Protein AF-A0A950XV16-F1 (afdb_monomer_lite)

pLDDT: mean 86.7, std 15.67, range [30.06, 98.81]

Structure (mmCIF, N/CA/C/O backbone):
data_AF-A0A950XV16-F1
#
_entry.id   AF-A0A950XV16-F1
#
loop_
_atom_site.group_PDB
_atom_site.id
_atom_site.type_symbol
_atom_site.label_atom_id
_atom_site.label_alt_id
_atom_site.label_comp_id
_atom_site.label_asym_id
_atom_site.label_entity_id
_atom_site.label_seq_id
_atom_site.pdbx_PDB_ins_code
_atom_site.Cartn_x
_atom_site.Cartn_y
_atom_site.Cartn_z
_atom_site.occupancy
_atom_site.B_iso_or_equiv
_atom_site.auth_seq_id
_atom_site.auth_comp_id
_atom_site.auth_asym_id
_atom_site.auth_atom_id
_atom_site.pdbx_PDB_model_num
ATOM 1 N N . MET A 1 1 ? -55.677 -19.508 -28.564 1.00 39.62 1 MET A N 1
ATOM 2 C CA . MET A 1 1 ? -55.541 -20.375 -27.369 1.00 39.62 1 MET A CA 1
ATOM 3 C C . MET A 1 1 ? -54.053 -20.641 -27.163 1.00 39.62 1 MET A C 1
ATOM 5 O O . MET A 1 1 ? -53.359 -20.712 -28.164 1.00 39.62 1 MET A O 1
ATOM 9 N N . ILE A 1 2 ? -53.602 -20.769 -25.906 1.00 33.88 2 ILE A N 1
ATOM 10 C CA . ILE A 1 2 ? -52.205 -20.820 -25.404 1.00 33.88 2 ILE A CA 1
ATOM 11 C C . ILE A 1 2 ? -51.663 -19.449 -24.941 1.00 33.88 2 ILE A C 1
ATOM 13 O O . ILE A 1 2 ? -50.878 -18.779 -25.603 1.00 33.88 2 ILE A O 1
ATOM 17 N N . LYS A 1 3 ? -52.106 -19.061 -23.734 1.00 32.31 3 LYS A N 1
ATOM 18 C CA . LYS A 1 3 ? -51.395 -18.163 -22.812 1.00 32.31 3 LYS A CA 1
ATOM 19 C C . LYS A 1 3 ? -50.226 -18.956 -22.216 1.00 32.31 3 LYS A C 1
ATOM 21 O O . LYS A 1 3 ? -50.463 -19.850 -21.406 1.00 32.31 3 LYS A O 1
ATOM 26 N N . LYS A 1 4 ? -48.984 -18.654 -22.601 1.00 33.31 4 LYS A N 1
ATOM 27 C CA . LYS A 1 4 ? -47.796 -19.154 -21.893 1.00 33.31 4 LYS A CA 1
ATOM 28 C C . LYS A 1 4 ? -47.587 -18.301 -20.643 1.00 33.31 4 LYS A C 1
ATOM 30 O O . LYS A 1 4 ? -47.254 -17.125 -20.733 1.00 33.31 4 LYS A O 1
ATOM 35 N N . TRP A 1 5 ? -47.840 -18.914 -19.494 1.00 30.06 5 TRP A N 1
ATOM 36 C CA . TRP A 1 5 ? -47.439 -18.428 -18.184 1.00 30.06 5 TRP A CA 1
ATOM 37 C C . TRP A 1 5 ? -45.908 -18.393 -18.115 1.00 30.06 5 TRP A C 1
ATOM 39 O O . TRP A 1 5 ? -45.259 -19.433 -18.205 1.00 30.06 5 TRP A O 1
ATOM 49 N N . LEU A 1 6 ? -45.338 -17.199 -17.971 1.00 31.64 6 LEU A N 1
ATOM 50 C CA . LEU A 1 6 ? -44.009 -17.026 -17.394 1.00 31.64 6 LEU A CA 1
ATOM 51 C C . LEU A 1 6 ? -44.176 -17.141 -15.873 1.00 31.64 6 LEU A C 1
ATOM 53 O O . LEU A 1 6 ? -45.012 -16.418 -15.323 1.00 31.64 6 LEU A O 1
ATOM 57 N N . PRO A 1 7 ? -43.440 -18.020 -15.173 1.00 33.47 7 PRO A N 1
ATOM 58 C CA . PRO A 1 7 ? -43.417 -17.957 -13.729 1.00 33.47 7 PRO A CA 1
ATOM 59 C C . PRO A 1 7 ? -42.675 -16.679 -13.345 1.00 33.47 7 PRO A C 1
ATOM 61 O O . PRO A 1 7 ? -41.500 -16.502 -13.664 1.00 33.47 7 PRO A O 1
ATOM 64 N N . ALA A 1 8 ? -43.393 -15.781 -12.673 1.00 33.34 8 ALA A N 1
ATOM 65 C CA . ALA A 1 8 ? -42.789 -14.756 -11.851 1.00 33.34 8 ALA A CA 1
ATOM 66 C C . ALA A 1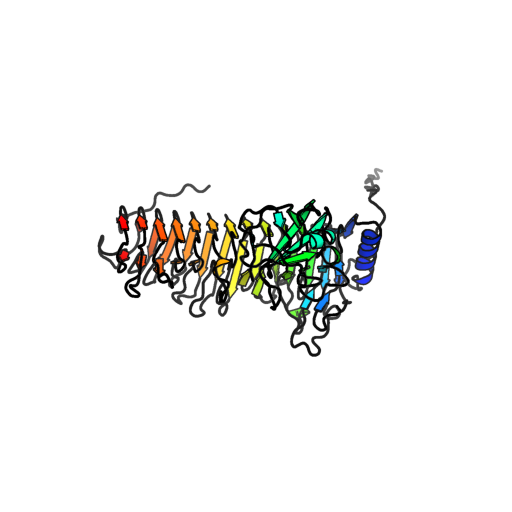 8 ? -41.849 -15.469 -10.871 1.00 33.34 8 ALA A C 1
ATOM 68 O O . ALA A 1 8 ? -42.300 -16.177 -9.970 1.00 33.34 8 ALA A O 1
ATOM 69 N N . LEU A 1 9 ? -40.542 -15.323 -11.089 1.00 34.03 9 LEU A N 1
ATOM 70 C CA . LEU A 1 9 ? -39.537 -15.591 -10.072 1.00 34.03 9 LEU A CA 1
ATOM 71 C C . LEU A 1 9 ? -39.799 -14.591 -8.951 1.00 34.03 9 LEU A C 1
ATOM 73 O O . LEU A 1 9 ? -39.351 -13.447 -8.977 1.00 34.03 9 LEU A O 1
ATOM 77 N N . ALA A 1 10 ? -40.628 -15.027 -8.008 1.00 33.81 10 ALA A N 1
ATOM 78 C CA . ALA A 1 10 ? -40.767 -14.407 -6.717 1.00 33.81 10 ALA A CA 1
ATOM 79 C C . ALA A 1 10 ? -39.365 -14.311 -6.108 1.00 33.81 10 ALA A C 1
ATOM 81 O O . ALA A 1 10 ? -38.687 -15.324 -5.928 1.00 33.81 10 ALA A O 1
ATOM 82 N N . LEU A 1 11 ? -38.949 -13.077 -5.826 1.00 35.78 11 LEU A N 1
ATOM 83 C CA . LEU A 1 11 ? -37.888 -12.737 -4.886 1.00 35.78 11 LEU A CA 1
ATOM 84 C C . LEU A 1 11 ? -38.250 -13.368 -3.537 1.00 35.78 11 LEU A C 1
ATOM 86 O O . LEU A 1 11 ? -38.922 -12.770 -2.699 1.00 35.78 11 LEU A O 1
ATOM 90 N N . ALA A 1 12 ? -37.889 -14.634 -3.373 1.00 34.62 12 ALA A N 1
ATOM 91 C CA . ALA A 1 12 ? -38.074 -15.365 -2.141 1.00 34.62 12 ALA A CA 1
ATOM 92 C C . ALA A 1 12 ? -37.015 -14.886 -1.144 1.00 34.62 12 ALA A C 1
ATOM 94 O O . ALA A 1 12 ? -35.849 -15.252 -1.243 1.00 34.62 12 ALA A O 1
ATOM 95 N N . ASN A 1 13 ? -37.457 -14.025 -0.225 1.00 38.12 13 ASN A N 1
ATOM 96 C CA . ASN A 1 13 ? -37.015 -13.893 1.164 1.00 38.12 13 ASN A CA 1
ATOM 97 C C . ASN A 1 13 ? -35.711 -14.631 1.522 1.00 38.12 13 ASN A C 1
ATOM 99 O O . ASN A 1 13 ? -35.732 -15.714 2.108 1.00 38.12 13 ASN A O 1
ATOM 103 N N . LEU A 1 14 ? -34.574 -13.992 1.249 1.00 34.50 14 LEU A N 1
ATOM 104 C CA . LEU A 1 14 ? -33.337 -14.247 1.978 1.00 34.50 14 LEU A CA 1
ATOM 105 C C . LEU A 1 14 ? -33.427 -13.475 3.297 1.00 34.50 14 LEU A C 1
ATOM 107 O O . LEU A 1 14 ? -33.195 -12.271 3.356 1.00 34.50 14 LEU A O 1
ATOM 111 N N . ASN A 1 15 ? -33.853 -14.180 4.341 1.00 40.84 15 ASN A N 1
ATOM 112 C CA . ASN A 1 15 ? -33.991 -13.658 5.692 1.00 40.84 15 ASN A CA 1
ATOM 113 C C . ASN A 1 15 ? -32.592 -13.469 6.315 1.00 40.84 15 ASN A C 1
ATOM 115 O O . ASN A 1 15 ? -32.050 -14.389 6.923 1.00 40.84 15 ASN A O 1
ATOM 119 N N . TRP A 1 16 ? -32.008 -12.285 6.130 1.00 45.53 16 TRP A N 1
ATOM 120 C CA . TRP A 1 16 ? -30.846 -11.781 6.870 1.00 45.53 16 TRP A CA 1
ATOM 121 C C . TRP A 1 16 ? -31.301 -10.538 7.636 1.00 45.53 16 TRP A C 1
ATOM 123 O O . TRP A 1 16 ? -32.126 -9.781 7.133 1.00 45.53 16 TRP A O 1
ATOM 133 N N . ALA A 1 17 ? -30.834 -10.356 8.868 1.00 47.41 17 ALA A N 1
ATOM 134 C CA . ALA A 1 17 ? -31.359 -9.383 9.826 1.00 47.41 17 ALA A CA 1
ATOM 135 C C . ALA A 1 17 ? -31.526 -7.939 9.278 1.00 47.41 17 ALA A C 1
ATOM 137 O O . ALA A 1 17 ? -30.624 -7.114 9.333 1.00 47.41 17 ALA A O 1
ATOM 138 N N . GLY A 1 18 ? -32.731 -7.627 8.793 1.00 58.66 18 GLY A N 1
ATOM 139 C CA . GLY A 1 18 ? -33.540 -6.468 9.188 1.00 58.66 18 GLY A CA 1
ATOM 140 C C . GLY A 1 18 ? -33.181 -5.058 8.707 1.00 58.66 18 GLY A C 1
ATOM 141 O O . GLY A 1 18 ? -34.018 -4.176 8.891 1.00 58.66 18 GLY A O 1
ATOM 142 N N . VAL A 1 19 ? -32.018 -4.800 8.103 1.00 78.50 19 VAL A N 1
ATOM 143 C CA . VAL A 1 19 ? -31.653 -3.435 7.674 1.00 78.50 19 VAL A CA 1
ATOM 144 C C . VAL A 1 19 ? -31.770 -3.277 6.159 1.00 78.50 19 VAL A C 1
ATOM 146 O O . VAL A 1 19 ? -31.017 -3.878 5.397 1.00 78.50 19 VAL A O 1
ATOM 149 N N . VAL A 1 20 ? -32.707 -2.430 5.721 1.00 77.44 20 VAL A N 1
ATOM 150 C CA . VAL A 1 20 ? -32.929 -2.105 4.304 1.00 77.44 20 VAL A CA 1
ATOM 151 C C . VAL A 1 20 ? -32.379 -0.713 3.999 1.00 77.44 20 VAL A C 1
ATOM 153 O O . VAL A 1 20 ? -32.732 0.270 4.649 1.00 77.44 20 VAL A O 1
ATOM 156 N N . PHE A 1 21 ? -31.526 -0.622 2.980 1.00 88.44 21 PHE A N 1
ATOM 157 C CA . PHE A 1 21 ? -31.066 0.648 2.429 1.00 88.44 21 PHE A CA 1
ATOM 158 C C . PHE A 1 21 ? -32.084 1.194 1.414 1.00 88.44 21 PHE A C 1
ATOM 160 O O . PHE A 1 21 ? -32.363 0.560 0.400 1.00 88.44 21 PHE A O 1
ATOM 167 N N . HIS A 1 22 ? -32.618 2.390 1.681 1.00 85.62 22 HIS A N 1
ATOM 168 C CA . HIS A 1 22 ? -33.601 3.084 0.836 1.00 85.62 22 HIS A CA 1
ATOM 169 C C . HIS A 1 22 ? -32.993 4.294 0.102 1.00 85.62 22 HIS A C 1
ATOM 171 O O . HIS A 1 22 ? -33.532 5.398 0.158 1.00 85.62 22 HIS A O 1
ATOM 177 N N . GLY A 1 23 ? -31.833 4.117 -0.534 1.00 90.38 23 GLY A N 1
ATOM 178 C CA . GLY A 1 23 ? -31.233 5.158 -1.377 1.00 90.38 23 GLY A CA 1
ATOM 179 C C . GLY A 1 23 ? -31.928 5.293 -2.730 1.00 90.38 23 GLY A C 1
ATOM 180 O O . GLY A 1 23 ? -32.620 4.380 -3.174 1.00 90.38 23 GLY A O 1
ATOM 181 N N . ASP A 1 24 ? -31.707 6.421 -3.402 1.00 95.62 24 ASP A N 1
ATOM 182 C CA . ASP A 1 24 ? -32.164 6.638 -4.774 1.00 95.62 24 ASP A CA 1
ATOM 183 C C . ASP A 1 24 ? -31.149 6.034 -5.763 1.00 95.62 24 ASP A C 1
ATOM 185 O O . ASP A 1 24 ? -30.076 6.613 -5.968 1.00 95.62 24 ASP A O 1
ATOM 189 N N . PRO A 1 25 ? -31.463 4.894 -6.410 1.00 95.50 25 PRO A N 1
ATOM 190 C CA . PRO A 1 25 ? -30.526 4.206 -7.294 1.00 95.50 25 PRO A CA 1
ATOM 191 C C . PRO A 1 25 ? -30.293 4.946 -8.619 1.00 95.50 25 PRO A C 1
ATOM 193 O O . PRO A 1 25 ? -29.426 4.540 -9.393 1.00 95.50 25 PRO A O 1
ATOM 196 N N . THR A 1 26 ? -31.058 6.002 -8.914 1.00 95.56 26 THR A N 1
ATOM 197 C CA . THR A 1 26 ? -30.873 6.828 -10.117 1.00 95.56 26 THR A CA 1
ATOM 198 C C . THR A 1 26 ? -29.789 7.890 -9.929 1.00 95.56 26 THR A C 1
ATOM 200 O O . THR A 1 26 ? -29.226 8.377 -10.912 1.00 95.56 26 THR A O 1
ATOM 203 N N . GLY A 1 27 ? -29.494 8.246 -8.674 1.00 93.56 27 GLY A N 1
ATOM 204 C CA . GLY A 1 27 ? -28.536 9.289 -8.322 1.00 93.56 27 GLY A CA 1
ATOM 205 C C . GLY A 1 27 ? -29.066 10.708 -8.501 1.00 93.56 27 GLY A C 1
ATOM 206 O O . GLY A 1 27 ? -28.264 11.643 -8.530 1.00 93.56 27 GLY A O 1
ATOM 207 N N . GLN A 1 28 ? -30.385 10.878 -8.640 1.00 94.81 28 GLN A N 1
ATOM 208 C CA . GLN A 1 28 ? -31.024 12.194 -8.676 1.00 94.81 28 GLN A CA 1
ATOM 209 C C . GLN A 1 28 ? -31.071 12.824 -7.280 1.00 94.81 28 GLN A C 1
ATOM 211 O O . GLN A 1 28 ? -30.852 14.026 -7.141 1.00 94.81 28 GLN A O 1
ATOM 216 N N . ASN A 1 29 ? -31.297 12.011 -6.247 1.00 95.94 29 ASN A N 1
ATOM 217 C CA . ASN A 1 29 ? -31.364 12.445 -4.857 1.00 95.94 29 ASN A CA 1
ATOM 218 C C . ASN A 1 29 ? -30.152 11.983 -4.041 1.00 95.94 29 ASN A C 1
ATOM 220 O O . ASN A 1 29 ? -29.507 10.975 -4.341 1.00 95.94 29 ASN A O 1
ATOM 224 N N . ASP A 1 30 ? -29.865 12.725 -2.970 1.00 96.75 30 ASP A N 1
ATOM 225 C CA . ASP A 1 30 ? -28.815 12.355 -2.027 1.00 96.75 30 ASP A CA 1
ATOM 226 C C . ASP A 1 30 ? -29.145 11.040 -1.316 1.00 96.75 30 ASP A C 1
ATOM 228 O O . ASP A 1 30 ? -30.219 10.876 -0.739 1.00 96.75 30 ASP A O 1
ATOM 232 N N . SER A 1 31 ? -28.193 10.117 -1.328 1.00 97.88 31 SER A N 1
ATOM 233 C CA . SER A 1 31 ? -28.300 8.801 -0.704 1.00 97.88 31 SER A CA 1
ATOM 234 C C . SER A 1 31 ? -27.358 8.632 0.490 1.00 97.88 31 SER A C 1
ATOM 236 O O . SER A 1 31 ? -27.387 7.578 1.129 1.00 97.88 31 SER A O 1
ATOM 238 N N . ALA A 1 32 ? -26.564 9.653 0.839 1.00 96.06 32 ALA A N 1
ATOM 239 C CA . ALA A 1 32 ? -25.611 9.568 1.943 1.00 96.06 32 ALA A CA 1
ATOM 240 C C . ALA A 1 32 ? -26.298 9.337 3.302 1.00 96.06 32 ALA A C 1
ATOM 242 O O . ALA A 1 32 ? -25.933 8.421 4.041 1.00 96.06 32 ALA A O 1
ATOM 243 N N . ALA A 1 33 ? -27.335 10.117 3.630 1.00 95.19 33 ALA A N 1
ATOM 244 C CA . ALA A 1 33 ? -28.038 9.984 4.909 1.00 95.19 33 ALA A CA 1
ATOM 245 C C . ALA A 1 33 ? -28.781 8.636 5.070 1.00 95.19 33 ALA A C 1
ATOM 247 O O . ALA A 1 33 ? -28.565 7.988 6.100 1.00 95.19 33 ALA A O 1
ATOM 248 N N . PRO A 1 34 ? -29.575 8.153 4.086 1.00 96.12 34 PRO A N 1
ATOM 249 C CA . PRO A 1 34 ? -30.194 6.827 4.165 1.00 96.12 34 PRO A CA 1
ATOM 250 C C . PRO A 1 34 ? -29.178 5.685 4.300 1.00 96.12 34 PRO A C 1
ATOM 252 O O . PRO A 1 34 ? -29.378 4.777 5.106 1.00 96.12 34 PRO A O 1
ATOM 255 N N . LEU A 1 35 ? -28.066 5.736 3.554 1.00 97.38 35 LEU A N 1
ATOM 256 C CA . LEU A 1 35 ? -27.017 4.715 3.625 1.00 97.38 35 LEU A CA 1
ATOM 257 C C . LEU A 1 35 ? -26.366 4.690 5.009 1.00 97.38 35 LEU A C 1
ATOM 259 O O . LEU A 1 35 ? -26.225 3.638 5.631 1.00 97.38 35 LEU A O 1
ATOM 263 N N . GLN A 1 36 ? -26.025 5.861 5.534 1.00 96.38 36 GLN A N 1
ATOM 264 C CA . GLN A 1 36 ? -25.412 5.958 6.847 1.00 96.38 36 GLN A CA 1
ATOM 265 C C . GLN A 1 36 ? -26.354 5.545 7.981 1.00 96.38 36 GLN A C 1
ATOM 267 O O . GLN A 1 36 ? -25.904 4.983 8.979 1.00 96.38 36 GLN A O 1
ATOM 272 N N . GLN A 1 37 ? -27.657 5.807 7.852 1.00 95.81 37 GLN A N 1
ATOM 273 C CA . GLN A 1 37 ? -28.649 5.342 8.818 1.00 95.81 37 GLN A CA 1
ATOM 274 C C . GLN A 1 37 ? -28.682 3.811 8.877 1.00 95.81 37 GLN A C 1
ATOM 276 O O . GLN A 1 37 ? -28.658 3.254 9.974 1.00 95.81 37 GLN A O 1
ATOM 281 N N . ALA A 1 38 ? -28.675 3.141 7.723 1.00 96.62 38 ALA A N 1
ATOM 282 C CA . ALA A 1 38 ? -28.605 1.686 7.647 1.00 96.62 38 ALA A CA 1
ATOM 283 C C . ALA A 1 38 ? -27.318 1.143 8.301 1.00 96.62 38 ALA A C 1
ATOM 285 O O . ALA A 1 38 ? -27.366 0.244 9.140 1.00 96.62 38 ALA A O 1
ATOM 286 N N . ILE A 1 39 ? -26.167 1.754 8.012 1.00 96.38 39 ILE A N 1
ATOM 287 C CA . ILE A 1 39 ? -24.883 1.391 8.636 1.00 96.38 39 ILE A CA 1
ATOM 288 C C . ILE A 1 39 ? -24.938 1.535 10.163 1.00 96.38 39 ILE A C 1
ATOM 290 O O . ILE A 1 39 ? -24.521 0.636 10.892 1.00 96.38 39 ILE A O 1
ATOM 294 N N . ASN A 1 40 ? -25.491 2.642 10.663 1.00 95.31 40 ASN A N 1
ATOM 295 C CA . ASN A 1 40 ? -25.614 2.886 12.099 1.00 95.31 40 ASN A CA 1
ATOM 296 C C . ASN A 1 40 ? -26.540 1.872 12.787 1.00 95.31 40 ASN A C 1
ATOM 298 O O . ASN A 1 40 ? -26.283 1.495 13.928 1.00 95.31 40 ASN A O 1
ATOM 302 N N . GLN A 1 41 ? -27.603 1.426 12.110 1.00 95.44 41 GLN A N 1
ATOM 303 C CA . GLN A 1 41 ? -28.500 0.394 12.634 1.00 95.44 41 GLN A CA 1
ATOM 304 C C . GLN A 1 41 ? -27.778 -0.945 12.803 1.00 95.44 41 GLN A C 1
ATOM 306 O O . GLN A 1 41 ? -27.913 -1.563 13.857 1.00 95.44 41 GLN A O 1
ATOM 311 N N . LEU A 1 42 ? -26.965 -1.358 11.825 1.00 94.88 42 LEU A N 1
ATOM 312 C CA . LEU A 1 42 ? -26.134 -2.561 11.948 1.00 94.88 42 LEU A CA 1
ATOM 313 C C . LEU A 1 42 ? -25.109 -2.423 13.075 1.00 94.88 42 LEU A C 1
ATOM 315 O O . LEU A 1 42 ? -24.963 -3.319 13.901 1.00 94.88 42 LEU A O 1
ATOM 319 N N . ALA A 1 43 ? -24.436 -1.275 13.163 1.00 92.94 43 ALA A N 1
ATOM 320 C CA . ALA A 1 43 ? -23.463 -1.021 14.221 1.00 92.94 43 ALA A CA 1
ATOM 321 C C . ALA A 1 43 ? -24.093 -1.111 15.624 1.00 92.94 43 ALA A C 1
ATOM 323 O O . ALA A 1 43 ? -23.517 -1.722 16.522 1.00 92.94 43 ALA A O 1
ATOM 324 N N . ALA A 1 44 ? -25.303 -0.571 15.803 1.00 93.56 44 ALA A N 1
ATOM 325 C CA . ALA A 1 44 ? -26.054 -0.667 17.057 1.00 93.56 44 ALA A CA 1
ATOM 326 C C . ALA A 1 44 ? -26.465 -2.111 17.413 1.00 93.56 44 ALA A C 1
ATOM 328 O O . ALA A 1 44 ? -26.693 -2.409 18.582 1.00 93.56 44 ALA A O 1
ATOM 329 N N . GLN A 1 45 ? -26.529 -3.008 16.424 1.00 94.38 45 GLN A N 1
ATOM 330 C CA . GLN A 1 45 ? -26.779 -4.444 16.600 1.00 94.38 45 GLN A CA 1
ATOM 331 C C . GLN A 1 45 ? -25.486 -5.254 16.823 1.00 94.38 45 GLN A C 1
ATOM 333 O O . GLN A 1 45 ? -25.536 -6.478 16.921 1.00 94.38 45 GLN A O 1
ATOM 338 N N . GLY A 1 46 ? -24.328 -4.590 16.927 1.00 92.06 46 GLY A N 1
ATOM 339 C CA . GLY A 1 46 ? -23.017 -5.223 17.097 1.00 92.06 46 GLY A CA 1
ATOM 340 C C . GLY A 1 46 ? -22.292 -5.551 15.787 1.00 92.06 46 GLY A C 1
ATOM 341 O O . GLY A 1 46 ? -21.173 -6.067 15.831 1.00 92.06 46 GLY A O 1
ATOM 342 N N . GLY A 1 47 ? -22.890 -5.227 14.639 1.00 95.00 47 GLY A N 1
ATOM 343 C CA . GLY A 1 47 ? -22.360 -5.492 13.305 1.00 95.00 47 GLY A CA 1
ATOM 344 C C . GLY A 1 47 ? -23.391 -6.136 12.381 1.00 95.00 47 GLY A C 1
ATOM 345 O O . GLY A 1 47 ? -24.564 -6.274 12.717 1.00 95.00 47 GLY A O 1
ATOM 346 N N . GLY A 1 48 ? -22.944 -6.542 11.196 1.00 94.88 48 GLY A N 1
ATOM 347 C CA . GLY A 1 48 ? -23.776 -7.242 10.219 1.00 94.88 48 GLY A CA 1
ATOM 348 C C . GLY A 1 48 ? -23.438 -6.875 8.782 1.00 94.88 48 GLY A C 1
ATOM 349 O O . GLY A 1 48 ? -22.461 -6.178 8.516 1.00 94.88 48 GLY A O 1
ATOM 350 N N . THR A 1 49 ? -24.252 -7.359 7.846 1.00 95.62 49 THR A N 1
ATOM 351 C CA . THR A 1 49 ? -24.070 -7.108 6.411 1.00 95.62 49 THR A CA 1
ATOM 352 C C . THR A 1 49 ? -25.176 -6.204 5.888 1.00 95.62 49 THR A C 1
ATOM 354 O O . THR A 1 49 ? -26.353 -6.526 6.035 1.00 95.62 49 THR A O 1
ATOM 357 N N . LEU A 1 50 ? -24.796 -5.100 5.247 1.00 96.38 50 LEU A N 1
ATOM 358 C CA . LEU A 1 50 ? -25.691 -4.268 4.457 1.00 96.38 50 LEU A CA 1
ATOM 359 C C . LEU A 1 50 ? -25.574 -4.654 2.986 1.00 96.38 50 LEU A C 1
ATOM 361 O O . LEU A 1 50 ? -24.504 -4.522 2.389 1.00 96.38 50 LEU A O 1
ATOM 365 N N . LEU A 1 51 ? -26.688 -5.071 2.393 1.00 95.19 51 LEU A N 1
ATOM 366 C CA . LEU A 1 51 ? -26.782 -5.246 0.949 1.00 95.19 51 LEU A CA 1
ATOM 367 C C . LEU A 1 51 ? -27.040 -3.887 0.293 1.00 95.19 51 LEU A C 1
ATOM 369 O O . LEU A 1 51 ? -27.985 -3.186 0.657 1.00 95.19 51 LEU A O 1
ATOM 373 N N . VAL A 1 52 ? -26.206 -3.522 -0.679 1.00 96.12 52 VAL A N 1
ATOM 374 C CA . VAL A 1 52 ? -26.362 -2.305 -1.481 1.00 96.12 52 VAL A CA 1
ATOM 375 C C . VAL A 1 52 ? -26.831 -2.723 -2.877 1.00 96.12 52 VAL A C 1
ATOM 377 O O . VAL A 1 52 ? -26.023 -3.251 -3.647 1.00 96.12 52 VAL A O 1
ATOM 380 N N . PRO A 1 53 ? -28.117 -2.520 -3.225 1.00 96.00 53 PRO A N 1
ATOM 381 C CA . PRO A 1 53 ? -28.645 -2.934 -4.519 1.00 96.00 53 PRO A CA 1
ATOM 382 C C . PRO A 1 53 ? -27.943 -2.227 -5.672 1.00 96.00 53 PRO A C 1
ATOM 384 O O . PRO A 1 53 ? -27.365 -1.148 -5.502 1.00 96.00 53 PRO A O 1
ATOM 387 N N . ARG A 1 54 ? -28.051 -2.784 -6.875 1.00 96.62 54 ARG A N 1
ATOM 388 C CA . ARG A 1 54 ? -27.523 -2.147 -8.081 1.00 96.62 54 ARG A CA 1
ATOM 389 C C . ARG A 1 54 ? -28.119 -0.748 -8.262 1.00 96.62 54 ARG A C 1
ATOM 391 O O . ARG A 1 54 ? -29.334 -0.576 -8.278 1.00 96.62 54 ARG A O 1
ATOM 398 N N . GLY A 1 55 ? -27.259 0.247 -8.458 1.00 97.44 55 GLY A N 1
ATOM 399 C CA . GLY A 1 55 ? -27.674 1.641 -8.591 1.00 97.44 55 GLY A CA 1
ATOM 400 C C . GLY A 1 55 ? -26.489 2.598 -8.572 1.00 97.44 55 GLY A C 1
ATOM 401 O O . GLY A 1 55 ? -25.378 2.222 -8.203 1.00 97.44 55 GLY A O 1
ATOM 402 N N . ASN A 1 56 ? -26.730 3.839 -8.979 1.00 97.81 56 ASN A N 1
ATOM 403 C CA . ASN A 1 56 ? -25.773 4.934 -8.919 1.00 97.81 56 ASN A CA 1
ATOM 404 C C . ASN A 1 56 ? -26.225 5.929 -7.850 1.00 97.81 56 ASN A C 1
ATOM 406 O O . ASN A 1 56 ? -27.023 6.813 -8.126 1.00 97.81 56 ASN A O 1
ATOM 410 N N . TYR A 1 57 ? -25.733 5.778 -6.630 1.00 98.38 57 TYR A N 1
ATOM 411 C CA . TYR A 1 57 ? -26.179 6.541 -5.472 1.00 98.38 57 TYR A CA 1
ATOM 412 C C . TYR A 1 57 ? -25.344 7.811 -5.322 1.00 98.38 57 TYR A C 1
ATOM 414 O O . TYR A 1 57 ? -24.130 7.752 -5.104 1.00 98.38 57 TYR A O 1
ATOM 422 N N . ALA A 1 58 ? -25.995 8.968 -5.431 1.00 97.75 58 ALA A N 1
ATOM 423 C CA . ALA A 1 58 ? -25.339 10.256 -5.261 1.00 97.75 58 ALA A CA 1
ATOM 424 C C . ALA A 1 58 ? -25.034 10.525 -3.785 1.00 97.75 58 ALA A C 1
ATOM 426 O O . ALA A 1 58 ? -25.916 10.418 -2.936 1.00 97.75 58 ALA A O 1
ATOM 427 N N . MET A 1 59 ? -23.795 10.907 -3.493 1.00 97.44 59 MET A N 1
ATOM 428 C CA . MET A 1 59 ? -23.363 11.407 -2.195 1.00 97.44 59 MET A CA 1
ATOM 429 C C . MET A 1 59 ? -23.255 12.930 -2.303 1.00 97.44 59 MET A C 1
ATOM 431 O O . MET A 1 59 ? -22.281 13.461 -2.842 1.00 97.44 59 MET A O 1
ATOM 435 N N . ASN A 1 60 ? -24.301 13.628 -1.860 1.00 95.12 60 ASN A N 1
ATOM 436 C CA . ASN A 1 60 ? -24.424 15.086 -1.964 1.00 95.12 60 ASN A CA 1
ATOM 437 C C . ASN A 1 60 ? -24.198 15.802 -0.635 1.00 95.12 60 ASN A C 1
ATOM 439 O O . ASN A 1 60 ? -24.061 17.024 -0.644 1.00 95.12 60 ASN A O 1
ATOM 443 N N . THR A 1 61 ? -24.172 15.071 0.477 1.00 93.38 61 THR A N 1
ATOM 444 C CA . THR A 1 61 ? -23.862 15.603 1.803 1.00 93.38 61 THR A CA 1
ATOM 445 C C . THR A 1 61 ? -22.596 14.973 2.350 1.00 93.38 61 THR A C 1
ATOM 447 O O . THR A 1 61 ? -22.279 13.814 2.086 1.00 93.38 61 THR A O 1
ATOM 450 N N . TYR A 1 62 ? -21.855 15.762 3.117 1.00 92.19 62 TYR A N 1
ATOM 451 C CA . TYR A 1 62 ? -20.647 15.330 3.798 1.00 92.19 62 TYR A CA 1
ATOM 452 C C . TYR A 1 62 ? -20.802 15.490 5.305 1.00 92.19 62 TYR A C 1
ATOM 454 O O . TYR A 1 62 ? -21.596 16.284 5.815 1.00 92.19 62 TYR A O 1
ATOM 462 N N . ARG A 1 63 ? -19.972 14.752 6.024 1.00 89.56 63 ARG A N 1
ATOM 463 C CA . ARG A 1 63 ? -19.764 14.854 7.457 1.00 89.56 63 ARG A CA 1
ATOM 464 C C . ARG A 1 63 ? -18.404 15.472 7.680 1.00 89.56 63 ARG A C 1
ATOM 466 O O . ARG A 1 63 ? -17.399 15.007 7.148 1.00 89.56 63 ARG A O 1
ATOM 473 N N . ARG A 1 64 ? -18.387 16.546 8.460 1.00 84.00 64 ARG A N 1
ATOM 474 C CA . ARG A 1 64 ? -17.148 17.154 8.922 1.00 84.00 64 ARG A CA 1
ATOM 475 C C . ARG A 1 64 ? -16.587 16.324 10.064 1.00 84.00 64 ARG A C 1
ATOM 477 O O . ARG A 1 64 ? -17.329 15.924 10.961 1.00 84.00 64 ARG A O 1
ATOM 484 N N . SER A 1 65 ? -15.285 16.110 10.042 1.00 79.75 65 SER A N 1
ATOM 485 C CA . SER A 1 65 ? -14.584 15.583 11.193 1.00 79.75 65 SER A CA 1
ATOM 486 C C . SER A 1 65 ? -14.200 16.723 12.167 1.00 79.75 65 SER A C 1
ATOM 488 O O . SER A 1 65 ? -14.167 17.892 11.795 1.00 79.75 65 SER A O 1
ATOM 490 N N . THR A 1 66 ? -13.947 16.445 13.447 1.00 75.62 66 THR A N 1
ATOM 491 C CA . THR A 1 66 ? -13.262 17.379 14.366 1.00 75.62 66 THR A CA 1
ATOM 492 C C . THR A 1 66 ? -11.964 18.005 13.809 1.00 75.62 66 THR A C 1
ATOM 494 O O . THR A 1 66 ? -11.623 19.110 14.223 1.00 75.62 66 THR A O 1
ATOM 497 N N . HIS A 1 67 ? -11.252 17.375 12.866 1.00 79.44 67 HIS A N 1
ATOM 498 C CA . HIS A 1 67 ? -10.126 17.968 12.163 1.00 79.44 67 HIS A CA 1
ATOM 499 C C . HIS A 1 67 ? -10.678 18.905 11.090 1.00 79.44 67 HIS A C 1
ATOM 501 O O . HIS A 1 67 ? -11.461 18.485 10.235 1.00 79.44 67 HIS A O 1
ATOM 507 N N . PRO A 1 68 ? -10.271 20.183 11.074 1.00 80.06 68 PRO A N 1
ATOM 508 C CA . PRO A 1 68 ? -10.910 21.175 10.220 1.00 80.06 68 PRO A CA 1
ATOM 509 C C . PRO A 1 68 ? -10.778 20.887 8.718 1.00 80.06 68 PRO A C 1
ATOM 511 O O . PRO A 1 68 ? -11.542 21.461 7.948 1.00 80.06 68 PRO A O 1
ATOM 514 N N . CYS A 1 69 ? -9.857 19.995 8.338 1.00 85.88 69 CYS A N 1
ATOM 515 C CA . CYS A 1 69 ? -9.489 19.687 6.959 1.00 85.88 69 CYS A CA 1
ATOM 516 C C . CYS A 1 69 ? -9.862 18.271 6.493 1.00 85.88 69 CYS A C 1
ATOM 518 O O . CYS A 1 69 ? -9.376 17.854 5.445 1.00 85.88 69 CYS A O 1
ATOM 520 N N . LYS A 1 70 ? -10.652 17.507 7.265 1.00 88.12 70 LYS A N 1
ATOM 521 C CA . LYS A 1 70 ? -11.071 16.148 6.884 1.00 88.12 70 LYS A CA 1
ATOM 522 C C . LYS A 1 70 ? -12.591 16.003 6.862 1.00 88.12 70 LYS A C 1
ATOM 524 O O . LYS A 1 70 ? -13.302 16.457 7.762 1.00 88.12 70 LYS A O 1
ATOM 529 N N . PHE A 1 71 ? -13.082 15.354 5.816 1.00 90.88 71 PHE A N 1
ATOM 530 C CA . PHE A 1 71 ? -14.499 15.165 5.538 1.00 90.88 71 PHE A CA 1
ATOM 531 C C . PHE A 1 71 ? -14.746 13.763 4.979 1.00 90.88 71 PHE A C 1
ATOM 533 O O . PHE A 1 71 ? -13.850 13.143 4.414 1.00 90.88 71 PHE A O 1
ATOM 540 N N . THR A 1 72 ? -15.967 13.259 5.136 1.00 93.75 72 THR A N 1
ATOM 541 C CA . THR A 1 72 ? -16.379 12.006 4.495 1.00 93.75 72 THR A CA 1
ATOM 542 C C . THR A 1 72 ? -17.867 12.007 4.166 1.00 93.75 72 THR A C 1
ATOM 544 O O . THR A 1 72 ? -18.644 12.644 4.881 1.00 93.75 72 THR A O 1
ATOM 547 N N . ASN A 1 73 ? -18.303 11.303 3.122 1.00 96.00 73 ASN A N 1
ATOM 548 C CA . ASN A 1 73 ? -19.734 11.101 2.878 1.00 96.00 73 ASN A CA 1
ATOM 549 C C . ASN A 1 73 ? -20.297 9.999 3.784 1.00 96.00 73 ASN A C 1
ATOM 551 O O . ASN A 1 73 ? -21.307 10.217 4.458 1.00 96.00 73 ASN A O 1
ATOM 555 N N . ILE A 1 74 ? -19.621 8.849 3.833 1.00 96.56 74 ILE A N 1
ATOM 556 C CA . ILE A 1 74 ? -20.033 7.654 4.574 1.00 96.56 74 ILE A CA 1
ATOM 557 C C . ILE A 1 74 ? -18.926 7.213 5.528 1.00 96.56 74 ILE A C 1
ATOM 559 O O . ILE A 1 74 ? -17.779 7.058 5.134 1.00 96.56 74 ILE A O 1
ATOM 563 N N . LEU A 1 75 ? -19.290 6.929 6.772 1.00 95.19 75 LEU A N 1
ATOM 564 C CA . LEU A 1 75 ? -18.415 6.364 7.787 1.00 95.19 75 LEU A CA 1
ATOM 565 C C . LEU A 1 75 ? -18.873 4.947 8.157 1.00 95.19 75 LEU A C 1
ATOM 567 O O . LEU A 1 75 ? -20.008 4.748 8.596 1.00 95.19 75 LEU A O 1
ATOM 571 N N . VAL A 1 76 ? -17.970 3.977 8.040 1.00 96.25 76 VAL A N 1
ATOM 572 C CA . VAL A 1 76 ? -18.210 2.565 8.352 1.00 96.25 76 VAL A CA 1
ATOM 573 C C . VAL A 1 76 ? -17.478 2.186 9.648 1.00 96.25 76 VAL A C 1
ATOM 575 O O . VAL A 1 76 ? -16.245 2.221 9.680 1.00 96.25 76 VAL A O 1
ATOM 578 N N . PRO A 1 77 ? -18.205 1.835 10.726 1.00 95.12 77 PRO A N 1
ATOM 579 C CA . PRO A 1 77 ? -17.614 1.407 11.990 1.00 95.12 77 PRO A CA 1
ATOM 580 C C . PRO A 1 77 ? -17.268 -0.092 11.977 1.00 95.12 77 PRO A C 1
ATOM 582 O O . PRO A 1 77 ? -17.481 -0.794 10.989 1.00 95.12 77 PRO A O 1
ATOM 585 N N . SER A 1 78 ? -16.753 -0.590 13.103 1.00 95.38 78 SER A N 1
ATOM 586 C CA . SER A 1 78 ? -16.374 -1.997 13.274 1.00 95.38 78 SER A CA 1
ATOM 587 C C . SER A 1 78 ? -17.514 -2.980 12.996 1.00 95.38 78 SER A C 1
ATOM 589 O O . SER A 1 78 ? -18.679 -2.692 13.269 1.00 95.38 78 SER A O 1
ATOM 591 N N . ASN A 1 79 ? -17.144 -4.182 12.547 1.00 96.38 79 ASN A N 1
ATOM 592 C CA . ASN A 1 79 ? -18.015 -5.342 12.332 1.00 96.38 79 ASN A CA 1
ATOM 593 C C . ASN A 1 79 ? -19.121 -5.143 11.276 1.00 96.38 79 ASN A C 1
ATOM 595 O O . ASN A 1 79 ? -20.073 -5.926 11.228 1.00 96.38 79 ASN A O 1
ATOM 599 N N . VAL A 1 80 ? -19.019 -4.115 10.431 1.00 96.75 80 VAL A N 1
ATOM 600 C CA . VAL A 1 80 ? -19.957 -3.877 9.328 1.00 96.75 80 VAL A CA 1
ATOM 601 C C . VAL A 1 80 ? -19.365 -4.382 8.015 1.00 96.75 80 VAL A C 1
ATOM 603 O O . VAL A 1 80 ? -18.224 -4.083 7.667 1.00 96.75 80 VAL A O 1
ATOM 606 N N . THR A 1 81 ? -20.171 -5.126 7.264 1.00 97.44 81 THR A N 1
ATOM 607 C CA . THR A 1 81 ? -19.892 -5.515 5.881 1.00 97.44 81 THR A CA 1
ATOM 608 C C . THR A 1 81 ? -20.820 -4.758 4.942 1.00 97.44 81 THR A C 1
ATOM 610 O O . THR A 1 81 ? -22.028 -4.745 5.165 1.00 97.44 81 THR A O 1
ATOM 613 N N . LEU A 1 82 ? -20.285 -4.145 3.886 1.00 97.69 82 LEU A N 1
ATOM 614 C CA . LEU A 1 82 ? -21.083 -3.591 2.792 1.00 97.69 82 LEU A CA 1
ATOM 615 C C . LEU A 1 82 ? -20.908 -4.463 1.553 1.00 97.69 82 LEU A C 1
ATOM 617 O O . LEU A 1 82 ? -19.817 -4.546 0.990 1.00 97.69 82 LEU A O 1
ATOM 621 N N . GLN A 1 83 ? -21.993 -5.085 1.113 1.00 97.50 83 GLN A N 1
ATOM 622 C CA . GLN A 1 83 ? -21.995 -5.978 -0.034 1.00 97.50 83 GLN A CA 1
ATOM 623 C C . GLN A 1 83 ? -22.832 -5.370 -1.158 1.00 97.50 83 GLN A C 1
ATOM 625 O O . GLN A 1 83 ? -24.062 -5.354 -1.106 1.00 97.50 83 GLN A O 1
ATOM 630 N N . GLY A 1 84 ? -22.151 -4.868 -2.183 1.00 96.88 84 GLY A N 1
ATOM 631 C CA . GLY A 1 84 ? -22.770 -4.381 -3.404 1.00 96.88 84 GLY A CA 1
ATOM 632 C C . GLY A 1 84 ? -23.280 -5.513 -4.289 1.00 96.88 84 GLY A C 1
ATOM 633 O O . GLY A 1 84 ? -22.637 -6.553 -4.455 1.00 96.88 84 GLY A O 1
ATOM 634 N N . GLU A 1 85 ? -24.426 -5.299 -4.920 1.00 95.19 85 GLU A N 1
ATOM 635 C CA . GLU A 1 85 ? -24.739 -6.011 -6.155 1.00 95.19 85 GLU A CA 1
ATOM 636 C C . GLU A 1 85 ? -23.857 -5.477 -7.296 1.00 95.19 85 GLU A C 1
ATOM 638 O O . GLU A 1 85 ? -23.526 -4.287 -7.309 1.00 95.19 85 GLU A O 1
ATOM 643 N N . PRO A 1 86 ? -23.497 -6.300 -8.299 1.00 91.81 86 PRO A N 1
ATOM 644 C CA . PRO A 1 86 ? -22.735 -5.835 -9.453 1.00 91.81 86 PRO A CA 1
ATOM 645 C C . PRO A 1 86 ? -23.332 -4.569 -10.089 1.00 91.81 86 PRO A C 1
ATOM 647 O O . PRO A 1 86 ? -24.448 -4.569 -10.614 1.00 91.81 86 PRO A O 1
ATOM 650 N N . GLY A 1 87 ? -22.561 -3.478 -10.062 1.00 92.19 87 GLY A N 1
ATOM 651 C CA . GLY A 1 87 ? -22.982 -2.159 -10.539 1.00 92.19 87 GLY A CA 1
ATOM 652 C C . GLY A 1 87 ? -23.533 -1.218 -9.461 1.00 92.19 87 GLY A C 1
ATOM 653 O O . GLY A 1 87 ? -24.014 -0.145 -9.816 1.00 92.19 87 GLY A O 1
ATOM 654 N N . ALA A 1 88 ? -23.470 -1.580 -8.178 1.00 97.88 88 ALA A N 1
ATOM 655 C CA . ALA A 1 88 ? -23.659 -0.650 -7.071 1.00 97.88 88 ALA A CA 1
ATOM 656 C C . ALA A 1 88 ? -22.497 0.357 -7.015 1.00 97.88 88 ALA A C 1
ATOM 658 O O . ALA A 1 88 ? -21.328 -0.013 -6.868 1.00 97.88 88 ALA A O 1
ATOM 659 N N . ARG A 1 89 ? -22.822 1.645 -7.145 1.00 98.44 89 ARG A N 1
ATOM 660 C CA . ARG A 1 89 ? -21.860 2.750 -7.176 1.00 98.44 89 ARG A CA 1
ATOM 661 C C . ARG A 1 89 ? -22.249 3.830 -6.181 1.00 98.44 89 ARG A C 1
ATOM 663 O O . ARG A 1 89 ? -23.365 4.337 -6.239 1.00 98.44 89 ARG A O 1
ATOM 670 N N . LEU A 1 90 ? -21.316 4.209 -5.313 1.00 98.50 90 LEU A N 1
ATOM 671 C CA . LEU A 1 90 ? -21.413 5.389 -4.457 1.00 98.50 90 LEU A CA 1
ATOM 672 C C . LEU A 1 90 ? -20.589 6.497 -5.109 1.00 98.50 90 LEU A C 1
ATOM 674 O O . LEU A 1 90 ? -19.379 6.343 -5.277 1.00 98.50 90 LEU A O 1
ATOM 678 N N . ARG A 1 91 ? -21.241 7.586 -5.516 1.00 97.50 91 ARG A N 1
ATOM 679 C CA . ARG A 1 91 ? -20.607 8.657 -6.291 1.00 97.50 91 ARG A CA 1
ATOM 680 C C . ARG A 1 91 ? -20.745 9.996 -5.589 1.00 97.50 91 ARG A C 1
ATOM 682 O O . ARG A 1 91 ? -21.851 10.513 -5.447 1.00 97.50 91 ARG A O 1
ATOM 689 N N . GLN A 1 92 ? -19.623 10.579 -5.203 1.00 96.06 92 GLN A N 1
ATOM 690 C CA . GLN A 1 92 ? -19.549 11.936 -4.688 1.00 96.06 92 GLN A CA 1
ATOM 691 C C . GLN A 1 92 ? -19.823 12.948 -5.795 1.00 96.06 92 GLN A C 1
ATOM 693 O O . GLN A 1 92 ? -19.136 12.993 -6.811 1.00 96.06 92 GLN A O 1
ATOM 698 N N . ASN A 1 93 ? -20.826 13.789 -5.570 1.00 92.69 93 ASN A N 1
ATOM 699 C CA . ASN A 1 93 ? -21.075 14.954 -6.407 1.00 92.69 93 ASN A CA 1
ATOM 700 C C . ASN A 1 93 ? -20.377 16.187 -5.820 1.00 92.69 93 ASN A C 1
ATOM 702 O O . ASN A 1 93 ? -19.953 16.196 -4.665 1.00 92.69 93 ASN A O 1
ATOM 706 N N . ALA A 1 94 ? -20.334 17.277 -6.590 1.00 89.12 94 ALA A N 1
ATOM 707 C CA . ALA A 1 94 ? -19.693 18.525 -6.175 1.00 89.12 94 ALA A CA 1
ATOM 708 C C . ALA A 1 94 ? -20.231 19.105 -4.852 1.00 89.12 94 ALA A C 1
ATOM 710 O O . ALA A 1 94 ? -19.472 19.739 -4.129 1.00 89.12 94 ALA A O 1
ATOM 711 N N . SER A 1 95 ? -21.509 18.897 -4.510 1.00 89.88 95 SER A N 1
ATOM 712 C CA . SER A 1 95 ? -22.068 19.341 -3.222 1.00 89.88 95 SER A CA 1
ATOM 713 C C . SER A 1 95 ? -21.680 18.432 -2.053 1.00 89.88 95 SER A C 1
ATOM 715 O O . SER A 1 95 ? -21.677 18.869 -0.907 1.00 89.88 95 SER A O 1
ATOM 717 N N . GLY A 1 96 ? -21.316 17.179 -2.339 1.00 88.38 96 GLY A N 1
ATOM 718 C CA . GLY A 1 96 ? -20.866 16.194 -1.359 1.00 88.38 96 GLY A CA 1
ATOM 719 C C . GLY A 1 96 ? -19.435 16.410 -0.891 1.00 88.38 96 GLY A C 1
ATOM 720 O O . GLY A 1 96 ? -18.883 15.519 -0.249 1.00 88.38 96 GLY A O 1
ATOM 721 N N . ARG A 1 97 ? -18.820 17.557 -1.206 1.00 88.19 97 ARG A N 1
ATOM 722 C CA . ARG A 1 97 ? -17.465 17.879 -0.770 1.00 88.19 97 ARG A CA 1
ATOM 723 C C . ARG A 1 97 ? -17.403 18.943 0.304 1.00 88.19 97 ARG A C 1
ATOM 725 O O . ARG A 1 97 ? -18.085 19.961 0.224 1.00 88.19 97 ARG A O 1
ATOM 732 N N . GLY A 1 98 ? -16.541 18.699 1.289 1.00 85.44 98 GLY A N 1
ATOM 733 C CA . GLY A 1 98 ? -16.212 19.687 2.305 1.00 85.44 98 GLY A CA 1
ATOM 734 C C . GLY A 1 98 ? -15.522 20.917 1.699 1.00 85.44 98 GLY A C 1
ATOM 735 O O . GLY A 1 98 ? -14.825 20.787 0.690 1.00 85.44 98 GLY A O 1
ATOM 736 N N . PRO A 1 99 ? -15.702 22.111 2.289 1.00 85.00 99 PRO A N 1
ATOM 737 C CA . PRO A 1 99 ? -15.050 23.331 1.827 1.00 85.00 99 PRO A CA 1
ATOM 738 C C . PRO A 1 99 ? -13.557 23.338 2.184 1.00 85.00 99 PRO A C 1
ATOM 740 O O . PRO A 1 99 ? -13.182 22.951 3.289 1.00 85.00 99 PRO A O 1
ATOM 743 N N . VAL A 1 100 ? -12.719 23.875 1.289 1.00 80.38 100 VAL A N 1
ATOM 744 C CA . VAL A 1 100 ? -11.257 23.968 1.494 1.00 80.38 100 VAL A CA 1
ATOM 745 C C . VAL A 1 100 ? -10.881 24.894 2.666 1.00 80.38 100 VAL A C 1
ATOM 747 O O . VAL A 1 100 ? -9.888 24.661 3.355 1.00 80.38 100 VAL A O 1
ATOM 750 N N . GLY A 1 101 ? -11.705 25.909 2.956 1.00 80.19 101 GLY A N 1
ATOM 751 C CA . GLY A 1 101 ? -11.561 26.774 4.133 1.00 80.19 101 GLY A CA 1
ATOM 752 C C . GLY A 1 101 ? -10.134 27.308 4.336 1.00 80.19 101 GLY A C 1
ATOM 753 O O . GLY A 1 101 ? -9.477 27.722 3.386 1.00 80.19 101 GLY A O 1
ATOM 754 N N . ALA A 1 102 ? -9.653 27.286 5.582 1.00 81.19 102 ALA A N 1
ATOM 755 C CA . ALA A 1 102 ? -8.304 27.732 5.955 1.00 81.19 102 ALA A CA 1
ATOM 756 C C . ALA A 1 102 ? -7.207 26.663 5.763 1.00 81.19 102 ALA A C 1
ATOM 758 O O . ALA A 1 102 ? -6.048 26.915 6.073 1.00 81.19 102 ALA A O 1
ATOM 759 N N . CYS A 1 103 ? -7.557 25.465 5.294 1.00 79.31 103 CYS A N 1
ATOM 760 C CA . CYS A 1 103 ? -6.663 24.309 5.300 1.00 79.31 103 CYS A CA 1
ATOM 761 C C . CYS A 1 103 ? -5.677 24.258 4.126 1.00 79.31 103 CYS A C 1
ATOM 763 O O . CYS A 1 103 ? -4.793 23.407 4.121 1.00 79.31 103 CYS A O 1
ATOM 765 N N . GLY A 1 104 ? -5.836 25.120 3.113 1.00 81.56 104 GLY A N 1
ATOM 766 C CA . GLY A 1 104 ? -5.084 25.072 1.849 1.00 81.56 104 GLY A CA 1
ATOM 767 C C . GLY A 1 104 ? -5.460 23.874 0.963 1.00 81.56 104 GLY A C 1
ATOM 768 O O . GLY A 1 104 ? -5.651 24.026 -0.238 1.00 81.56 104 GLY A O 1
ATOM 769 N N . THR A 1 105 ? -5.645 22.700 1.563 1.00 82.69 105 THR A N 1
ATOM 770 C CA . THR A 1 105 ? -6.169 21.472 0.959 1.00 82.69 105 THR A CA 1
ATOM 771 C C . THR A 1 105 ? -6.979 20.712 2.011 1.00 82.69 105 THR A C 1
ATOM 773 O O . THR A 1 105 ? -6.655 20.747 3.197 1.00 82.69 105 THR A O 1
ATOM 776 N N . VAL A 1 106 ? -8.048 20.030 1.596 1.00 86.25 106 VAL A N 1
ATOM 777 C CA . VAL A 1 106 ? -8.847 19.172 2.487 1.00 86.25 106 VAL A CA 1
ATOM 778 C C . VAL A 1 106 ? -8.975 17.774 1.910 1.00 86.25 106 VAL A C 1
ATOM 780 O O . VAL A 1 106 ? -9.058 17.601 0.698 1.00 86.25 106 VAL A O 1
ATOM 783 N N . GLU A 1 107 ? -8.997 16.776 2.778 1.00 88.88 107 GLU A N 1
ATOM 784 C CA . GLU A 1 107 ? -9.224 15.383 2.413 1.00 88.88 107 GLU A CA 1
ATOM 785 C C . GLU A 1 107 ? -10.714 15.084 2.549 1.00 88.88 107 GLU A C 1
ATOM 787 O O . GLU A 1 107 ? -11.331 15.418 3.564 1.00 88.88 107 GLU A O 1
ATOM 792 N N . ASN A 1 108 ? -11.312 14.513 1.506 1.00 90.75 108 ASN A N 1
ATOM 793 C CA . ASN A 1 108 ? -12.742 14.253 1.495 1.00 90.75 108 ASN A CA 1
ATOM 794 C C . ASN A 1 108 ? -13.066 12.901 0.871 1.00 90.75 108 ASN A C 1
ATOM 796 O O . ASN A 1 108 ? -13.135 12.774 -0.358 1.00 90.75 108 ASN A O 1
ATOM 800 N N . SER A 1 109 ? -13.291 11.913 1.731 1.00 94.25 109 SER A N 1
ATOM 801 C CA . SER A 1 109 ? -13.542 10.546 1.306 1.00 94.25 109 SER A CA 1
ATOM 802 C C . SER A 1 109 ? -15.002 10.273 0.957 1.00 94.25 109 SER A C 1
ATOM 804 O O . SER A 1 109 ? -15.924 10.800 1.575 1.00 94.25 109 SER A O 1
ATOM 806 N N . VAL A 1 110 ? -15.245 9.420 -0.039 1.00 97.12 110 VAL A N 1
ATOM 807 C CA . VAL A 1 110 ? -16.596 8.890 -0.295 1.00 97.12 110 VAL A CA 1
ATOM 808 C C . VAL A 1 110 ? -16.990 7.967 0.850 1.00 97.12 110 VAL A C 1
ATOM 810 O O . VAL A 1 110 ? -18.080 8.076 1.407 1.00 97.12 110 VAL A O 1
ATOM 813 N N . LEU A 1 111 ? -16.080 7.067 1.215 1.00 97.06 111 LEU A N 1
ATOM 814 C CA . LEU A 1 111 ? -16.270 6.116 2.292 1.00 97.06 111 LEU A CA 1
ATOM 815 C C . LEU A 1 111 ? -15.008 6.041 3.146 1.00 97.06 111 LEU A C 1
ATOM 817 O O . LEU A 1 111 ? -13.925 5.756 2.637 1.00 97.06 111 LEU A O 1
ATOM 821 N N . ALA A 1 112 ? -15.180 6.250 4.445 1.00 94.94 112 ALA A N 1
ATOM 822 C CA . ALA A 1 112 ? -14.152 6.093 5.457 1.00 94.94 112 ALA A CA 1
ATOM 823 C C . ALA A 1 112 ? -14.445 4.902 6.378 1.00 94.94 112 ALA A C 1
ATOM 825 O O . ALA A 1 112 ? -15.527 4.797 6.953 1.00 94.94 112 ALA A O 1
ATOM 826 N N . VAL A 1 113 ? -13.457 4.035 6.574 1.00 95.12 113 VAL A N 1
ATOM 827 C CA . VAL A 1 113 ? -13.419 3.021 7.630 1.00 95.12 113 VAL A CA 1
ATOM 828 C C . VAL A 1 113 ? -12.577 3.575 8.765 1.00 95.12 113 VAL A C 1
ATOM 830 O O . VAL A 1 113 ? -11.347 3.558 8.714 1.00 95.12 113 VAL A O 1
ATOM 833 N N . ALA A 1 114 ? -13.250 4.130 9.764 1.00 90.69 114 ALA A N 1
ATOM 834 C CA . ALA A 1 114 ? -12.607 4.795 10.885 1.00 90.69 114 ALA A CA 1
ATOM 835 C C . ALA A 1 114 ? -13.583 4.967 12.047 1.00 90.69 114 ALA A C 1
ATOM 837 O O . ALA A 1 114 ? -14.804 4.847 11.903 1.00 90.69 114 ALA A O 1
ATOM 838 N N . ASN A 1 115 ? -13.041 5.234 13.229 1.00 87.25 1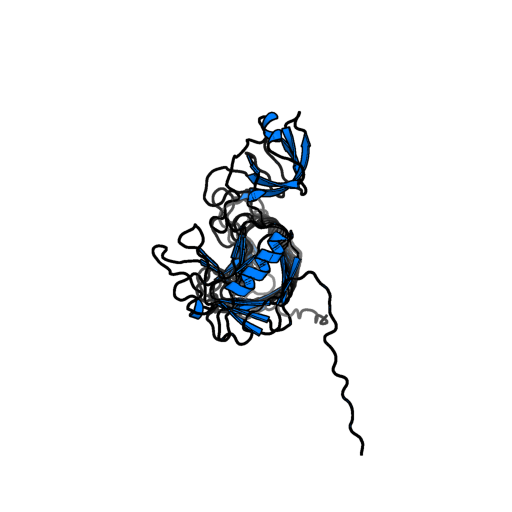15 ASN A N 1
ATOM 839 C CA . ASN A 1 115 ? -13.860 5.463 14.402 1.00 87.25 115 ASN A CA 1
ATOM 840 C C . ASN A 1 115 ? -14.516 6.847 14.300 1.00 87.25 115 ASN A C 1
ATOM 842 O O . ASN A 1 115 ? -13.854 7.843 14.014 1.00 87.25 115 ASN A O 1
ATOM 846 N N . ALA A 1 116 ? -15.820 6.931 14.569 1.00 77.44 116 ALA A N 1
ATOM 847 C CA . ALA A 1 116 ? -16.589 8.173 14.436 1.00 77.44 116 ALA A CA 1
ATOM 848 C C . ALA A 1 116 ? -16.054 9.333 15.281 1.00 77.44 116 ALA A C 1
ATOM 850 O O . ALA A 1 116 ? -16.209 10.496 14.910 1.00 77.44 116 ALA A O 1
ATOM 851 N N . THR A 1 117 ? -15.409 9.018 16.402 1.00 74.81 117 THR A N 1
ATOM 852 C CA . THR A 1 117 ? -14.830 10.009 17.308 1.00 74.81 117 THR A CA 1
ATOM 853 C C . THR A 1 117 ? -13.400 10.396 16.923 1.00 74.81 117 THR A C 1
ATOM 855 O O . THR A 1 117 ? -12.991 11.518 17.215 1.00 74.81 117 THR A O 1
ATOM 858 N N . THR A 1 118 ? -12.653 9.527 16.220 1.00 70.88 118 THR A N 1
ATOM 859 C CA . THR A 1 118 ? -11.214 9.720 15.931 1.00 70.88 118 THR A CA 1
ATOM 860 C C . THR A 1 118 ? -10.803 9.732 14.462 1.00 70.88 118 THR A C 1
ATOM 862 O O . THR A 1 118 ? -9.634 10.009 14.211 1.00 70.88 118 THR A O 1
ATOM 865 N N . PHE A 1 119 ? -11.747 9.630 13.515 1.00 69.75 119 PHE A N 1
ATOM 866 C CA . PHE A 1 119 ? -11.591 9.931 12.079 1.00 69.75 119 PHE A CA 1
ATOM 867 C C . PHE A 1 119 ? -11.081 11.367 11.813 1.00 69.75 119 PHE A C 1
ATOM 869 O O . PHE A 1 119 ? -11.844 12.253 11.453 1.00 69.75 119 PHE A O 1
ATOM 876 N N . GLN A 1 120 ? -9.838 11.683 12.165 1.00 65.19 120 GLN A N 1
ATOM 877 C CA . GLN A 1 120 ? -9.427 13.057 12.487 1.00 65.19 120 GLN A CA 1
ATOM 878 C C . GLN A 1 120 ? -7.914 13.239 12.424 1.00 65.19 120 GLN A C 1
ATOM 880 O O . GLN A 1 120 ? -7.391 14.243 11.949 1.00 65.19 120 GLN A O 1
ATOM 885 N N . THR A 1 121 ? -7.204 12.302 13.035 1.00 60.59 121 THR A N 1
ATOM 886 C CA . THR A 1 121 ? -5.791 12.410 13.357 1.00 60.59 121 THR A CA 1
ATOM 887 C C . THR A 1 121 ? -5.321 10.980 13.375 1.00 60.59 121 THR A C 1
ATOM 889 O O . THR A 1 121 ? -5.953 10.140 14.003 1.00 60.59 121 THR A O 1
ATOM 892 N N . ILE A 1 122 ? -4.253 10.689 12.658 1.00 63.41 122 ILE A N 1
ATOM 893 C CA . ILE A 1 122 ? -3.700 9.345 12.641 1.00 63.41 122 ILE A CA 1
ATOM 894 C C . ILE A 1 122 ? -2.969 9.202 13.975 1.00 63.41 122 ILE A C 1
ATOM 896 O O . ILE A 1 122 ? -1.893 9.756 14.176 1.00 63.41 122 ILE A O 1
ATOM 900 N N . SER A 1 123 ? -3.653 8.613 14.946 1.00 59.41 123 SER A N 1
ATOM 901 C CA . SER A 1 123 ? -3.549 8.977 16.353 1.00 59.41 123 SER A CA 1
ATOM 902 C C . SER A 1 123 ? -3.522 7.814 17.315 1.00 59.41 123 SER A C 1
ATOM 904 O O . SER A 1 123 ? -3.648 8.032 18.513 1.00 59.41 123 SER A O 1
ATOM 906 N N . PHE A 1 124 ? -3.226 6.600 16.859 1.00 74.00 124 PHE A N 1
ATOM 907 C CA . PHE A 1 124 ? -2.796 5.530 17.768 1.00 74.00 124 PHE A CA 1
ATOM 908 C C . PHE A 1 124 ? -1.657 5.970 18.717 1.00 74.00 124 PHE A C 1
ATOM 910 O O . PHE A 1 124 ? -1.419 5.347 19.741 1.00 74.00 124 PHE A O 1
ATOM 917 N N . GLN A 1 125 ? -1.045 7.122 18.447 1.00 76.44 125 GLN A N 1
ATOM 918 C CA . GLN A 1 125 ? -0.236 7.945 19.340 1.00 76.44 125 GLN A CA 1
ATOM 919 C C . GLN A 1 125 ? -1.040 8.740 20.408 1.00 76.44 125 GLN A C 1
ATOM 921 O O . GLN A 1 125 ? -0.647 9.841 20.795 1.00 76.44 125 GLN A O 1
ATOM 926 N N . ARG A 1 126 ? -2.188 8.233 20.872 1.00 76.25 126 ARG A N 1
ATOM 927 C CA . ARG A 1 126 ? -3.057 8.859 21.886 1.00 76.25 126 ARG A CA 1
ATOM 928 C C . ARG A 1 126 ? -3.162 7.976 23.119 1.00 76.25 126 ARG A C 1
ATOM 930 O O . ARG A 1 126 ? -2.964 6.765 23.065 1.00 76.25 126 ARG A O 1
ATOM 937 N N . GLY A 1 127 ? -3.539 8.604 24.228 1.00 80.62 127 GLY A N 1
ATOM 938 C CA . GLY A 1 127 ? -3.648 7.946 25.524 1.00 80.62 127 GLY A CA 1
ATOM 939 C C . GLY A 1 127 ? -2.337 7.960 26.304 1.00 80.62 127 GLY A C 1
ATOM 940 O O . GLY A 1 127 ? -1.408 8.707 25.994 1.00 80.62 127 GLY A O 1
ATOM 941 N N . ALA A 1 128 ? -2.297 7.165 27.369 1.00 91.81 128 ALA A N 1
ATOM 942 C CA . ALA A 1 128 ? -1.126 7.056 28.222 1.00 91.81 128 ALA A CA 1
ATOM 943 C C . ALA A 1 128 ? -0.082 6.131 27.584 1.00 91.81 128 ALA A C 1
ATOM 945 O O . ALA A 1 128 ? -0.373 4.982 27.255 1.00 91.81 128 ALA A O 1
ATOM 946 N N . PHE A 1 129 ? 1.144 6.635 27.458 1.00 95.44 129 PHE A N 1
ATOM 947 C CA . PHE A 1 129 ? 2.308 5.826 27.119 1.00 95.44 129 PHE A CA 1
ATOM 948 C C . PHE A 1 129 ? 2.924 5.271 28.400 1.00 95.44 129 PHE A C 1
ATOM 950 O O . PHE A 1 129 ? 3.344 6.033 29.274 1.00 95.44 129 PHE A O 1
ATOM 957 N N . TYR A 1 130 ? 3.016 3.950 28.483 1.00 97.38 130 TYR A N 1
ATOM 958 C CA . TYR A 1 130 ? 3.674 3.242 29.575 1.00 97.38 130 TYR A CA 1
ATOM 959 C C . TYR A 1 130 ? 5.081 2.838 29.145 1.00 97.38 130 TYR A C 1
ATOM 961 O O . TYR A 1 130 ? 5.283 2.387 28.016 1.00 97.38 130 TYR A O 1
ATOM 969 N N . GLY A 1 131 ? 6.060 3.024 30.031 1.00 97.81 131 GLY A N 1
ATOM 970 C CA . GLY A 1 131 ? 7.441 2.625 29.764 1.00 97.81 131 GLY A CA 1
ATOM 971 C C . GLY A 1 131 ? 7.567 1.108 29.670 1.00 97.81 131 GLY A C 1
ATOM 972 O O . GLY A 1 131 ? 6.960 0.379 30.459 1.00 97.81 131 GLY A O 1
ATOM 973 N N . ALA A 1 132 ? 8.368 0.635 28.723 1.00 98.06 132 ALA A N 1
ATOM 974 C CA . ALA A 1 132 ? 8.647 -0.777 28.536 1.00 98.06 132 ALA A CA 1
ATOM 975 C C . ALA A 1 132 ? 10.145 -1.048 28.399 1.00 98.06 132 ALA A C 1
ATOM 977 O O . ALA A 1 132 ? 10.930 -0.197 27.978 1.00 98.06 132 ALA A O 1
ATOM 978 N N . HIS A 1 133 ? 10.541 -2.264 28.763 1.00 98.25 133 HIS A N 1
ATOM 979 C CA . HIS A 1 133 ? 11.879 -2.758 28.473 1.00 98.25 133 HIS A CA 1
ATOM 980 C C . HIS A 1 133 ? 12.102 -2.876 26.956 1.00 98.25 133 HIS A C 1
ATOM 982 O O . HIS A 1 133 ? 11.131 -3.092 26.226 1.00 98.25 133 HIS A O 1
ATOM 988 N N . PRO A 1 134 ? 13.360 -2.748 26.486 1.00 98.06 134 PRO A N 1
ATOM 989 C CA . PRO A 1 134 ? 13.691 -2.890 25.073 1.00 98.06 134 PRO A CA 1
ATOM 990 C C . PRO A 1 134 ? 13.131 -4.188 24.489 1.00 98.06 134 PRO A C 1
ATOM 992 O O . PRO A 1 134 ? 13.143 -5.222 25.160 1.00 98.06 134 PRO A O 1
ATOM 995 N N . VAL A 1 135 ? 12.686 -4.129 23.237 1.00 97.75 135 VAL A N 1
ATOM 996 C CA . VAL A 1 135 ? 12.183 -5.293 22.495 1.00 97.75 135 VAL A CA 1
ATOM 997 C C . VAL A 1 135 ? 13.045 -5.564 21.272 1.00 97.75 135 VAL A C 1
ATOM 999 O O . VAL A 1 135 ? 13.660 -4.660 20.700 1.00 97.75 135 VAL A O 1
ATOM 1002 N N . THR A 1 136 ? 13.076 -6.821 20.859 1.00 96.56 136 THR A N 1
ATOM 1003 C CA . THR A 1 136 ? 13.800 -7.323 19.697 1.00 96.56 136 THR A CA 1
ATOM 1004 C C . THR A 1 136 ? 12.839 -7.873 18.647 1.00 96.56 136 THR A C 1
ATOM 1006 O O . THR A 1 136 ? 11.678 -8.178 18.928 1.00 96.56 136 THR A O 1
ATOM 1009 N N . ALA A 1 137 ? 13.322 -7.999 17.409 1.00 94.00 137 ALA A N 1
ATOM 1010 C CA . ALA A 1 137 ? 12.565 -8.684 16.370 1.00 94.00 137 ALA A CA 1
ATOM 1011 C C . ALA A 1 137 ? 12.284 -10.136 16.795 1.00 94.00 137 ALA A C 1
ATOM 1013 O O . ALA A 1 137 ? 13.149 -10.812 17.350 1.00 94.00 137 ALA A O 1
ATOM 1014 N N . ASN A 1 138 ? 11.090 -10.623 16.470 1.00 95.56 138 ASN A N 1
ATOM 1015 C CA . ASN A 1 138 ? 10.510 -11.904 16.870 1.00 95.56 138 ASN A CA 1
ATOM 1016 C C . ASN A 1 138 ? 10.019 -12.015 18.321 1.00 95.56 138 ASN A C 1
ATOM 1018 O O . ASN A 1 138 ? 9.487 -13.071 18.681 1.00 95.56 138 ASN A O 1
ATOM 1022 N N . ASP A 1 139 ? 10.104 -10.963 19.138 1.00 97.88 139 ASP A N 1
ATOM 1023 C CA . ASP A 1 139 ? 9.488 -10.990 20.466 1.00 97.88 139 ASP A CA 1
ATOM 1024 C C . ASP A 1 139 ? 7.966 -11.181 20.374 1.00 97.88 139 ASP A C 1
ATOM 1026 O O . ASP A 1 139 ? 7.289 -10.626 19.508 1.00 97.88 139 ASP A O 1
ATOM 1030 N N . THR A 1 140 ? 7.419 -11.976 21.298 1.00 97.50 140 THR A N 1
ATOM 1031 C CA . THR A 1 140 ? 5.969 -12.253 21.431 1.00 97.50 140 THR A CA 1
ATOM 1032 C C . THR A 1 140 ? 5.365 -11.637 22.687 1.00 97.50 140 THR A C 1
ATOM 1034 O O . THR A 1 140 ? 4.211 -11.895 23.036 1.00 97.50 140 THR A O 1
ATOM 1037 N N . SER A 1 141 ? 6.154 -10.862 23.419 1.00 98.00 141 SER A N 1
ATOM 1038 C CA . SER A 1 141 ? 5.721 -10.147 24.607 1.00 98.00 141 SER A CA 1
ATOM 1039 C C . SER A 1 141 ? 6.675 -9.015 24.919 1.00 98.00 141 SER A C 1
ATOM 1041 O O . SER A 1 141 ? 7.815 -9.012 24.469 1.00 98.00 141 SER A O 1
ATOM 1043 N N . VAL A 1 142 ? 6.220 -8.114 25.773 1.00 98.19 142 VAL A N 1
ATOM 1044 C CA . VAL A 1 142 ? 7.012 -7.030 26.338 1.00 98.19 142 VAL A CA 1
ATOM 1045 C C . VAL A 1 142 ? 6.799 -6.977 27.844 1.00 98.19 142 VAL A C 1
ATOM 1047 O O . VAL A 1 142 ? 5.728 -7.329 28.342 1.00 98.19 142 VAL A O 1
ATOM 1050 N N . SER A 1 143 ? 7.813 -6.517 28.565 1.00 98.31 143 SER A N 1
ATOM 1051 C CA . SER A 1 143 ? 7.720 -6.240 29.996 1.00 98.31 143 SER A CA 1
ATOM 1052 C C . SER A 1 143 ? 7.608 -4.737 30.215 1.00 98.31 143 SER A C 1
ATOM 1054 O O . SER A 1 143 ? 8.463 -3.981 29.749 1.00 98.31 143 SER A O 1
ATOM 1056 N N . ALA A 1 144 ? 6.583 -4.296 30.940 1.00 98.00 144 ALA A N 1
ATOM 1057 C CA . ALA A 1 144 ? 6.503 -2.925 31.424 1.00 98.00 144 ALA A CA 1
ATOM 1058 C C . ALA A 1 144 ? 7.680 -2.631 32.369 1.00 98.00 144 ALA A C 1
ATOM 1060 O O . ALA A 1 144 ? 8.072 -3.487 33.161 1.00 98.00 144 ALA A O 1
ATOM 1061 N N . THR A 1 145 ? 8.233 -1.418 32.314 1.00 98.00 145 THR A N 1
ATOM 1062 C CA . THR A 1 145 ? 9.321 -1.000 33.217 1.00 98.00 145 THR A CA 1
ATOM 1063 C C . THR A 1 145 ? 8.853 -0.960 34.673 1.00 98.00 145 THR A C 1
ATOM 1065 O O . THR A 1 145 ? 9.600 -1.315 35.581 1.00 98.00 145 THR A O 1
ATOM 1068 N N . ASN A 1 146 ? 7.604 -0.549 34.900 1.00 97.62 146 ASN A N 1
ATOM 1069 C CA . ASN A 1 146 ? 6.919 -0.695 36.175 1.00 97.62 146 ASN A CA 1
ATOM 1070 C C . ASN A 1 146 ? 5.889 -1.829 36.042 1.00 97.62 146 ASN A C 1
ATOM 1072 O O . ASN A 1 146 ? 4.892 -1.647 35.341 1.00 97.62 146 ASN A O 1
ATOM 1076 N N . PRO A 1 147 ? 6.067 -2.976 36.726 1.00 97.31 147 PRO A N 1
ATOM 1077 C CA . PRO A 1 147 ? 5.152 -4.108 36.600 1.00 97.31 147 PRO A CA 1
ATOM 1078 C C . PRO A 1 147 ? 3.681 -3.774 36.858 1.00 97.31 147 PRO A C 1
ATOM 1080 O O . PRO A 1 147 ? 2.795 -4.353 36.232 1.00 97.31 147 PRO A O 1
ATOM 1083 N N . SER A 1 148 ? 3.411 -2.794 37.728 1.00 97.00 148 SER A N 1
ATOM 1084 C CA . SER A 1 148 ? 2.043 -2.372 38.035 1.00 97.00 148 SER A CA 1
ATOM 1085 C C . SER A 1 148 ? 1.316 -1.711 36.859 1.00 97.00 148 SER A C 1
ATOM 1087 O O . SER A 1 148 ? 0.088 -1.650 36.889 1.00 97.00 148 SER A O 1
ATOM 1089 N N . ASP A 1 149 ? 2.026 -1.281 35.812 1.00 97.50 149 ASP A N 1
ATOM 1090 C CA . ASP A 1 149 ? 1.419 -0.704 34.611 1.00 97.50 149 ASP A CA 1
ATOM 1091 C C . ASP A 1 149 ? 0.720 -1.769 33.749 1.00 97.50 149 ASP A C 1
ATOM 1093 O O . ASP A 1 149 ? -0.216 -1.454 33.013 1.00 97.50 149 ASP A O 1
ATOM 1097 N N . ALA A 1 150 ? 1.078 -3.052 33.890 1.00 97.12 150 ALA A N 1
ATOM 1098 C CA . ALA A 1 150 ? 0.411 -4.134 33.161 1.00 97.12 150 ALA A CA 1
ATOM 1099 C C . ALA A 1 150 ? -1.088 -4.251 33.491 1.00 97.12 150 ALA A C 1
ATOM 1101 O O . ALA A 1 150 ? -1.851 -4.754 32.670 1.00 97.12 150 ALA A O 1
ATOM 1102 N N . LYS A 1 151 ? -1.543 -3.723 34.639 1.00 95.25 151 LYS A N 1
ATOM 1103 C CA . LYS A 1 151 ? -2.970 -3.681 35.016 1.00 95.25 151 LYS A CA 1
ATOM 1104 C C . LYS A 1 151 ? -3.839 -2.855 34.058 1.00 95.25 151 LYS A C 1
ATOM 1106 O O . LYS A 1 151 ? -5.060 -2.955 34.113 1.00 95.25 151 LYS A O 1
ATOM 1111 N N . HIS A 1 152 ? -3.228 -1.999 33.237 1.00 96.44 152 HIS A N 1
ATOM 1112 C CA . HIS A 1 152 ? -3.932 -1.171 32.255 1.00 96.44 152 HIS A CA 1
ATOM 1113 C C . HIS A 1 152 ? -4.300 -1.935 30.978 1.00 96.44 152 HIS A C 1
ATOM 1115 O O . HIS A 1 152 ? -5.021 -1.402 30.133 1.00 96.44 152 HIS A O 1
ATOM 1121 N N . PHE A 1 153 ? -3.837 -3.180 30.858 1.00 97.62 153 PHE A N 1
ATOM 1122 C CA . PHE A 1 153 ? -4.049 -4.035 29.704 1.00 97.62 153 PHE A CA 1
ATOM 1123 C C . PHE A 1 153 ? -4.790 -5.306 30.108 1.00 97.62 153 PHE A C 1
ATOM 1125 O O . PHE A 1 153 ? -4.569 -5.866 31.182 1.00 97.62 153 PHE A O 1
ATOM 1132 N N . VAL A 1 154 ? -5.649 -5.786 29.216 1.00 97.62 154 VAL A N 1
ATOM 1133 C CA . VAL A 1 154 ? -6.348 -7.068 29.343 1.00 97.62 154 VAL A CA 1
ATOM 1134 C C . VAL A 1 154 ? -6.294 -7.839 28.028 1.00 97.62 154 VAL A C 1
ATOM 1136 O O . VAL A 1 154 ? -6.062 -7.272 26.961 1.00 97.62 154 VAL A O 1
ATOM 1139 N N . VAL A 1 155 ? -6.505 -9.154 28.094 1.00 98.19 155 VAL A N 1
ATOM 1140 C CA . VAL A 1 155 ? -6.600 -10.002 26.895 1.00 98.19 155 VAL A CA 1
ATOM 1141 C C . VAL A 1 155 ? -7.702 -9.475 25.969 1.00 98.19 155 VAL A C 1
ATOM 1143 O O . VAL A 1 155 ? -8.811 -9.200 26.419 1.00 98.19 155 VAL A O 1
ATOM 1146 N N . GLY A 1 156 ? -7.389 -9.340 24.678 1.00 96.38 156 GLY A N 1
ATOM 1147 C CA . GLY A 1 156 ? -8.280 -8.781 23.654 1.00 96.38 156 GLY A CA 1
ATOM 1148 C C . GLY A 1 156 ? -8.067 -7.292 23.351 1.00 96.38 156 GLY A C 1
ATOM 1149 O O . GLY A 1 156 ? -8.548 -6.806 22.318 1.00 96.38 156 GLY A O 1
ATOM 1150 N N . ASP A 1 157 ? -7.304 -6.576 24.184 1.00 96.75 157 ASP A N 1
ATOM 1151 C CA . ASP A 1 157 ? -6.946 -5.184 23.914 1.00 96.75 157 ASP A CA 1
ATOM 1152 C C . ASP A 1 157 ? -6.110 -5.071 22.633 1.00 96.75 157 ASP A C 1
ATOM 1154 O O . ASP A 1 157 ? -5.157 -5.823 22.436 1.00 96.75 157 ASP A O 1
ATOM 1158 N N . SER A 1 158 ? -6.428 -4.092 21.781 1.00 95.00 158 SER A N 1
ATOM 1159 C CA . SER A 1 158 ? -5.482 -3.605 20.773 1.00 95.00 158 SER A CA 1
ATOM 1160 C C . SER A 1 158 ? -4.511 -2.630 21.419 1.00 95.00 158 SER A C 1
ATOM 1162 O O . SER A 1 158 ? -4.922 -1.716 22.147 1.00 95.00 158 SER A O 1
ATOM 1164 N N . ILE A 1 159 ? -3.232 -2.810 21.110 1.00 95.69 159 ILE A N 1
ATOM 1165 C CA . ILE A 1 159 ? -2.126 -2.005 21.622 1.00 95.69 159 ILE A CA 1
ATOM 1166 C C . ILE A 1 159 ? -1.190 -1.592 20.488 1.00 95.69 159 ILE A C 1
ATOM 1168 O O . ILE A 1 159 ? -1.126 -2.258 19.451 1.00 95.69 159 ILE A O 1
ATOM 1172 N N . GLY A 1 160 ? -0.448 -0.513 20.711 1.00 95.00 160 GLY A N 1
ATOM 1173 C CA . GLY A 1 160 ? 0.732 -0.176 19.925 1.00 95.00 160 GLY A CA 1
ATOM 1174 C C . GLY A 1 160 ? 1.995 -0.278 20.773 1.00 95.00 160 GLY A C 1
ATOM 1175 O O . GLY A 1 160 ? 2.003 0.145 21.931 1.00 95.00 160 GLY A O 1
ATOM 1176 N N . ILE A 1 161 ? 3.047 -0.843 20.186 1.00 96.38 161 ILE A N 1
ATOM 1177 C CA . ILE A 1 161 ? 4.407 -0.863 20.717 1.00 96.38 161 ILE A CA 1
ATOM 1178 C C . ILE A 1 161 ? 5.194 0.186 19.944 1.00 96.38 161 ILE A C 1
ATOM 1180 O O . ILE A 1 161 ? 5.254 0.120 18.720 1.00 96.38 161 ILE A O 1
ATOM 1184 N N . TYR A 1 162 ? 5.777 1.146 20.647 1.00 95.62 162 TYR A N 1
ATOM 1185 C CA . TYR A 1 162 ? 6.393 2.332 20.065 1.00 95.62 162 TYR A CA 1
ATOM 1186 C C . TYR A 1 162 ? 7.875 2.421 20.403 1.00 95.62 162 TYR A C 1
ATOM 1188 O O . TYR A 1 162 ? 8.253 2.179 21.547 1.00 95.62 162 TYR A O 1
ATOM 1196 N N . GLY A 1 163 ? 8.690 2.856 19.441 1.00 93.81 163 GLY A N 1
ATOM 1197 C CA . GLY A 1 163 ? 10.088 3.224 19.686 1.00 93.81 163 GLY A CA 1
ATOM 1198 C C . GLY A 1 163 ? 10.252 4.595 20.353 1.00 93.81 163 GLY A C 1
ATOM 1199 O O . GLY A 1 163 ? 11.261 4.877 20.997 1.00 93.81 163 GLY A O 1
ATOM 1200 N N . GLU A 1 164 ? 9.250 5.462 20.197 1.00 92.44 164 GLU A N 1
ATOM 1201 C CA . GLU A 1 164 ? 9.287 6.877 20.571 1.00 92.44 164 GLU A CA 1
ATOM 1202 C C . GLU A 1 164 ? 7.919 7.341 21.084 1.00 92.44 164 GLU A C 1
ATOM 1204 O O . GLU A 1 164 ? 6.913 6.666 20.887 1.00 92.44 164 GLU A O 1
ATOM 1209 N N . LYS A 1 165 ? 7.866 8.506 21.738 1.00 91.38 165 LYS A N 1
ATOM 1210 C CA . LYS A 1 165 ? 6.628 9.066 22.320 1.00 91.38 165 LYS A CA 1
ATOM 1211 C C . LYS A 1 165 ? 6.249 10.460 21.800 1.00 91.38 165 LYS A C 1
ATOM 1213 O O . LYS A 1 165 ? 5.252 11.018 22.244 1.00 91.38 165 LYS A O 1
ATOM 1218 N N . THR A 1 166 ? 7.055 11.050 20.916 1.00 88.19 166 THR A N 1
ATOM 1219 C CA . THR A 1 166 ? 6.854 12.406 20.368 1.00 88.19 166 THR A CA 1
ATOM 1220 C C . THR A 1 166 ? 7.347 12.489 18.931 1.00 88.19 166 THR A C 1
ATOM 1222 O O . THR A 1 166 ? 8.441 12.016 18.651 1.00 88.19 166 THR A O 1
ATOM 1225 N N . GLY A 1 167 ? 6.570 13.114 18.049 1.00 86.31 167 GLY A N 1
ATOM 1226 C CA . GLY A 1 167 ? 6.837 13.202 16.612 1.00 86.31 167 GLY A CA 1
ATOM 1227 C C . GLY A 1 167 ? 5.521 13.226 15.830 1.00 86.31 167 GLY A C 1
ATOM 1228 O O . GLY A 1 167 ? 4.463 13.060 16.430 1.00 86.31 167 GLY A O 1
ATOM 1229 N N . ASP A 1 168 ? 5.574 13.448 14.514 1.00 80.06 168 ASP A N 1
ATOM 1230 C CA . ASP A 1 168 ? 4.384 13.309 13.652 1.00 80.06 168 ASP A CA 1
ATOM 1231 C C . ASP A 1 168 ? 4.081 11.826 13.375 1.00 80.06 168 ASP A C 1
ATOM 1233 O O . ASP A 1 168 ? 2.977 11.329 13.610 1.00 80.06 168 ASP A O 1
ATOM 1237 N N . VAL A 1 169 ? 5.096 11.075 12.942 1.00 84.94 169 VAL A N 1
ATOM 1238 C CA . VAL A 1 169 ? 4.994 9.631 12.715 1.00 84.94 169 VAL A CA 1
ATOM 1239 C C . VAL A 1 169 ? 5.989 8.905 13.609 1.00 84.94 169 VAL A C 1
ATOM 1241 O O . VAL A 1 169 ? 7.194 8.990 13.399 1.00 84.94 169 VAL A O 1
ATOM 1244 N N . LEU A 1 170 ? 5.481 8.175 14.603 1.00 88.88 170 LEU A N 1
ATOM 1245 C CA . LEU A 1 170 ? 6.313 7.387 15.516 1.00 88.88 170 LEU A CA 1
ATOM 1246 C C . LEU A 1 170 ? 6.537 5.972 14.968 1.00 88.88 170 LEU A C 1
ATOM 1248 O O . LEU A 1 170 ? 5.544 5.313 14.636 1.00 88.88 170 LEU A O 1
ATOM 1252 N N . PRO A 1 171 ? 7.778 5.453 14.951 1.00 90.56 171 PRO A N 1
ATOM 1253 C CA . PRO A 1 171 ? 8.040 4.038 14.711 1.00 90.56 171 PRO A CA 1
ATOM 1254 C C . PRO A 1 171 ? 7.239 3.153 15.669 1.00 90.56 171 PRO A C 1
ATOM 1256 O O . PRO A 1 171 ? 7.393 3.261 16.888 1.00 90.56 171 PRO A O 1
ATOM 1259 N N . SER A 1 172 ? 6.361 2.303 15.138 1.00 92.94 172 SER A N 1
ATOM 1260 C CA . SER A 1 172 ? 5.463 1.496 15.967 1.00 92.94 172 SER A CA 1
ATOM 1261 C C . SER A 1 172 ? 4.927 0.243 15.295 1.00 92.94 172 SER A C 1
ATOM 1263 O O . SER A 1 172 ? 4.875 0.153 14.075 1.00 92.94 172 SER A O 1
ATOM 1265 N N . GLU A 1 173 ? 4.509 -0.735 16.094 1.00 94.50 173 GLU A N 1
ATOM 1266 C CA . GLU A 1 173 ? 3.801 -1.933 15.638 1.00 94.50 173 GLU A CA 1
ATOM 1267 C C . GLU A 1 173 ? 2.523 -2.148 16.439 1.00 94.50 173 GLU A C 1
ATOM 1269 O O . GLU A 1 173 ? 2.508 -2.002 17.660 1.00 94.50 173 GLU A O 1
ATOM 1274 N N . PHE A 1 174 ? 1.450 -2.528 15.748 1.00 94.38 174 PHE A N 1
ATOM 1275 C CA . PHE A 1 174 ? 0.139 -2.740 16.357 1.00 94.38 174 PHE A CA 1
ATOM 1276 C C . PHE A 1 174 ? -0.179 -4.218 16.481 1.00 94.38 174 PHE A C 1
ATOM 1278 O O . PHE A 1 174 ? 0.082 -4.994 15.566 1.00 94.38 174 PHE A O 1
ATOM 1285 N N . THR A 1 175 ? -0.764 -4.621 17.601 1.00 95.50 175 THR A N 1
ATOM 1286 C CA . THR A 1 175 ? -1.129 -6.019 17.851 1.00 95.50 175 THR A CA 1
ATOM 1287 C C . THR A 1 175 ? -2.281 -6.113 18.848 1.00 95.50 175 THR A C 1
ATOM 1289 O O . THR A 1 175 ? -2.814 -5.099 19.306 1.00 95.50 175 THR A O 1
ATOM 1292 N N . THR A 1 176 ? -2.675 -7.339 19.176 1.00 96.56 176 THR A N 1
ATOM 1293 C CA . THR A 1 176 ? -3.672 -7.653 20.198 1.00 96.56 176 THR A CA 1
ATOM 1294 C C . THR A 1 176 ? -3.019 -8.383 21.366 1.00 96.56 176 THR A C 1
ATOM 1296 O O . THR A 1 176 ? -2.144 -9.227 21.171 1.00 96.56 176 THR A O 1
ATOM 1299 N N . VAL A 1 177 ? -3.453 -8.074 22.584 1.00 98.19 177 VAL A N 1
ATOM 1300 C CA . VAL A 1 177 ? -2.983 -8.720 23.811 1.00 98.19 177 VAL A CA 1
ATOM 1301 C C . VAL A 1 177 ? -3.569 -10.129 23.926 1.00 98.19 177 VAL A C 1
ATOM 1303 O O . VAL A 1 177 ? -4.787 -10.302 23.894 1.00 98.19 177 VAL A O 1
ATOM 1306 N N . THR A 1 178 ? -2.714 -11.136 24.106 1.00 98.38 178 THR A N 1
ATOM 1307 C CA . THR A 1 178 ? -3.109 -12.552 24.272 1.00 98.38 178 THR A CA 1
ATOM 1308 C C . THR A 1 178 ? -2.929 -13.071 25.694 1.00 98.38 178 THR A C 1
ATOM 1310 O O . THR A 1 178 ? -3.605 -14.016 26.094 1.00 98.38 178 THR A O 1
ATOM 1313 N N . ARG A 1 179 ? -2.041 -12.454 26.480 1.00 98.25 179 ARG A N 1
ATOM 1314 C CA . ARG A 1 179 ? -1.817 -12.775 27.898 1.00 98.25 179 ARG A CA 1
ATOM 1315 C C . ARG A 1 179 ? -1.345 -11.544 28.665 1.00 98.25 179 ARG A C 1
ATOM 1317 O O . ARG A 1 179 ? -0.656 -10.701 28.095 1.00 98.25 179 ARG A O 1
ATOM 1324 N N . VAL A 1 180 ? -1.652 -11.489 29.959 1.00 98.44 180 VAL A N 1
ATOM 1325 C CA . VAL A 1 180 ? -1.127 -10.479 30.889 1.00 98.44 180 VAL A CA 1
ATOM 1326 C C . VAL A 1 180 ? -0.686 -11.176 32.177 1.00 98.44 180 VAL A C 1
ATOM 1328 O O . VAL A 1 180 ? -1.497 -11.820 32.838 1.00 98.44 180 VAL A O 1
ATOM 1331 N N . ASP A 1 181 ? 0.592 -11.054 32.535 1.00 97.88 181 ASP A N 1
ATOM 1332 C CA . ASP A 1 181 ? 1.132 -11.417 33.851 1.00 97.88 181 ASP A CA 1
ATOM 1333 C C . ASP A 1 181 ? 1.341 -10.121 34.640 1.00 97.88 181 ASP A C 1
ATOM 1335 O O . ASP A 1 181 ? 2.378 -9.462 34.538 1.00 97.88 181 ASP A O 1
ATOM 1339 N N . ALA A 1 182 ? 0.319 -9.733 35.406 1.00 94.75 182 ALA A N 1
ATOM 1340 C CA . ALA A 1 182 ? 0.327 -8.485 36.165 1.00 94.75 182 ALA A CA 1
ATOM 1341 C C . ALA A 1 182 ? 1.387 -8.463 37.280 1.00 94.75 182 ALA A C 1
ATOM 1343 O O . ALA A 1 182 ? 1.844 -7.390 37.660 1.00 94.75 182 ALA A O 1
ATOM 1344 N N . ALA A 1 183 ? 1.800 -9.627 37.795 1.00 94.75 183 ALA A N 1
ATOM 1345 C CA . ALA A 1 183 ? 2.820 -9.701 38.839 1.00 94.75 183 ALA A CA 1
ATOM 1346 C C . ALA A 1 183 ? 4.213 -9.377 38.283 1.00 94.75 183 ALA A C 1
ATOM 1348 O O . ALA A 1 183 ? 5.018 -8.739 38.959 1.00 94.75 183 ALA A O 1
ATOM 1349 N N . LYS A 1 184 ? 4.489 -9.799 37.044 1.00 96.62 184 LYS A N 1
ATOM 1350 C CA . LYS A 1 184 ? 5.775 -9.560 36.371 1.00 96.62 184 LYS A CA 1
ATOM 1351 C C . LYS A 1 184 ? 5.769 -8.366 35.423 1.00 96.62 184 LYS A C 1
ATOM 1353 O O . LYS A 1 184 ? 6.823 -8.003 34.913 1.00 96.62 184 LYS A O 1
ATOM 1358 N N . GLY A 1 185 ? 4.607 -7.776 35.158 1.00 97.75 185 GLY A N 1
ATOM 1359 C CA . GLY A 1 185 ? 4.477 -6.695 34.189 1.00 97.75 185 GLY A CA 1
ATOM 1360 C C . GLY A 1 185 ? 4.517 -7.148 32.731 1.00 97.75 185 GLY A C 1
ATOM 1361 O O . GLY A 1 185 ? 4.806 -6.328 31.865 1.00 97.75 185 GLY A O 1
ATOM 1362 N N . VAL A 1 186 ? 4.296 -8.435 32.440 1.00 98.44 186 VAL A N 1
ATOM 1363 C CA . VAL A 1 186 ? 4.478 -8.988 31.087 1.00 98.44 186 VAL A CA 1
ATOM 1364 C C . VAL A 1 186 ? 3.168 -8.962 30.313 1.00 98.44 186 VAL A C 1
ATOM 1366 O O . VAL A 1 186 ? 2.159 -9.502 30.763 1.00 98.44 186 VAL A O 1
ATOM 1369 N N . ILE A 1 187 ? 3.206 -8.401 29.109 1.00 98.62 187 ILE A N 1
ATOM 1370 C CA . ILE A 1 187 ? 2.080 -8.309 28.178 1.00 98.62 187 ILE A CA 1
ATOM 1371 C C . ILE A 1 187 ? 2.458 -9.105 26.929 1.00 98.62 187 ILE A C 1
ATOM 1373 O O . ILE A 1 187 ? 3.448 -8.797 26.272 1.00 98.62 187 ILE A O 1
ATOM 1377 N N . GLY A 1 188 ? 1.713 -10.168 26.627 1.00 98.31 188 GLY A N 1
ATOM 1378 C CA . GLY A 1 188 ? 1.938 -11.004 25.446 1.00 98.31 188 GLY A CA 1
ATOM 1379 C C . GLY A 1 188 ? 1.071 -10.610 24.261 1.00 98.31 188 GLY A C 1
ATOM 1380 O O . GLY A 1 188 ? -0.033 -10.094 24.432 1.00 98.31 188 GLY A O 1
ATOM 1381 N N . PHE A 1 189 ? 1.580 -10.873 23.063 1.00 97.25 189 PHE A N 1
ATOM 1382 C CA . PHE A 1 189 ? 1.047 -10.397 21.792 1.00 97.25 189 PHE A CA 1
ATOM 1383 C C . PHE A 1 189 ? 0.457 -11.532 20.954 1.00 97.25 189 PHE A C 1
ATOM 1385 O O . PHE A 1 189 ? 0.791 -12.703 21.134 1.00 97.25 189 PHE A O 1
ATOM 1392 N N . ALA A 1 190 ? -0.413 -11.177 20.010 1.00 96.12 190 ALA A N 1
ATOM 1393 C CA . ALA A 1 190 ? -0.966 -12.103 19.021 1.00 96.12 190 ALA A CA 1
ATOM 1394 C C . ALA A 1 190 ? -0.004 -12.390 17.859 1.00 96.12 190 ALA A C 1
ATOM 1396 O O . ALA A 1 190 ? -0.177 -13.373 17.145 1.00 96.12 190 ALA A O 1
ATOM 1397 N N . VAL A 1 191 ? 0.996 -11.531 17.667 1.00 94.25 191 VAL A N 1
ATOM 1398 C CA . VAL A 1 191 ? 1.969 -11.612 16.575 1.00 94.25 191 VAL A CA 1
ATOM 1399 C C . VAL A 1 191 ? 3.372 -11.344 17.104 1.00 94.25 191 VAL A C 1
ATOM 1401 O O . VAL A 1 191 ? 3.541 -10.653 18.110 1.00 94.25 191 VAL A O 1
ATOM 1404 N N . HIS A 1 192 ? 4.364 -11.880 16.404 1.00 95.31 192 HIS A N 1
ATOM 1405 C CA . HIS A 1 192 ? 5.760 -11.524 16.606 1.00 95.31 192 HIS A CA 1
ATOM 1406 C C . HIS A 1 192 ? 6.011 -10.084 16.140 1.00 95.31 192 HIS A C 1
ATOM 1408 O O . HIS A 1 192 ? 5.449 -9.664 15.124 1.00 95.31 192 HIS A O 1
ATOM 1414 N N . LEU A 1 193 ? 6.860 -9.346 16.857 1.00 95.75 193 LEU A N 1
ATOM 1415 C CA . LEU A 1 193 ? 7.339 -8.042 16.394 1.00 95.75 193 LEU A CA 1
ATOM 1416 C C . LEU A 1 193 ? 8.276 -8.215 15.193 1.00 95.75 193 LEU A C 1
ATOM 1418 O O . LEU A 1 193 ? 9.153 -9.078 15.209 1.00 95.75 193 LEU A O 1
ATOM 1422 N N . ALA A 1 194 ? 8.118 -7.388 14.164 1.00 94.12 194 ALA A N 1
ATOM 1423 C CA . ALA A 1 194 ? 8.994 -7.401 12.995 1.00 94.12 194 ALA A CA 1
ATOM 1424 C C . ALA A 1 194 ? 10.331 -6.697 13.267 1.00 94.12 194 ALA A C 1
ATOM 1426 O O . ALA A 1 194 ? 11.353 -7.043 12.673 1.00 94.12 194 ALA A O 1
ATOM 1427 N N . ARG A 1 195 ? 10.325 -5.696 14.153 1.00 91.94 195 ARG A N 1
ATOM 1428 C CA . ARG A 1 195 ? 11.460 -4.805 14.409 1.00 91.94 195 ARG A CA 1
ATOM 1429 C C . ARG A 1 195 ? 11.850 -4.787 15.881 1.00 91.94 195 ARG A C 1
ATOM 1431 O O . ARG A 1 195 ? 11.086 -5.161 16.765 1.00 91.94 195 ARG A O 1
ATOM 1438 N N . ALA A 1 196 ? 13.070 -4.322 16.125 1.00 93.44 196 ALA A N 1
ATOM 1439 C CA . ALA A 1 196 ? 13.577 -4.051 17.460 1.00 93.44 196 ALA A CA 1
ATOM 1440 C C . ALA A 1 196 ? 13.356 -2.579 17.832 1.00 93.44 196 ALA A C 1
ATOM 1442 O O . ALA A 1 196 ? 13.561 -1.688 17.005 1.00 93.44 196 ALA A O 1
ATOM 1443 N N . PHE A 1 197 ? 13.024 -2.329 19.097 1.00 95.50 197 PHE A N 1
ATOM 1444 C CA . PHE A 1 197 ? 12.955 -0.989 19.670 1.00 95.50 197 PHE A CA 1
ATOM 1445 C C . PHE A 1 197 ? 13.848 -0.929 20.920 1.00 95.50 197 PHE A C 1
ATOM 1447 O O . PHE A 1 197 ? 13.459 -1.433 21.978 1.00 95.50 197 PHE A O 1
ATOM 1454 N N . PRO A 1 198 ? 15.055 -0.328 20.817 1.00 95.00 198 PRO A N 1
ATOM 1455 C CA . PRO A 1 198 ? 15.982 -0.188 21.945 1.00 95.00 198 PRO A CA 1
ATOM 1456 C C . PRO A 1 198 ? 15.415 0.637 23.105 1.00 95.00 198 PRO A C 1
ATOM 1458 O O . PRO A 1 198 ? 15.802 0.443 24.251 1.00 95.00 198 PRO A O 1
ATOM 1461 N N . THR A 1 199 ? 14.480 1.532 22.800 1.00 95.69 199 THR A N 1
ATOM 1462 C CA . THR A 1 199 ? 13.597 2.191 23.760 1.00 95.69 199 THR A CA 1
ATOM 1463 C C . THR A 1 199 ? 12.183 1.800 23.377 1.00 95.69 199 THR A C 1
ATOM 1465 O O . THR A 1 199 ? 11.843 1.913 22.205 1.00 95.69 199 THR A O 1
ATOM 1468 N N . ALA A 1 200 ? 11.371 1.342 24.328 1.00 97.25 200 ALA A N 1
ATOM 1469 C CA . ALA A 1 200 ? 10.022 0.877 24.040 1.00 97.25 200 ALA A CA 1
ATOM 1470 C C . ALA A 1 200 ? 8.981 1.553 24.935 1.00 97.25 200 ALA A C 1
ATOM 1472 O O . ALA A 1 200 ? 9.202 1.807 26.123 1.00 97.25 200 ALA A O 1
ATOM 1473 N N . TYR A 1 201 ? 7.810 1.782 24.353 1.00 97.69 201 TYR A N 1
ATOM 1474 C CA . TYR A 1 201 ? 6.610 2.214 25.051 1.00 97.69 201 TYR A CA 1
ATOM 1475 C C . TYR A 1 201 ? 5.411 1.399 24.586 1.00 97.69 201 TYR A C 1
ATOM 1477 O O . TYR A 1 201 ? 5.378 0.916 23.454 1.00 97.69 201 TYR A O 1
ATOM 1485 N N . ILE A 1 202 ? 4.407 1.278 25.447 1.00 96.75 202 ILE A N 1
ATOM 1486 C CA . ILE A 1 202 ? 3.160 0.579 25.139 1.00 96.75 202 ILE A CA 1
ATOM 1487 C C . ILE A 1 202 ? 2.009 1.542 25.383 1.00 96.75 202 ILE A C 1
ATOM 1489 O O . ILE A 1 202 ? 1.964 2.212 26.414 1.00 96.75 202 ILE A O 1
ATOM 1493 N N . THR A 1 203 ? 1.061 1.586 24.457 1.00 95.25 203 THR A N 1
ATOM 1494 C CA . THR A 1 203 ? -0.203 2.307 24.633 1.00 95.25 203 THR A CA 1
ATOM 1495 C C . THR A 1 203 ? -1.371 1.421 24.227 1.00 95.25 203 THR A C 1
ATOM 1497 O O . THR A 1 203 ? -1.267 0.587 23.321 1.00 95.25 203 THR A O 1
ATOM 1500 N N . LYS A 1 204 ? -2.498 1.594 24.916 1.00 94.88 204 LYS A N 1
ATOM 1501 C CA . LYS A 1 204 ? -3.759 0.935 24.589 1.00 94.88 204 LYS A CA 1
ATOM 1502 C C . LYS A 1 204 ? -4.502 1.774 23.556 1.00 94.88 204 LYS A C 1
ATOM 1504 O O . LYS A 1 204 ? -4.840 2.923 23.815 1.00 94.88 204 LYS A O 1
ATOM 1509 N N . VAL A 1 205 ? -4.817 1.165 22.414 1.00 92.50 205 VAL A N 1
ATOM 1510 C CA . VAL A 1 205 ? -5.514 1.820 21.288 1.00 92.50 205 VAL A CA 1
ATOM 1511 C C . VAL A 1 205 ? -6.899 1.229 21.024 1.00 92.50 205 VAL A C 1
ATOM 1513 O O . VAL A 1 205 ? -7.518 1.480 19.996 1.00 92.50 205 VAL A O 1
ATOM 1516 N N . THR A 1 206 ? -7.388 0.409 21.956 1.00 92.94 206 THR A N 1
ATOM 1517 C CA . THR A 1 206 ? -8.611 -0.392 21.798 1.00 92.94 206 THR A CA 1
ATOM 1518 C C . THR A 1 206 ? -9.826 0.447 21.433 1.00 92.94 206 THR A C 1
ATOM 1520 O O . THR A 1 206 ? -10.526 0.085 20.492 1.00 92.94 206 THR A O 1
ATOM 1523 N N . ASP A 1 207 ? -10.021 1.573 22.114 1.00 88.88 207 ASP A N 1
ATOM 1524 C CA . ASP A 1 207 ? -11.206 2.421 21.947 1.00 88.88 207 ASP A CA 1
ATOM 1525 C C . ASP A 1 207 ? -11.172 3.255 20.657 1.00 88.88 207 ASP A C 1
ATOM 1527 O O . ASP A 1 207 ? -12.182 3.834 20.263 1.00 88.88 207 ASP A O 1
ATOM 1531 N N . TYR A 1 208 ? -10.021 3.296 19.980 1.00 87.81 208 TYR A N 1
ATOM 1532 C CA . TYR A 1 208 ? -9.811 4.031 18.731 1.00 87.81 208 TYR A CA 1
ATOM 1533 C C . TYR A 1 208 ? -9.829 3.110 17.509 1.00 87.81 208 TYR A C 1
ATOM 1535 O O . TYR A 1 208 ? -10.129 3.548 16.404 1.00 87.81 208 TYR A O 1
ATOM 1543 N N . ALA A 1 209 ? -9.552 1.821 17.709 1.00 91.00 209 ALA A N 1
ATOM 1544 C CA . ALA A 1 209 ? -9.397 0.863 16.630 1.00 91.00 209 ALA A CA 1
ATOM 1545 C C . ALA A 1 209 ? -10.734 0.450 15.992 1.00 91.00 209 ALA A C 1
ATOM 1547 O O . ALA A 1 209 ? -11.610 -0.098 16.668 1.00 91.00 209 ALA A O 1
ATOM 1548 N N . VAL A 1 210 ? -10.851 0.596 14.670 1.00 93.62 210 VAL A N 1
ATOM 1549 C CA . VAL A 1 210 ? -11.909 -0.058 13.883 1.00 93.62 210 VAL A CA 1
ATOM 1550 C C . VAL A 1 210 ? -11.486 -1.466 13.506 1.00 93.62 210 VAL A C 1
ATOM 1552 O O . VAL A 1 210 ? -10.317 -1.707 13.220 1.00 93.62 210 VAL A O 1
ATOM 1555 N N . ARG A 1 211 ? -12.413 -2.427 13.526 1.00 95.31 211 ARG A N 1
ATOM 1556 C CA . ARG A 1 211 ? -12.086 -3.832 13.257 1.00 95.31 211 ARG A CA 1
ATOM 1557 C C . ARG A 1 211 ? -13.107 -4.526 12.372 1.00 95.31 211 ARG A C 1
ATOM 1559 O O . ARG A 1 211 ? -14.296 -4.240 12.476 1.00 95.31 211 ARG A O 1
ATOM 1566 N N . ASN A 1 212 ? -12.645 -5.506 11.601 1.00 97.12 212 ASN A N 1
ATOM 1567 C CA . ASN A 1 212 ? -13.482 -6.478 10.891 1.00 97.12 212 ASN A CA 1
ATOM 1568 C C . ASN A 1 212 ? -14.496 -5.807 9.953 1.00 97.12 212 ASN A C 1
ATOM 1570 O O . ASN A 1 212 ? -15.707 -5.974 10.101 1.00 97.12 212 ASN A O 1
ATOM 1574 N N . VAL A 1 213 ? -13.993 -5.018 9.007 1.00 98.38 213 VAL A N 1
ATOM 1575 C CA . VAL A 1 213 ? -14.822 -4.347 7.999 1.00 98.38 213 VAL A CA 1
ATOM 1576 C C . VAL A 1 213 ? -14.561 -4.975 6.645 1.00 98.38 213 VAL A C 1
ATOM 1578 O O . VAL A 1 213 ? -13.408 -5.140 6.253 1.00 98.38 213 VAL A O 1
ATOM 1581 N N . THR A 1 214 ? -15.631 -5.316 5.933 1.00 98.56 214 THR A N 1
ATOM 1582 C CA . THR A 1 214 ? -15.536 -5.894 4.589 1.00 98.56 214 THR A CA 1
ATOM 1583 C C . THR A 1 214 ? -16.361 -5.078 3.607 1.00 98.56 214 THR A C 1
ATOM 1585 O O . THR A 1 214 ? -17.518 -4.764 3.872 1.00 98.56 214 THR A O 1
ATOM 1588 N N . LEU A 1 215 ? -15.773 -4.733 2.468 1.00 98.56 215 LEU A N 1
ATOM 1589 C CA . LEU A 1 215 ? -16.450 -4.104 1.343 1.00 98.56 215 LEU A CA 1
ATOM 1590 C C . LEU A 1 215 ? -16.342 -5.039 0.144 1.00 98.56 215 LEU A C 1
ATOM 1592 O O . LEU A 1 215 ? -15.242 -5.458 -0.203 1.00 98.56 215 LEU A O 1
ATOM 1596 N N . THR A 1 216 ? -17.460 -5.345 -0.504 1.00 98.44 216 THR A N 1
ATOM 1597 C CA . THR A 1 216 ? -17.471 -6.279 -1.635 1.00 98.44 216 THR A CA 1
ATOM 1598 C C . THR A 1 216 ? -18.286 -5.721 -2.790 1.00 98.44 216 THR A C 1
ATOM 1600 O O . THR A 1 216 ? -19.393 -5.233 -2.573 1.00 98.44 216 THR A O 1
ATOM 1603 N N . ASN A 1 217 ? -17.775 -5.826 -4.022 1.00 98.00 217 ASN A N 1
ATOM 1604 C CA . ASN A 1 217 ? -18.485 -5.473 -5.264 1.00 98.00 217 ASN A CA 1
ATOM 1605 C C . ASN A 1 217 ? -19.037 -4.030 -5.302 1.00 98.00 217 ASN A C 1
ATOM 1607 O O . ASN A 1 217 ? -20.107 -3.775 -5.860 1.00 98.00 217 ASN A O 1
ATOM 1611 N N . LEU A 1 218 ? -18.318 -3.076 -4.708 1.00 98.25 218 LEU A N 1
ATOM 1612 C CA . LEU A 1 218 ? -18.691 -1.659 -4.709 1.00 98.25 218 LEU A CA 1
ATOM 1613 C C . LEU A 1 218 ? -17.810 -0.855 -5.661 1.00 98.25 218 LEU A C 1
ATOM 1615 O O . LEU A 1 218 ? -16.591 -1.009 -5.667 1.00 98.25 218 LEU A O 1
ATOM 1619 N N . THR A 1 219 ? -18.418 0.060 -6.415 1.00 98.75 219 THR A N 1
ATOM 1620 C CA . THR A 1 219 ? -17.688 1.172 -7.035 1.00 98.75 219 THR A CA 1
ATOM 1621 C C . THR A 1 219 ? -17.774 2.391 -6.125 1.00 98.75 219 THR A C 1
ATOM 1623 O O . THR A 1 219 ? -18.871 2.871 -5.847 1.00 98.75 219 THR A O 1
ATOM 1626 N N . LEU A 1 220 ? -16.636 2.903 -5.671 1.00 98.62 220 LEU A N 1
ATOM 1627 C CA . LEU A 1 220 ? -16.537 4.139 -4.900 1.00 98.62 220 LEU A CA 1
ATOM 1628 C C . LEU A 1 220 ? -15.923 5.206 -5.798 1.00 98.62 220 LEU A C 1
ATOM 1630 O O . LEU A 1 220 ? -14.872 4.969 -6.383 1.00 98.62 220 LEU A O 1
ATOM 1634 N N . GLU A 1 221 ? -16.571 6.359 -5.935 1.00 97.81 221 GLU A N 1
ATOM 1635 C CA . GLU A 1 221 ? -16.116 7.410 -6.843 1.00 97.81 221 GLU A CA 1
ATOM 1636 C C . GLU A 1 221 ? -16.182 8.799 -6.219 1.00 97.81 221 GLU A C 1
ATOM 1638 O O . GLU A 1 221 ? -17.241 9.216 -5.752 1.00 97.81 221 GLU A O 1
ATOM 1643 N N . GLY A 1 222 ? -15.065 9.524 -6.232 1.00 96.00 222 GLY A N 1
ATOM 1644 C CA . GLY A 1 222 ? -14.966 10.869 -5.667 1.00 96.00 222 GLY A CA 1
ATOM 1645 C C . GLY A 1 222 ? -13.526 11.351 -5.557 1.00 96.00 222 GLY A C 1
ATOM 1646 O O . GLY A 1 222 ? -12.625 10.731 -6.109 1.00 96.00 222 GLY A O 1
ATOM 1647 N N . ALA A 1 223 ? -13.292 12.445 -4.829 1.00 93.81 223 ALA A N 1
ATOM 1648 C CA . ALA A 1 223 ? -11.942 12.989 -4.652 1.00 93.81 223 ALA A CA 1
ATOM 1649 C C . ALA A 1 223 ? -10.993 11.972 -3.986 1.00 93.81 223 ALA A C 1
ATOM 1651 O O . ALA A 1 223 ? -9.907 11.699 -4.492 1.00 93.81 223 ALA A O 1
ATOM 1652 N N . VAL A 1 224 ? -11.449 11.360 -2.890 1.00 95.31 224 VAL A N 1
ATOM 1653 C CA . VAL A 1 224 ? -10.798 10.216 -2.242 1.00 95.31 224 VAL A CA 1
ATOM 1654 C C . VAL A 1 224 ? -11.823 9.077 -2.175 1.00 95.31 224 VAL A C 1
ATOM 1656 O O . VAL A 1 224 ? -12.719 9.103 -1.336 1.00 95.31 224 VAL A O 1
ATOM 1659 N N . PRO A 1 225 ? -11.784 8.083 -3.072 1.00 97.31 225 PRO A N 1
ATOM 1660 C CA . PRO A 1 225 ? -12.791 7.019 -3.111 1.00 97.31 225 PRO A CA 1
ATOM 1661 C C . PRO A 1 225 ? -12.930 6.254 -1.796 1.00 97.31 225 PRO A C 1
ATOM 1663 O O . PRO A 1 225 ? -14.037 5.951 -1.356 1.00 97.31 225 PRO A O 1
ATOM 1666 N N . PHE A 1 226 ? -11.801 5.953 -1.163 1.00 97.06 226 PHE A N 1
ATOM 1667 C CA . PHE A 1 226 ? -11.748 5.124 0.027 1.00 97.06 226 PHE A CA 1
ATOM 1668 C C . PHE A 1 226 ? -10.687 5.624 0.995 1.00 97.06 226 PHE A C 1
ATOM 1670 O O . PHE A 1 226 ? -9.574 5.969 0.596 1.00 97.06 226 PHE A O 1
ATOM 1677 N N . GLU A 1 227 ? -11.027 5.606 2.275 1.00 94.00 227 GLU A N 1
ATOM 1678 C CA . GLU A 1 227 ? -10.117 5.919 3.361 1.00 94.00 227 GLU A CA 1
ATOM 1679 C C . GLU A 1 227 ? -10.243 4.862 4.462 1.00 94.00 227 GLU A C 1
ATOM 1681 O O . GLU A 1 227 ? -11.346 4.506 4.866 1.00 94.00 227 GLU A O 1
ATOM 1686 N N . ALA A 1 228 ? -9.125 4.357 4.968 1.00 93.00 228 ALA A N 1
ATOM 1687 C CA . ALA A 1 228 ? -9.071 3.518 6.156 1.00 93.00 228 ALA A CA 1
ATOM 1688 C C . ALA A 1 228 ? -8.069 4.105 7.140 1.00 93.00 228 ALA A C 1
ATOM 1690 O O . ALA A 1 228 ? -6.931 4.401 6.776 1.00 93.00 228 ALA A O 1
ATOM 1691 N N . GLN A 1 229 ? -8.478 4.257 8.392 1.00 89.69 229 GLN A N 1
ATOM 1692 C CA . GLN A 1 229 ? -7.613 4.752 9.455 1.00 89.69 229 GLN A CA 1
ATOM 1693 C C . GLN A 1 229 ? -7.761 3.888 10.690 1.00 89.69 229 GLN A C 1
ATOM 1695 O O . GLN A 1 229 ? -8.881 3.523 11.046 1.00 89.69 229 GLN A O 1
ATOM 1700 N N . GLU A 1 230 ? -6.641 3.625 11.368 1.00 90.00 230 GLU A N 1
ATOM 1701 C CA . GLU A 1 230 ? -6.667 3.080 12.730 1.00 90.00 230 GLU A CA 1
ATOM 1702 C C . GLU A 1 230 ? -7.424 1.741 12.793 1.00 90.00 230 GLU A C 1
ATOM 1704 O O . GLU A 1 230 ? -8.352 1.544 13.578 1.00 90.00 230 GLU A O 1
ATOM 1709 N N . GLY A 1 231 ? -7.060 0.822 11.898 1.00 92.25 231 GLY A N 1
ATOM 1710 C CA . GLY A 1 231 ? -7.889 -0.329 11.546 1.00 92.25 231 GLY A CA 1
ATOM 1711 C C . GLY A 1 231 ? -7.221 -1.686 11.752 1.00 92.25 231 GLY A C 1
ATOM 1712 O O . GLY A 1 231 ? -6.017 -1.826 11.572 1.00 92.25 231 GLY A O 1
ATOM 1713 N N . PHE A 1 232 ? -8.008 -2.719 12.045 1.00 95.31 232 PHE A N 1
ATOM 1714 C CA . PHE A 1 232 ? -7.587 -4.121 12.000 1.00 95.31 232 PHE A CA 1
ATOM 1715 C C . PHE A 1 232 ? -8.541 -4.927 11.119 1.00 95.31 232 PHE A C 1
ATOM 1717 O O . PHE A 1 232 ? -9.755 -4.799 11.252 1.00 95.31 232 PHE A O 1
ATOM 1724 N N . ASN A 1 233 ? -8.013 -5.819 10.282 1.00 97.00 233 ASN A N 1
ATOM 1725 C CA . ASN A 1 233 ? -8.812 -6.748 9.473 1.00 97.00 233 ASN A CA 1
ATOM 1726 C C . ASN A 1 233 ? -9.827 -6.007 8.578 1.00 97.00 233 ASN A C 1
ATOM 1728 O O . ASN A 1 233 ? -11.042 -6.121 8.760 1.00 97.00 233 ASN A O 1
ATOM 1732 N N . ILE A 1 234 ? -9.321 -5.210 7.637 1.00 98.25 234 ILE A N 1
ATOM 1733 C CA . ILE A 1 234 ? -10.141 -4.485 6.657 1.00 98.25 234 ILE A CA 1
ATOM 1734 C C . ILE A 1 234 ? -9.962 -5.156 5.300 1.00 98.25 234 ILE A C 1
ATOM 1736 O O . ILE A 1 234 ? -8.834 -5.288 4.829 1.00 98.25 234 ILE A O 1
ATOM 1740 N N . THR A 1 235 ? -11.061 -5.571 4.677 1.00 98.69 235 THR A N 1
ATOM 1741 C CA . THR A 1 235 ? -11.039 -6.305 3.407 1.00 98.69 235 THR A CA 1
ATOM 1742 C C . THR A 1 235 ? -11.861 -5.587 2.344 1.00 98.69 235 THR A C 1
ATOM 1744 O O . THR A 1 235 ? -13.009 -5.227 2.585 1.00 98.69 235 THR A O 1
ATOM 1747 N N . LEU A 1 236 ? -11.283 -5.398 1.161 1.00 98.69 236 LEU A N 1
ATOM 1748 C CA . LEU A 1 236 ? -11.953 -4.937 -0.052 1.00 98.69 236 LEU A CA 1
ATOM 1749 C C . LEU A 1 236 ? -11.884 -6.055 -1.096 1.00 98.69 236 LEU A C 1
ATOM 1751 O O . LEU A 1 236 ? -10.796 -6.460 -1.495 1.00 98.69 236 LEU A O 1
ATOM 1755 N N . GLU A 1 237 ? -13.025 -6.539 -1.571 1.00 98.56 237 GLU A N 1
ATOM 1756 C CA . GLU A 1 237 ? -13.091 -7.609 -2.570 1.00 98.56 237 GLU A CA 1
ATOM 1757 C C . GLU A 1 237 ? -13.847 -7.136 -3.809 1.00 98.56 237 GLU A C 1
ATOM 1759 O O . GLU A 1 237 ? -15.017 -6.752 -3.739 1.00 98.56 237 GLU A O 1
ATOM 1764 N N . ASN A 1 238 ? -13.189 -7.175 -4.967 1.00 98.38 238 ASN A N 1
ATOM 1765 C CA . ASN A 1 238 ? -13.757 -6.749 -6.249 1.00 98.38 238 ASN A CA 1
ATOM 1766 C C . ASN A 1 238 ? -14.340 -5.322 -6.210 1.00 98.38 238 ASN A C 1
ATOM 1768 O O . ASN A 1 238 ? -15.347 -5.022 -6.856 1.00 98.38 238 ASN A O 1
ATOM 1772 N N . CYS A 1 239 ? -13.720 -4.436 -5.429 1.00 98.69 239 CYS A N 1
ATOM 1773 C CA . CYS A 1 239 ? -14.081 -3.025 -5.366 1.00 98.69 239 CYS A CA 1
ATOM 1774 C C . CYS A 1 239 ? -13.364 -2.222 -6.458 1.00 98.69 239 CYS A C 1
ATOM 1776 O O . CYS A 1 239 ? -12.187 -2.442 -6.730 1.00 98.69 239 CYS A O 1
ATOM 1778 N N . ALA A 1 240 ? -14.060 -1.251 -7.047 1.00 98.50 240 ALA A N 1
ATOM 1779 C CA . ALA A 1 240 ? -13.476 -0.277 -7.964 1.00 98.50 240 ALA A CA 1
ATOM 1780 C C . ALA A 1 240 ? -13.390 1.086 -7.269 1.00 98.50 240 ALA A C 1
ATOM 1782 O O . ALA A 1 240 ? -14.413 1.667 -6.907 1.00 98.50 240 ALA A O 1
ATOM 1783 N N . LEU A 1 241 ? -12.177 1.588 -7.070 1.00 98.44 241 LEU A N 1
ATOM 1784 C CA . LEU A 1 241 ? -11.889 2.877 -6.452 1.00 98.44 241 LEU A CA 1
ATOM 1785 C C . LEU A 1 241 ? -11.566 3.884 -7.558 1.00 98.44 241 LEU A C 1
ATOM 1787 O O . LEU A 1 241 ? -10.533 3.778 -8.216 1.00 98.44 241 LEU A O 1
ATOM 1791 N N . ARG A 1 242 ? -12.471 4.838 -7.790 1.00 97.88 242 ARG A N 1
ATOM 1792 C CA . ARG A 1 242 ? -12.403 5.789 -8.903 1.00 97.88 242 ARG A CA 1
ATOM 1793 C C . ARG A 1 242 ? -12.177 7.210 -8.439 1.00 97.88 242 ARG A C 1
ATOM 1795 O O . ARG A 1 242 ? -13.116 7.879 -8.009 1.00 97.88 242 ARG A O 1
ATOM 1802 N N . TYR A 1 243 ? -10.942 7.678 -8.520 1.00 96.19 243 TYR A N 1
ATOM 1803 C CA . TYR A 1 243 ? -10.636 9.042 -8.110 1.00 96.19 243 TYR A CA 1
ATOM 1804 C C . TYR A 1 243 ? -11.058 10.048 -9.190 1.00 96.19 243 TYR A C 1
ATOM 1806 O O . TYR A 1 243 ? -10.888 9.820 -10.390 1.00 96.19 243 TYR A O 1
ATOM 1814 N N . ASP A 1 244 ? -11.647 11.161 -8.760 1.00 94.06 244 ASP A N 1
ATOM 1815 C CA . ASP A 1 244 ? -12.256 12.159 -9.637 1.00 94.06 244 ASP A CA 1
ATOM 1816 C C . ASP A 1 244 ? -11.730 13.565 -9.322 1.00 94.06 244 ASP A C 1
ATOM 1818 O O . ASP A 1 244 ? -12.100 14.199 -8.327 1.00 94.06 244 ASP A O 1
ATOM 1822 N N . THR A 1 245 ? -10.877 14.082 -10.210 1.00 88.31 245 THR A N 1
ATOM 1823 C CA . THR A 1 245 ? -10.307 15.430 -10.091 1.00 88.31 245 THR A CA 1
ATOM 1824 C C . THR A 1 245 ? -11.339 16.540 -10.275 1.00 88.31 245 THR A C 1
ATOM 1826 O O . THR A 1 245 ? -11.172 17.631 -9.725 1.00 88.31 245 THR A O 1
ATOM 1829 N N . THR A 1 246 ? -12.436 16.276 -10.988 1.00 86.06 246 THR A N 1
ATOM 1830 C CA . THR A 1 246 ? -13.528 17.238 -11.184 1.00 86.06 246 THR A CA 1
ATOM 1831 C C . THR A 1 246 ? -14.405 17.349 -9.936 1.00 86.06 246 THR A C 1
ATOM 1833 O O . THR A 1 246 ? -14.835 18.449 -9.565 1.00 86.06 246 THR A O 1
ATOM 1836 N N . ALA A 1 247 ? -14.595 16.234 -9.222 1.00 79.75 247 ALA A N 1
ATOM 1837 C CA . ALA A 1 247 ? -15.214 16.227 -7.902 1.00 79.75 247 ALA A CA 1
ATOM 1838 C C . ALA A 1 247 ? -14.319 16.923 -6.862 1.00 79.75 247 ALA A C 1
ATOM 1840 O O . ALA A 1 247 ? -14.838 17.668 -6.026 1.00 79.75 247 ALA A O 1
ATOM 1841 N N . GLY A 1 248 ? -12.993 16.755 -6.969 1.00 74.25 248 GLY A N 1
ATOM 1842 C CA . GLY A 1 248 ? -11.983 17.317 -6.067 1.00 74.25 248 GLY A CA 1
ATOM 1843 C C . GLY A 1 248 ? -12.131 18.815 -5.799 1.00 74.25 248 GLY A C 1
ATOM 1844 O O . GLY A 1 248 ? -12.184 19.219 -4.644 1.00 74.25 248 GLY A O 1
ATOM 1845 N N . GLY A 1 249 ? -12.248 19.656 -6.833 1.00 71.75 249 GLY A N 1
ATOM 1846 C CA . GLY A 1 249 ? -12.570 21.086 -6.671 1.00 71.75 249 GLY A CA 1
ATOM 1847 C C . GLY A 1 249 ? -11.669 21.877 -5.703 1.00 71.75 249 GLY A C 1
ATOM 1848 O O . GLY A 1 249 ? -12.157 22.817 -5.077 1.00 71.75 249 GLY A O 1
ATOM 1849 N N . GLY A 1 250 ? -10.395 21.486 -5.562 1.00 78.00 250 GLY A N 1
ATOM 1850 C CA . GLY A 1 250 ? -9.425 22.046 -4.603 1.00 78.00 250 GLY A CA 1
ATOM 1851 C C . GLY A 1 250 ? -9.104 21.137 -3.404 1.00 78.00 250 GLY A C 1
ATOM 1852 O O . GLY A 1 250 ? -8.180 21.421 -2.645 1.00 78.00 250 GLY A O 1
ATOM 1853 N N . ASN A 1 251 ? -9.838 20.038 -3.241 1.00 83.44 251 ASN A N 1
ATOM 1854 C CA . ASN A 1 251 ? -9.540 18.990 -2.269 1.00 83.44 251 ASN A CA 1
ATOM 1855 C C . ASN A 1 251 ? -8.359 18.129 -2.737 1.00 83.44 251 ASN A C 1
ATOM 1857 O O . ASN A 1 251 ? -8.024 18.104 -3.923 1.00 83.44 251 ASN A O 1
ATOM 1861 N N . LEU A 1 252 ? -7.771 17.380 -1.803 1.00 86.31 252 LEU A N 1
ATOM 1862 C CA . LEU A 1 252 ? -6.848 16.298 -2.120 1.00 86.31 252 LEU A CA 1
ATOM 1863 C C . LEU A 1 252 ? -7.562 15.282 -3.017 1.00 86.31 252 LEU A C 1
ATOM 1865 O O . LEU A 1 252 ? -8.692 14.882 -2.726 1.00 86.31 252 LEU A O 1
ATOM 1869 N N . VAL A 1 253 ? -6.883 14.853 -4.078 1.00 88.69 253 VAL A N 1
ATOM 1870 C CA . VAL A 1 253 ? -7.343 13.778 -4.957 1.00 88.69 253 VAL A CA 1
ATOM 1871 C C . VAL A 1 253 ? -6.283 12.688 -4.962 1.00 88.69 253 VAL A C 1
ATOM 1873 O O . VAL A 1 253 ? -5.136 12.945 -5.312 1.00 88.69 253 VAL A O 1
ATOM 1876 N N . THR A 1 254 ? -6.667 11.488 -4.542 1.00 92.19 254 THR A N 1
ATOM 1877 C CA . THR A 1 254 ? -5.800 10.303 -4.465 1.00 92.19 254 THR A CA 1
ATOM 1878 C C . THR A 1 254 ? -6.656 9.049 -4.632 1.00 92.19 254 THR A C 1
ATOM 1880 O O . THR A 1 254 ? -7.860 9.084 -4.368 1.00 92.19 254 THR A O 1
ATOM 1883 N N . GLY A 1 255 ? -6.065 7.934 -5.066 1.00 88.00 255 GLY A N 1
ATOM 1884 C CA . GLY A 1 255 ? -6.795 6.684 -5.274 1.00 88.00 255 GLY A CA 1
ATOM 1885 C C . GLY A 1 255 ? -7.426 6.127 -4.000 1.00 88.00 255 GLY A C 1
ATOM 1886 O O . GLY A 1 255 ? -8.553 5.632 -4.030 1.00 88.00 255 GLY A O 1
ATOM 1887 N N . PHE A 1 256 ? -6.724 6.245 -2.877 1.00 91.94 256 PHE A N 1
ATOM 1888 C CA . PHE A 1 256 ? -7.223 5.949 -1.538 1.00 91.94 256 PHE A CA 1
ATOM 1889 C C . PHE A 1 256 ? -6.262 6.515 -0.489 1.00 91.94 256 PHE A C 1
ATOM 1891 O O . PHE A 1 256 ? -5.165 6.969 -0.813 1.00 91.94 256 PHE A O 1
ATOM 1898 N N . VAL A 1 257 ? -6.663 6.433 0.778 1.00 91.00 257 VAL A N 1
ATOM 1899 C CA . VAL A 1 257 ? -5.810 6.719 1.935 1.00 91.00 257 VAL A CA 1
ATOM 1900 C C . VAL A 1 257 ? -5.917 5.557 2.914 1.00 91.00 257 VAL A C 1
ATOM 1902 O O . VAL A 1 257 ? -7.008 5.218 3.355 1.00 91.00 257 VAL A O 1
ATOM 1905 N N . ILE A 1 258 ? -4.806 4.919 3.273 1.00 90.06 258 ILE A N 1
ATOM 1906 C CA . ILE A 1 258 ? -4.818 3.821 4.248 1.00 90.06 258 ILE A CA 1
ATOM 1907 C C . ILE A 1 258 ? -3.743 4.111 5.288 1.00 90.06 258 ILE A C 1
ATOM 1909 O O . ILE A 1 258 ? -2.565 4.129 4.976 1.00 90.06 258 ILE A O 1
ATOM 1913 N N . ASN A 1 259 ? -4.120 4.358 6.534 1.00 88.88 259 ASN A N 1
ATOM 1914 C CA . ASN A 1 259 ? -3.177 4.822 7.543 1.00 88.88 259 ASN A CA 1
ATOM 1915 C C . ASN A 1 259 ? -3.306 4.039 8.838 1.00 88.88 259 ASN A C 1
ATOM 1917 O O . ASN A 1 259 ? -4.390 3.943 9.410 1.00 88.88 259 ASN A O 1
ATOM 1921 N N . THR A 1 260 ? -2.173 3.524 9.324 1.00 90.12 260 THR A N 1
ATOM 1922 C CA . THR A 1 260 ? -2.099 2.837 10.619 1.00 90.12 260 THR A CA 1
ATOM 1923 C C . THR A 1 260 ? -3.101 1.678 10.688 1.00 90.12 260 THR A C 1
ATOM 1925 O O . THR A 1 260 ? -3.958 1.604 11.570 1.00 90.12 260 THR A O 1
ATOM 1928 N N . VAL A 1 261 ? -3.022 0.779 9.705 1.00 92.50 261 VAL A N 1
ATOM 1929 C CA . VAL A 1 261 ? -3.857 -0.427 9.648 1.00 92.50 261 VAL A CA 1
ATOM 1930 C C . VAL A 1 261 ? -3.031 -1.688 9.854 1.00 92.50 261 VAL A C 1
ATOM 1932 O O . VAL A 1 261 ? -1.854 -1.726 9.507 1.00 92.50 261 VAL A O 1
ATOM 1935 N N . ARG A 1 262 ? -3.654 -2.749 10.362 1.00 94.25 262 ARG A N 1
ATOM 1936 C CA . ARG A 1 262 ? -3.088 -4.099 10.356 1.00 94.25 262 ARG A CA 1
ATOM 1937 C C . ARG A 1 262 ? -4.025 -5.086 9.674 1.00 94.25 262 ARG A C 1
ATOM 1939 O O . ARG A 1 262 ? -5.233 -5.028 9.896 1.00 94.25 262 ARG A O 1
ATOM 1946 N N . ASN A 1 263 ? -3.477 -6.015 8.891 1.00 96.38 263 ASN A N 1
ATOM 1947 C CA . ASN A 1 263 ? -4.250 -7.004 8.131 1.00 96.38 263 ASN A CA 1
ATOM 1948 C C . ASN A 1 263 ? -5.243 -6.335 7.165 1.00 96.38 263 ASN A C 1
ATOM 1950 O O . ASN A 1 263 ? -6.445 -6.606 7.199 1.00 96.38 263 ASN A O 1
ATOM 1954 N N . PHE A 1 264 ? -4.752 -5.414 6.335 1.00 97.62 264 PHE A N 1
ATOM 1955 C CA . PHE A 1 264 ? -5.545 -4.869 5.234 1.00 97.62 264 PHE A CA 1
ATOM 1956 C C . PHE A 1 264 ? -5.414 -5.775 4.013 1.00 97.62 264 PHE A C 1
ATOM 1958 O O . PHE A 1 264 ? -4.301 -6.155 3.644 1.00 97.62 264 PHE A O 1
ATOM 1965 N N . ARG A 1 265 ? -6.524 -6.081 3.343 1.00 98.25 265 ARG A N 1
ATOM 1966 C CA . ARG A 1 265 ? -6.512 -6.824 2.084 1.00 98.25 265 ARG A CA 1
ATOM 1967 C C . ARG A 1 265 ? -7.376 -6.141 1.038 1.00 98.25 265 ARG A C 1
ATOM 1969 O O . ARG A 1 265 ? -8.530 -5.836 1.303 1.00 98.25 265 ARG A O 1
ATOM 1976 N N . MET A 1 266 ? -6.848 -6.002 -0.172 1.00 98.44 266 MET A N 1
ATOM 1977 C CA . MET A 1 266 ? -7.642 -5.734 -1.365 1.00 98.44 266 MET A CA 1
ATOM 1978 C C . MET A 1 266 ? -7.392 -6.829 -2.403 1.00 98.44 266 MET A C 1
ATOM 1980 O O . MET A 1 266 ? -6.245 -7.077 -2.778 1.00 98.44 266 MET A O 1
ATOM 1984 N N . SER A 1 267 ? -8.450 -7.501 -2.846 1.00 98.62 267 SER A N 1
ATOM 1985 C CA . SER A 1 267 ? -8.385 -8.561 -3.855 1.00 98.62 267 SER A CA 1
ATOM 1986 C C . SER A 1 267 ? -9.278 -8.242 -5.053 1.00 98.62 267 SER A C 1
ATOM 1988 O O . SER A 1 267 ? -10.447 -7.884 -4.904 1.00 98.62 267 SER A O 1
ATOM 1990 N N . GLY A 1 268 ? -8.722 -8.375 -6.257 1.00 97.94 268 GLY A N 1
ATOM 1991 C CA . GLY A 1 268 ? -9.397 -7.993 -7.495 1.00 97.94 268 GLY A CA 1
ATOM 1992 C C . GLY A 1 268 ? -9.715 -6.495 -7.572 1.00 97.94 268 GLY A C 1
ATOM 1993 O O . GLY A 1 268 ? -9.224 -5.680 -6.792 1.00 97.94 268 GLY A O 1
ATOM 1994 N N . GLY A 1 269 ? -10.577 -6.122 -8.517 1.00 98.00 269 GLY A N 1
ATOM 1995 C CA . GLY A 1 269 ? -11.017 -4.736 -8.672 1.00 98.00 269 GLY A CA 1
ATOM 1996 C C . GLY A 1 269 ? -9.941 -3.794 -9.224 1.00 98.00 269 GLY A C 1
ATOM 1997 O O . GLY A 1 269 ? -8.991 -4.222 -9.888 1.00 98.00 269 GLY A O 1
ATOM 1998 N N . SER A 1 270 ? -10.117 -2.492 -8.991 1.00 98.44 270 SER A N 1
ATOM 1999 C CA . SER A 1 270 ? -9.246 -1.461 -9.564 1.00 98.44 270 SER A CA 1
ATOM 2000 C C . SER A 1 270 ? -9.108 -0.211 -8.699 1.00 98.44 270 SER A C 1
ATOM 2002 O O . SER A 1 270 ? -9.964 0.087 -7.867 1.00 98.44 270 SER A O 1
ATOM 2004 N N . VAL A 1 271 ? -8.019 0.525 -8.922 1.00 98.31 271 VAL A N 1
ATOM 2005 C CA . VAL A 1 271 ? -7.773 1.881 -8.422 1.00 98.31 271 VAL A CA 1
ATOM 2006 C C . VAL A 1 271 ? -7.355 2.732 -9.613 1.00 98.31 271 VAL A C 1
ATOM 2008 O O . VAL A 1 271 ? -6.242 2.595 -10.115 1.00 98.31 271 VAL A O 1
ATOM 2011 N N . GLU A 1 272 ? -8.263 3.560 -10.114 1.00 97.44 272 GLU A N 1
ATOM 2012 C CA . GLU A 1 272 ? -8.145 4.191 -11.432 1.00 97.44 272 GLU A CA 1
ATOM 2013 C C . GLU A 1 272 ? -8.794 5.583 -11.443 1.00 97.44 272 GLU A C 1
ATOM 2015 O O . GLU A 1 272 ? -9.637 5.867 -10.589 1.00 97.44 272 GLU A O 1
ATOM 2020 N N . PRO A 1 273 ? -8.437 6.478 -12.380 1.00 96.56 273 PRO A N 1
ATOM 2021 C CA . PRO A 1 273 ? -9.192 7.711 -12.539 1.00 96.56 273 PRO A CA 1
ATOM 2022 C C . PRO A 1 273 ? -10.596 7.390 -13.058 1.00 96.56 273 PRO A C 1
ATOM 2024 O O . PRO A 1 273 ? -10.828 6.376 -13.724 1.00 96.56 273 PRO A O 1
ATOM 2027 N N . VAL A 1 274 ? -11.545 8.297 -12.840 1.00 95.81 274 VAL A N 1
ATOM 2028 C CA . VAL A 1 274 ? -12.767 8.307 -13.658 1.00 95.81 274 VAL A CA 1
ATOM 2029 C C . VAL A 1 274 ? -12.414 8.396 -15.147 1.00 95.81 274 VAL A C 1
ATOM 2031 O O . VAL A 1 274 ? -11.368 8.921 -15.527 1.00 95.81 274 VAL A O 1
ATOM 2034 N N . SER A 1 275 ? -13.291 7.893 -16.016 1.00 93.12 275 SER A N 1
ATOM 2035 C CA . SER A 1 275 ? -13.054 7.905 -17.465 1.00 93.12 275 SER A CA 1
ATOM 2036 C C . SER A 1 275 ? -12.757 9.320 -17.976 1.00 93.12 275 SER A C 1
ATOM 2038 O O . SER A 1 275 ? -13.585 10.217 -17.830 1.00 93.12 275 SER A O 1
ATOM 2040 N N . GLY A 1 276 ? -11.595 9.505 -18.610 1.00 89.56 276 GLY A N 1
ATOM 2041 C CA . GLY A 1 276 ? -11.126 10.809 -19.098 1.00 89.56 276 GLY A CA 1
ATOM 2042 C C . GLY A 1 276 ? -10.574 11.744 -18.013 1.00 89.56 276 GLY A C 1
ATOM 2043 O O . GLY A 1 276 ? -10.210 12.876 -18.324 1.00 89.56 276 GLY A O 1
ATOM 2044 N N . GLY A 1 277 ? -10.511 11.289 -16.760 1.00 90.50 277 GLY A N 1
ATOM 2045 C CA . GLY A 1 277 ? -9.896 12.003 -15.648 1.00 90.50 277 GLY A CA 1
ATOM 2046 C C . GLY A 1 277 ? -8.371 12.031 -15.746 1.00 90.50 277 GLY A C 1
ATOM 2047 O O . GLY A 1 277 ? -7.752 11.200 -16.412 1.00 90.50 277 GLY A O 1
ATOM 2048 N N . ALA A 1 278 ? -7.765 13.006 -15.070 1.00 92.00 278 ALA A N 1
ATOM 2049 C CA . ALA A 1 278 ? -6.314 13.087 -14.955 1.00 92.00 278 ALA A CA 1
ATOM 2050 C C . ALA A 1 278 ? -5.792 12.011 -13.999 1.00 92.00 278 ALA A C 1
ATOM 2052 O O . ALA A 1 278 ? -6.452 11.677 -13.015 1.00 92.00 278 ALA A O 1
ATOM 2053 N N . PHE A 1 279 ? -4.595 11.502 -14.278 1.00 93.44 279 PHE A N 1
ATOM 2054 C CA . PHE A 1 279 ? -3.880 10.635 -13.353 1.00 93.44 279 PHE A CA 1
ATOM 2055 C C . PHE A 1 279 ? -3.445 11.429 -12.120 1.00 93.44 279 PHE A C 1
ATOM 2057 O O . PHE A 1 279 ? -3.173 12.624 -12.212 1.00 93.44 279 PHE A O 1
ATOM 2064 N N . VAL A 1 280 ? -3.368 10.757 -10.973 1.00 92.75 280 VAL A N 1
ATOM 2065 C CA . VAL A 1 280 ? -2.844 11.349 -9.736 1.00 92.75 280 VAL A CA 1
ATOM 2066 C C . VAL A 1 280 ? -1.815 10.429 -9.099 1.00 92.75 280 VAL A C 1
ATOM 2068 O O . VAL A 1 280 ? -1.840 9.208 -9.300 1.00 92.75 280 VAL A O 1
ATOM 2071 N N . GLY A 1 281 ? -0.911 11.010 -8.317 1.00 92.06 281 GLY A N 1
ATOM 2072 C CA . GLY A 1 281 ? -0.098 10.251 -7.379 1.00 92.06 281 GLY A CA 1
ATOM 2073 C C . GLY A 1 281 ? -0.954 9.718 -6.235 1.00 92.06 281 GLY A C 1
ATOM 2074 O O . GLY A 1 281 ? -1.774 10.442 -5.677 1.00 92.06 281 GLY A O 1
ATOM 2075 N N . THR A 1 282 ? -0.772 8.447 -5.895 1.00 90.88 282 THR A N 1
ATOM 2076 C CA . THR A 1 282 ? -1.398 7.819 -4.733 1.00 90.88 282 THR A CA 1
ATOM 2077 C C . THR A 1 282 ? -0.310 7.355 -3.792 1.00 90.88 282 THR A C 1
ATOM 2079 O O . THR A 1 282 ? 0.508 6.498 -4.130 1.00 90.88 282 THR A O 1
ATOM 2082 N N . GLU A 1 283 ? -0.314 7.898 -2.585 1.00 84.12 283 GLU A N 1
ATOM 2083 C CA . GLU A 1 283 ? 0.472 7.303 -1.522 1.00 84.12 283 GLU A CA 1
ATOM 2084 C C . GLU A 1 283 ? -0.253 6.044 -1.036 1.00 84.12 283 GLU A C 1
ATOM 2086 O O . GLU A 1 283 ? -1.392 6.080 -0.569 1.00 84.12 283 GLU A O 1
ATOM 2091 N N . LEU A 1 284 ? 0.390 4.897 -1.237 1.00 85.06 284 LEU A N 1
ATOM 2092 C CA . LEU A 1 284 ? -0.035 3.614 -0.695 1.00 85.06 284 LEU A CA 1
ATOM 2093 C C . LEU A 1 284 ? 0.023 3.675 0.846 1.00 85.06 284 LEU A C 1
ATOM 2095 O O . LEU A 1 284 ? 0.641 4.603 1.365 1.00 85.06 284 LEU A O 1
ATOM 2099 N N . PRO A 1 285 ? -0.570 2.726 1.609 1.00 77.12 285 PRO A N 1
ATOM 2100 C CA . PRO A 1 285 ? -0.675 2.889 3.053 1.00 77.12 285 PRO A CA 1
ATOM 2101 C C . PRO A 1 285 ? 0.550 3.446 3.811 1.00 77.12 285 PRO A C 1
ATOM 2103 O O . PRO A 1 285 ? 1.710 3.158 3.525 1.00 77.12 285 PRO A O 1
ATOM 2106 N N . GLN A 1 286 ? 0.315 4.255 4.832 1.00 79.12 286 GLN A N 1
ATOM 2107 C CA . GLN A 1 286 ? 1.408 4.935 5.526 1.00 79.12 286 GLN A CA 1
ATOM 2108 C C . GLN A 1 286 ? 1.337 4.690 7.029 1.00 79.12 286 GLN A C 1
ATOM 2110 O O . GLN A 1 286 ? 0.472 3.957 7.540 1.00 79.12 286 GLN A O 1
ATOM 2115 N N . ARG A 1 287 ? 2.283 5.308 7.741 1.00 85.31 287 ARG A N 1
ATOM 2116 C CA . ARG A 1 287 ? 2.268 5.467 9.197 1.00 85.31 287 ARG A CA 1
ATOM 2117 C C . ARG A 1 287 ? 2.123 4.146 9.944 1.00 85.31 287 ARG A C 1
ATOM 2119 O O . ARG A 1 287 ? 1.197 3.968 10.740 1.00 85.31 287 ARG A O 1
ATOM 2126 N N . ASN A 1 288 ? 3.085 3.249 9.724 1.00 88.25 288 ASN A N 1
ATOM 2127 C CA . ASN A 1 288 ? 3.221 1.965 10.425 1.00 88.25 288 ASN A CA 1
ATOM 2128 C C . ASN A 1 288 ? 2.153 0.914 10.084 1.00 88.25 288 ASN A C 1
ATOM 2130 O O . ASN A 1 288 ? 1.859 0.032 10.894 1.00 88.25 288 ASN A O 1
ATOM 2134 N N . SER A 1 289 ? 1.559 0.999 8.894 1.00 92.88 289 SER A N 1
ATOM 2135 C CA . SER A 1 289 ? 0.637 -0.039 8.432 1.00 92.88 289 SER A CA 1
ATOM 2136 C C . SER A 1 289 ? 1.357 -1.385 8.258 1.00 92.88 289 SER A C 1
ATOM 2138 O O . SER A 1 289 ? 2.448 -1.443 7.683 1.00 92.88 289 SER A O 1
ATOM 2140 N N . ALA A 1 290 ? 0.743 -2.465 8.736 1.00 94.31 290 ALA A N 1
ATOM 2141 C CA . ALA A 1 290 ? 1.331 -3.798 8.816 1.00 94.31 290 ALA A CA 1
ATOM 2142 C C . ALA A 1 290 ? 0.459 -4.861 8.132 1.00 94.31 290 ALA A C 1
ATOM 2144 O O . ALA A 1 290 ? -0.768 -4.784 8.170 1.00 94.31 290 ALA A O 1
ATOM 2145 N N . ASP A 1 291 ? 1.087 -5.885 7.555 1.00 95.81 291 ASP A N 1
ATOM 2146 C CA . ASP A 1 291 ? 0.399 -7.032 6.942 1.00 95.81 291 ASP A CA 1
ATOM 2147 C C . ASP A 1 291 ? -0.639 -6.594 5.883 1.00 95.81 291 ASP A C 1
ATOM 2149 O O . ASP A 1 291 ? -1.809 -6.981 5.911 1.00 95.81 291 ASP A O 1
ATOM 2153 N N . VAL A 1 292 ? -0.220 -5.724 4.962 1.00 96.25 292 VAL A N 1
ATOM 2154 C CA . VAL A 1 292 ? -1.068 -5.191 3.886 1.00 96.25 292 VAL A CA 1
ATOM 2155 C C . VAL A 1 292 ? -0.906 -6.049 2.635 1.00 96.25 292 VAL A C 1
ATOM 2157 O O . VAL A 1 292 ? 0.210 -6.264 2.171 1.00 96.25 292 VAL A O 1
ATOM 2160 N N . THR A 1 293 ? -2.008 -6.519 2.053 1.00 98.00 293 THR A N 1
ATOM 2161 C CA . THR A 1 293 ? -1.990 -7.338 0.834 1.00 98.00 293 THR A CA 1
ATOM 2162 C C . THR A 1 293 ? -2.854 -6.739 -0.269 1.00 98.00 293 THR A C 1
ATOM 2164 O O . THR A 1 293 ? -4.041 -6.495 -0.074 1.00 98.00 293 THR A O 1
ATOM 2167 N N . PHE A 1 294 ? -2.273 -6.596 -1.455 1.00 98.38 294 PHE A N 1
ATOM 2168 C CA . PHE A 1 294 ? -2.977 -6.353 -2.707 1.00 98.38 294 PHE A CA 1
ATOM 2169 C C . PHE A 1 294 ? -2.782 -7.560 -3.627 1.00 98.38 294 PHE A C 1
ATOM 2171 O O . PHE A 1 294 ? -1.655 -8.008 -3.857 1.00 98.38 294 PHE A O 1
ATOM 2178 N N . GLU A 1 295 ? -3.878 -8.105 -4.144 1.00 98.69 295 GLU A N 1
ATOM 2179 C CA . GLU A 1 295 ? -3.855 -9.304 -4.978 1.00 98.69 295 GLU A CA 1
ATOM 2180 C C . GLU A 1 295 ? -4.756 -9.157 -6.201 1.00 98.69 295 GLU A C 1
ATOM 2182 O O . GLU A 1 295 ? -5.962 -8.977 -6.063 1.00 98.69 295 GLU A O 1
ATOM 2187 N N . GLY A 1 296 ? -4.200 -9.274 -7.409 1.00 98.62 296 GLY A N 1
ATOM 2188 C CA . GLY A 1 296 ? -5.005 -9.216 -8.635 1.00 98.62 296 GLY A CA 1
ATOM 2189 C C . GLY A 1 296 ? -5.667 -7.857 -8.888 1.00 98.62 296 GLY A C 1
ATOM 2190 O O . GLY A 1 296 ? -6.664 -7.790 -9.602 1.00 98.62 296 GLY A O 1
ATOM 2191 N N . VAL A 1 297 ? -5.154 -6.786 -8.276 1.00 98.69 297 VAL A N 1
ATOM 2192 C CA . VAL A 1 297 ? -5.702 -5.429 -8.394 1.00 98.69 297 VAL A CA 1
ATOM 2193 C C . VAL A 1 297 ? -5.087 -4.729 -9.604 1.00 98.69 297 VAL A C 1
ATOM 2195 O O . VAL A 1 297 ? -3.884 -4.849 -9.854 1.00 98.69 297 VAL A O 1
ATOM 2198 N N . THR A 1 298 ? -5.896 -3.973 -10.346 1.00 98.69 298 THR A N 1
ATOM 2199 C CA . THR A 1 298 ? -5.388 -3.067 -11.387 1.00 98.69 298 THR A CA 1
ATOM 2200 C C . THR A 1 298 ? -5.244 -1.653 -10.839 1.00 98.69 298 THR A C 1
ATOM 2202 O O . THR A 1 298 ? -6.222 -1.047 -10.416 1.00 98.69 298 THR A O 1
ATOM 2205 N N . PHE A 1 299 ? -4.036 -1.107 -10.879 1.00 98.31 299 PHE A N 1
ATOM 2206 C CA . PHE A 1 299 ? -3.729 0.266 -10.499 1.00 98.31 299 PHE A CA 1
ATOM 2207 C C . PHE A 1 299 ? -3.474 1.102 -11.744 1.00 98.31 299 PHE A C 1
ATOM 2209 O O . PHE A 1 299 ? -2.793 0.668 -12.671 1.00 98.31 299 PHE A O 1
ATOM 2216 N N . THR A 1 300 ? -4.012 2.313 -11.780 1.00 97.81 300 THR A N 1
ATOM 2217 C CA . THR A 1 300 ? -3.791 3.276 -12.857 1.00 97.81 300 THR A CA 1
ATOM 2218 C C . THR A 1 300 ? -3.602 4.663 -12.257 1.00 97.81 300 THR A C 1
ATOM 2220 O O . THR A 1 300 ? -4.461 5.129 -11.509 1.00 97.81 300 THR A O 1
ATOM 2223 N N . GLY A 1 301 ? -2.485 5.329 -12.556 1.00 96.06 301 GLY A N 1
ATOM 2224 C CA . GLY A 1 301 ? -2.155 6.626 -11.955 1.00 96.06 301 GLY A CA 1
ATOM 2225 C C . GLY A 1 301 ? -0.782 7.169 -12.336 1.00 96.06 301 GLY A C 1
ATOM 2226 O O . GLY A 1 301 ? -0.121 6.649 -13.230 1.00 96.06 301 GLY A O 1
ATOM 2227 N N . GLU A 1 302 ? -0.353 8.238 -11.664 1.00 94.88 302 GLU A N 1
ATOM 2228 C CA . GLU A 1 302 ? 0.972 8.833 -11.900 1.00 94.88 302 GLU A CA 1
ATOM 2229 C C . GLU A 1 302 ? 2.063 8.151 -11.087 1.00 94.88 302 GLU A C 1
ATOM 2231 O O . GLU A 1 302 ? 3.188 8.001 -11.552 1.00 94.88 302 GLU A O 1
ATOM 2236 N N . THR A 1 303 ? 1.761 7.776 -9.849 1.00 93.69 303 THR A N 1
ATOM 2237 C CA . THR A 1 303 ? 2.711 7.099 -8.970 1.00 93.69 303 THR A CA 1
ATOM 2238 C C . THR A 1 303 ? 1.977 6.348 -7.867 1.00 93.69 303 THR A C 1
ATOM 2240 O O . THR A 1 303 ? 0.911 6.786 -7.433 1.00 93.69 303 THR A O 1
ATOM 2243 N N . PHE A 1 304 ? 2.540 5.224 -7.428 1.00 93.75 304 PHE A N 1
ATOM 2244 C CA . PHE A 1 304 ? 2.104 4.476 -6.252 1.00 93.75 304 PHE A CA 1
ATOM 2245 C C . PHE A 1 304 ? 3.316 4.142 -5.385 1.00 93.75 304 PHE A C 1
ATOM 2247 O O . PHE A 1 304 ? 4.144 3.311 -5.754 1.00 93.75 304 PHE A O 1
ATOM 2254 N N . GLY A 1 305 ? 3.435 4.780 -4.226 1.00 88.50 305 GLY A N 1
ATOM 2255 C CA . GLY A 1 305 ? 4.562 4.577 -3.313 1.00 88.50 305 GLY A CA 1
ATOM 2256 C C . GLY A 1 305 ? 4.088 4.361 -1.888 1.00 88.50 305 GLY A C 1
ATOM 2257 O O . GLY A 1 305 ? 3.130 5.005 -1.477 1.00 88.50 305 GLY A O 1
ATOM 2258 N N . THR A 1 306 ? 4.714 3.458 -1.137 1.00 86.31 306 THR A N 1
ATOM 2259 C CA . THR A 1 306 ? 4.406 3.316 0.296 1.00 86.31 306 THR A CA 1
ATOM 2260 C C . THR A 1 306 ? 5.020 4.454 1.106 1.00 86.31 306 THR A C 1
ATOM 2262 O O . THR A 1 306 ? 6.100 4.944 0.772 1.00 86.31 306 THR A O 1
ATOM 2265 N N . GLY A 1 307 ? 4.332 4.847 2.180 1.00 78.62 307 GLY A N 1
ATOM 2266 C CA . GLY A 1 307 ? 4.813 5.861 3.119 1.00 78.62 307 GLY A CA 1
ATOM 2267 C C . GLY A 1 307 ? 5.636 5.283 4.273 1.00 78.62 307 GLY A C 1
ATOM 2268 O O . GLY A 1 307 ? 6.313 4.260 4.158 1.00 78.62 307 GLY A O 1
ATOM 2269 N N . GLU A 1 308 ? 5.595 5.943 5.428 1.00 82.88 308 GLU A N 1
ATOM 2270 C CA . GLU A 1 308 ? 6.536 5.697 6.519 1.00 82.88 308 GLU A CA 1
ATOM 2271 C C . GLU A 1 308 ? 6.274 4.392 7.291 1.00 82.88 308 GLU A C 1
ATOM 2273 O O . GLU A 1 308 ? 5.158 4.096 7.736 1.00 82.88 308 GLU A O 1
ATOM 2278 N N . PHE A 1 309 ? 7.362 3.656 7.547 1.00 86.62 309 PHE A N 1
ATOM 2279 C CA . PHE A 1 309 ? 7.451 2.549 8.507 1.00 86.62 309 PHE A CA 1
ATOM 2280 C C . PHE A 1 309 ? 6.525 1.346 8.263 1.00 86.62 309 PHE A C 1
ATOM 2282 O O . PHE A 1 309 ? 6.289 0.579 9.202 1.00 86.62 309 PHE A O 1
ATOM 2289 N N . GLY A 1 310 ? 6.009 1.161 7.044 1.00 90.31 310 GLY A N 1
ATOM 2290 C CA . GLY A 1 310 ? 5.200 -0.012 6.700 1.00 90.31 310 GLY A CA 1
ATOM 2291 C C . GLY A 1 310 ? 5.976 -1.331 6.837 1.00 90.31 310 GLY A C 1
ATOM 2292 O O . GLY A 1 310 ? 7.183 -1.362 6.586 1.00 90.31 310 GLY A O 1
ATOM 2293 N N . ILE A 1 311 ? 5.294 -2.419 7.226 1.00 92.56 311 ILE A N 1
ATOM 2294 C CA . ILE A 1 311 ? 5.903 -3.753 7.410 1.00 92.56 311 ILE A CA 1
ATOM 2295 C C . ILE A 1 311 ? 5.059 -4.890 6.812 1.00 92.56 311 ILE A C 1
ATOM 2297 O O . ILE A 1 311 ? 3.835 -4.885 6.941 1.00 92.56 311 ILE A O 1
ATOM 2301 N N . HIS A 1 312 ? 5.695 -5.883 6.184 1.00 94.94 312 HIS A N 1
ATOM 2302 C CA . HIS A 1 312 ? 5.037 -7.090 5.637 1.00 94.94 312 HIS A CA 1
ATOM 2303 C C . HIS A 1 312 ? 4.016 -6.833 4.523 1.00 94.94 312 HIS A C 1
ATOM 2305 O O . HIS A 1 312 ? 2.952 -7.457 4.458 1.00 94.94 312 HIS A O 1
ATOM 2311 N N . TRP A 1 313 ? 4.319 -5.896 3.634 1.00 95.06 313 TRP A N 1
ATOM 2312 C CA . TRP A 1 313 ? 3.424 -5.582 2.530 1.00 95.06 313 TRP A CA 1
ATOM 2313 C C . TRP A 1 313 ? 3.621 -6.505 1.347 1.00 95.06 313 TRP A C 1
ATOM 2315 O O . TRP A 1 313 ? 4.750 -6.858 1.019 1.00 95.06 313 TRP A O 1
ATOM 2325 N N . LYS A 1 314 ? 2.527 -6.871 0.682 1.00 97.06 314 LYS A N 1
ATOM 2326 C CA . LYS A 1 314 ? 2.540 -7.823 -0.426 1.00 97.06 314 LYS A CA 1
ATOM 2327 C C . LYS A 1 314 ? 1.687 -7.322 -1.581 1.00 97.06 314 LYS A C 1
ATOM 2329 O O . LYS A 1 314 ? 0.495 -7.091 -1.417 1.00 97.06 314 LYS A O 1
ATOM 2334 N N . PHE A 1 315 ? 2.292 -7.222 -2.757 1.00 98.25 315 PHE A N 1
ATOM 2335 C CA . PHE A 1 315 ? 1.620 -6.989 -4.033 1.00 98.25 315 PHE A CA 1
ATOM 2336 C C . PHE A 1 315 ? 1.810 -8.226 -4.892 1.00 98.25 315 PHE A C 1
ATOM 2338 O O . PHE A 1 315 ? 2.946 -8.602 -5.187 1.00 98.25 315 PHE A O 1
ATOM 2345 N N . SER A 1 316 ? 0.717 -8.885 -5.262 1.00 98.62 316 SER A N 1
ATOM 2346 C CA . SER A 1 316 ? 0.790 -10.136 -6.009 1.00 98.62 316 SER A CA 1
ATOM 2347 C C . SER A 1 316 ? -0.168 -10.165 -7.184 1.00 98.62 316 SER A C 1
ATOM 2349 O O . SER A 1 316 ? -1.362 -9.915 -7.026 1.00 98.62 316 SER A O 1
ATOM 2351 N N . ARG A 1 317 ? 0.348 -10.508 -8.370 1.00 98.62 317 ARG A N 1
ATOM 2352 C CA . ARG A 1 317 ? -0.455 -10.594 -9.604 1.00 98.62 317 ARG A CA 1
ATOM 2353 C C . ARG A 1 317 ? -1.231 -9.308 -9.924 1.00 98.62 317 ARG A C 1
ATOM 2355 O O . ARG A 1 317 ? -2.273 -9.363 -10.570 1.00 98.62 317 ARG A O 1
ATOM 2362 N N . CYS A 1 318 ? -0.758 -8.161 -9.449 1.00 98.75 318 CYS A N 1
ATOM 2363 C CA . CYS A 1 318 ? -1.348 -6.865 -9.750 1.00 98.75 318 CYS A CA 1
ATOM 2364 C C . CYS A 1 318 ? -0.851 -6.358 -11.107 1.00 98.75 318 CYS A C 1
ATOM 2366 O O . CYS A 1 318 ? 0.219 -6.743 -11.583 1.00 98.75 318 CYS A O 1
ATOM 2368 N N . THR A 1 319 ? -1.625 -5.464 -11.714 1.00 98.75 319 THR A N 1
ATOM 2369 C CA . THR A 1 319 ? -1.223 -4.740 -12.926 1.00 98.75 319 THR A CA 1
ATOM 2370 C C . THR A 1 319 ? -1.157 -3.254 -12.617 1.00 98.75 319 THR A C 1
ATOM 2372 O O . THR A 1 319 ? -2.091 -2.714 -12.034 1.00 98.75 319 THR A O 1
ATOM 2375 N N . PHE A 1 320 ? -0.078 -2.591 -13.014 1.00 98.56 320 PHE A N 1
ATOM 2376 C CA . PHE A 1 320 ? 0.139 -1.166 -12.801 1.00 98.56 320 PHE A CA 1
ATOM 2377 C C . PHE A 1 320 ? 0.297 -0.456 -14.147 1.00 98.56 320 PHE A C 1
ATOM 2379 O O . PHE A 1 320 ? 1.228 -0.750 -14.894 1.00 98.56 320 PHE A O 1
ATOM 2386 N N . TRP A 1 321 ? -0.586 0.499 -14.425 1.00 97.88 321 TRP A N 1
ATOM 2387 C CA . TRP A 1 321 ? -0.525 1.408 -15.570 1.00 97.88 321 TRP A CA 1
ATOM 2388 C C . TRP A 1 321 ? -0.135 2.799 -15.080 1.00 97.88 321 TRP A C 1
ATOM 2390 O O . TRP A 1 321 ? -0.950 3.523 -14.506 1.00 97.88 321 TRP A O 1
ATOM 2400 N N . LEU A 1 322 ? 1.136 3.144 -15.251 1.00 97.06 322 LEU A N 1
ATOM 2401 C CA . LEU A 1 322 ? 1.761 4.282 -14.594 1.00 97.06 322 LEU A CA 1
ATOM 2402 C C . LEU A 1 322 ? 2.308 5.261 -15.623 1.00 97.06 322 LEU A C 1
ATOM 2404 O O . LEU A 1 322 ? 3.037 4.873 -16.538 1.00 97.06 322 LEU A O 1
ATOM 2408 N N . THR A 1 323 ? 1.974 6.539 -15.479 1.00 94.44 323 THR A N 1
ATOM 2409 C CA . THR A 1 323 ? 2.496 7.563 -16.382 1.00 94.44 323 THR A CA 1
ATOM 2410 C C . THR A 1 323 ? 2.730 8.890 -15.687 1.00 94.44 323 THR A C 1
ATOM 2412 O O . THR A 1 323 ? 1.819 9.476 -15.115 1.00 94.44 323 THR A O 1
ATOM 2415 N N . SER A 1 324 ? 3.950 9.411 -15.780 1.00 89.50 324 SER A N 1
ATOM 2416 C CA . SER A 1 324 ? 4.283 10.748 -15.288 1.00 89.50 324 SER A CA 1
ATOM 2417 C C . SER A 1 324 ? 5.568 11.245 -15.930 1.00 89.50 324 SER A C 1
ATOM 2419 O O . SER A 1 324 ? 6.477 10.460 -16.163 1.00 89.50 324 SER A O 1
ATOM 2421 N N . ALA A 1 325 ? 5.664 12.552 -16.183 1.00 79.56 325 ALA A N 1
ATOM 2422 C CA . ALA A 1 325 ? 6.910 13.189 -16.622 1.00 79.56 325 ALA A CA 1
ATOM 2423 C C . ALA A 1 325 ? 7.731 13.785 -15.469 1.00 79.56 325 ALA A C 1
ATOM 2425 O O . ALA A 1 325 ? 8.919 14.064 -15.636 1.00 79.56 325 ALA A O 1
ATOM 2426 N N . THR A 1 326 ? 7.096 14.003 -14.319 1.00 86.81 326 THR A N 1
ATOM 2427 C CA . THR A 1 326 ? 7.625 14.802 -13.207 1.00 86.81 326 THR A CA 1
ATOM 2428 C C . THR A 1 326 ? 7.842 13.989 -11.939 1.00 86.81 326 THR A C 1
ATOM 2430 O O . THR A 1 326 ? 8.626 14.408 -11.089 1.00 86.81 326 THR A O 1
ATOM 2433 N N . ALA A 1 327 ? 7.177 12.840 -11.794 1.00 87.19 327 ALA A N 1
ATOM 2434 C CA . ALA A 1 327 ? 7.317 12.014 -10.607 1.00 87.19 327 ALA A CA 1
ATOM 2435 C C . ALA A 1 327 ? 8.714 11.361 -10.537 1.00 87.19 327 ALA A C 1
ATOM 2437 O O . ALA A 1 327 ? 9.218 10.869 -11.551 1.00 87.19 327 ALA A O 1
ATOM 2438 N N . PRO A 1 328 ? 9.329 11.303 -9.341 1.00 88.06 328 PRO A N 1
ATOM 2439 C CA . PRO A 1 328 ? 10.627 10.656 -9.141 1.00 88.06 328 PRO A CA 1
ATOM 2440 C C . PRO A 1 328 ? 10.544 9.123 -9.202 1.00 88.06 328 PRO A C 1
ATOM 2442 O O . PRO A 1 328 ? 11.544 8.452 -9.433 1.00 88.06 328 PRO A O 1
ATOM 2445 N N . GLN A 1 329 ? 9.358 8.542 -9.034 1.00 91.06 329 GLN A N 1
ATOM 2446 C CA . GLN A 1 329 ? 9.157 7.106 -9.192 1.00 91.06 329 GLN A CA 1
ATOM 2447 C C . GLN A 1 329 ? 7.757 6.786 -9.711 1.00 91.06 329 GLN A C 1
ATOM 2449 O O . GLN A 1 329 ? 6.797 7.465 -9.340 1.00 91.06 329 GLN A O 1
ATOM 2454 N N . ALA A 1 330 ? 7.626 5.728 -10.513 1.00 94.81 330 ALA A N 1
ATOM 2455 C CA . ALA A 1 330 ? 6.317 5.185 -10.874 1.00 94.81 330 ALA A CA 1
ATOM 2456 C C . ALA A 1 330 ? 5.752 4.327 -9.736 1.00 94.81 330 ALA A C 1
ATOM 2458 O O . ALA A 1 330 ? 4.645 4.568 -9.264 1.00 94.81 330 ALA A O 1
ATOM 2459 N N . PHE A 1 331 ? 6.522 3.348 -9.265 1.00 96.38 331 PHE A N 1
ATOM 2460 C CA . PHE A 1 331 ? 6.159 2.494 -8.143 1.00 96.38 331 PHE A CA 1
ATOM 2461 C C . PHE A 1 331 ? 7.294 2.410 -7.128 1.00 96.38 331 PHE A C 1
ATOM 2463 O O . PHE A 1 331 ? 8.453 2.241 -7.514 1.00 96.38 331 PHE A O 1
ATOM 2470 N N . ALA A 1 332 ? 6.970 2.484 -5.836 1.00 94.06 332 ALA A N 1
ATOM 2471 C CA . ALA A 1 332 ? 7.964 2.325 -4.782 1.00 94.06 332 ALA A CA 1
ATOM 2472 C C . ALA A 1 332 ? 7.474 1.554 -3.550 1.00 94.06 332 ALA A C 1
ATOM 2474 O O . ALA A 1 332 ? 6.391 1.808 -3.024 1.00 94.06 332 ALA A O 1
ATOM 2475 N N . LEU A 1 333 ? 8.331 0.662 -3.047 1.00 92.88 333 LEU A N 1
ATOM 2476 C CA . LEU A 1 333 ? 8.154 -0.034 -1.770 1.00 92.88 333 LEU A CA 1
ATOM 2477 C C . LEU A 1 333 ? 9.160 0.456 -0.738 1.00 92.88 333 LEU A C 1
ATOM 2479 O O . LEU A 1 333 ? 10.273 -0.039 -0.686 1.00 92.88 333 LEU A O 1
ATOM 2483 N N . GLN A 1 334 ? 8.748 1.374 0.119 1.00 87.62 334 GLN A N 1
ATOM 2484 C CA . GLN A 1 334 ? 9.512 1.887 1.247 1.00 87.62 334 GLN A CA 1
ATOM 2485 C C . GLN A 1 334 ? 9.000 1.296 2.575 1.00 87.62 334 GLN A C 1
ATOM 2487 O O . GLN A 1 334 ? 7.969 1.706 3.106 1.00 87.62 334 GLN A O 1
ATOM 2492 N N . GLY A 1 335 ? 9.751 0.357 3.156 1.00 89.88 335 GLY A N 1
ATOM 2493 C CA . GLY A 1 335 ? 9.453 -0.216 4.473 1.00 89.88 335 GLY A CA 1
ATOM 2494 C C . GLY A 1 335 ? 10.325 -1.419 4.817 1.00 89.88 335 GLY A C 1
ATOM 2495 O O . GLY A 1 335 ? 11.433 -1.553 4.296 1.00 89.88 335 GLY A O 1
ATOM 2496 N N . TRP A 1 336 ? 9.831 -2.282 5.708 1.00 92.31 336 TRP A N 1
ATOM 2497 C CA . TRP A 1 336 ? 10.510 -3.514 6.121 1.00 92.31 336 TRP A CA 1
ATOM 2498 C C . TRP A 1 336 ? 9.785 -4.759 5.609 1.00 92.31 336 TRP A C 1
ATOM 2500 O O . TRP A 1 336 ? 8.568 -4.882 5.760 1.00 92.31 336 TRP A O 1
ATOM 2510 N N . ASP A 1 337 ? 10.545 -5.699 5.048 1.00 93.81 337 ASP A N 1
ATOM 2511 C CA . ASP A 1 337 ? 10.052 -7.016 4.625 1.00 93.81 337 ASP A CA 1
ATOM 2512 C C . ASP A 1 337 ? 8.833 -6.916 3.685 1.00 93.81 337 ASP A C 1
ATOM 2514 O O . ASP A 1 337 ? 7.775 -7.507 3.896 1.00 93.81 337 ASP A O 1
ATOM 2518 N N . MET A 1 338 ? 8.970 -6.097 2.641 1.00 95.00 338 MET A N 1
ATOM 2519 C CA . MET A 1 338 ? 7.942 -5.905 1.616 1.00 95.00 338 MET A CA 1
ATOM 2520 C C . MET A 1 338 ? 8.187 -6.811 0.407 1.00 95.00 338 MET A C 1
ATOM 2522 O O . MET A 1 338 ? 9.322 -7.186 0.117 1.00 95.00 338 MET A O 1
ATOM 2526 N N . ALA A 1 339 ? 7.131 -7.145 -0.329 1.00 97.38 339 ALA A N 1
ATOM 2527 C CA . ALA A 1 339 ? 7.205 -8.000 -1.503 1.00 97.38 339 ALA A CA 1
ATOM 2528 C C . ALA A 1 339 ? 6.302 -7.517 -2.646 1.00 97.38 339 ALA A C 1
ATOM 2530 O O . ALA A 1 339 ? 5.118 -7.239 -2.452 1.00 97.38 339 ALA A O 1
ATOM 2531 N N . ALA A 1 340 ? 6.848 -7.510 -3.858 1.00 98.38 340 ALA A N 1
ATOM 2532 C CA . ALA A 1 340 ? 6.115 -7.435 -5.114 1.00 98.38 340 ALA A CA 1
ATOM 2533 C C . ALA A 1 340 ? 6.429 -8.691 -5.938 1.00 98.38 340 ALA A C 1
ATOM 2535 O O . ALA A 1 340 ? 7.560 -8.870 -6.397 1.00 98.38 340 ALA A O 1
ATOM 2536 N N . THR A 1 341 ? 5.439 -9.568 -6.114 1.00 98.69 341 THR A N 1
ATOM 2537 C CA . THR A 1 341 ? 5.608 -10.858 -6.792 1.00 98.69 341 THR A CA 1
ATOM 2538 C C . THR A 1 341 ? 4.648 -11.052 -7.962 1.00 98.69 341 THR A C 1
ATOM 2540 O O . THR A 1 341 ? 3.431 -10.963 -7.796 1.00 98.69 341 THR A O 1
ATOM 2543 N N . GLY A 1 342 ? 5.172 -11.402 -9.137 1.00 98.69 342 GLY A N 1
ATOM 2544 C CA . GLY A 1 342 ? 4.338 -11.769 -10.284 1.00 98.69 342 GLY A CA 1
ATOM 2545 C C . GLY A 1 342 ? 3.465 -10.629 -10.810 1.00 98.69 342 GLY A C 1
ATOM 2546 O O . GLY A 1 342 ? 2.390 -10.896 -11.341 1.00 98.69 342 GLY A O 1
ATOM 2547 N N . ASN A 1 343 ? 3.858 -9.372 -10.592 1.00 98.81 343 ASN A N 1
ATOM 2548 C CA . ASN A 1 343 ? 3.107 -8.206 -11.051 1.00 98.81 343 ASN A CA 1
ATOM 2549 C C . ASN A 1 343 ? 3.533 -7.793 -12.461 1.00 98.81 343 ASN A C 1
ATOM 2551 O O . ASN A 1 343 ? 4.626 -8.127 -12.920 1.00 98.81 343 ASN A O 1
ATOM 2555 N N . ILE A 1 344 ? 2.679 -7.008 -13.112 1.00 98.81 344 ILE A N 1
ATOM 2556 C CA . ILE A 1 344 ? 2.967 -6.364 -14.392 1.00 98.81 344 ILE A CA 1
ATOM 2557 C C . ILE A 1 344 ? 3.024 -4.856 -14.165 1.00 98.81 344 ILE A C 1
ATOM 2559 O O . ILE A 1 344 ? 2.050 -4.259 -13.710 1.00 98.81 344 ILE A O 1
ATOM 2563 N N . PHE A 1 345 ? 4.150 -4.237 -14.498 1.00 98.56 345 PHE A N 1
ATOM 2564 C CA . PHE A 1 345 ? 4.347 -2.796 -14.444 1.00 98.56 345 PHE A CA 1
ATOM 2565 C C . PHE A 1 345 ? 4.509 -2.253 -15.860 1.00 98.56 345 PHE A C 1
ATOM 2567 O O . PHE A 1 345 ? 5.444 -2.622 -16.566 1.00 98.56 345 PHE A O 1
ATOM 2574 N N . HIS A 1 346 ? 3.621 -1.348 -16.255 1.00 98.00 346 HIS A N 1
ATOM 2575 C CA . HIS A 1 346 ? 3.741 -0.533 -17.455 1.00 98.00 346 HIS A CA 1
ATOM 2576 C C . HIS A 1 346 ? 3.942 0.913 -17.022 1.00 98.00 346 HIS A C 1
ATOM 2578 O O . HIS A 1 346 ? 2.978 1.605 -16.703 1.00 98.00 346 HIS A O 1
ATOM 2584 N N . ALA A 1 347 ? 5.194 1.355 -16.976 1.00 96.44 347 ALA A N 1
ATOM 2585 C CA . ALA A 1 347 ? 5.559 2.685 -16.516 1.00 96.44 347 ALA A CA 1
ATOM 2586 C C . ALA A 1 347 ? 6.142 3.503 -17.670 1.00 96.44 347 ALA A C 1
ATOM 2588 O O . ALA A 1 347 ? 7.186 3.162 -18.220 1.00 96.44 347 ALA A O 1
ATOM 2589 N N . THR A 1 348 ? 5.467 4.587 -18.052 1.00 94.25 348 THR A N 1
ATOM 2590 C CA . THR A 1 348 ? 5.844 5.384 -19.225 1.00 94.25 348 THR A CA 1
ATOM 2591 C C . THR A 1 348 ? 5.974 6.867 -18.931 1.00 94.25 348 THR A C 1
ATOM 2593 O O . THR A 1 348 ? 5.186 7.441 -18.190 1.00 94.25 348 THR A O 1
ATOM 2596 N N . GLY A 1 349 ? 6.928 7.521 -19.586 1.00 89.69 349 GLY A N 1
ATOM 2597 C CA . GLY A 1 349 ? 7.078 8.970 -19.565 1.00 89.69 349 GLY A CA 1
ATOM 2598 C C . GLY A 1 349 ? 8.017 9.529 -18.498 1.00 89.69 349 GLY A C 1
ATOM 2599 O O . GLY A 1 349 ? 8.192 10.744 -18.486 1.00 89.69 349 GLY A O 1
ATOM 2600 N N . TYR A 1 350 ? 8.647 8.692 -17.665 1.00 89.94 350 TYR A N 1
ATOM 2601 C CA . TYR A 1 350 ? 9.412 9.109 -16.477 1.00 89.94 350 TYR A CA 1
ATOM 2602 C C . TYR A 1 350 ? 10.776 9.715 -16.829 1.00 89.94 350 TYR A C 1
ATOM 2604 O O . TYR A 1 350 ? 11.804 9.037 -16.824 1.00 89.94 350 TYR A O 1
ATOM 2612 N N . SER A 1 351 ? 10.783 11.018 -17.112 1.00 88.44 351 SER A N 1
ATOM 2613 C CA . SER A 1 351 ? 11.961 11.752 -17.596 1.00 88.44 351 SER A CA 1
ATOM 2614 C C . SER A 1 351 ? 12.635 12.672 -16.571 1.00 88.44 351 SER A C 1
ATOM 2616 O O . SER A 1 351 ? 13.675 13.249 -16.880 1.00 88.44 351 SER A O 1
ATOM 2618 N N . ALA A 1 352 ? 12.065 12.858 -15.374 1.00 88.19 352 ALA A N 1
ATOM 2619 C CA . ALA A 1 352 ? 12.682 13.689 -14.336 1.00 88.19 352 ALA A CA 1
ATOM 2620 C C . ALA A 1 352 ? 14.061 13.136 -13.927 1.00 88.19 352 ALA A C 1
ATOM 2622 O O . ALA A 1 352 ? 14.271 11.924 -13.923 1.00 88.19 352 ALA A O 1
ATOM 2623 N N . SER A 1 353 ? 15.013 14.012 -13.595 1.00 86.25 353 SER A N 1
ATOM 2624 C CA . SER A 1 353 ? 16.369 13.584 -13.222 1.00 86.25 353 SER A CA 1
ATOM 2625 C C . SER A 1 353 ? 16.340 12.637 -12.020 1.00 86.25 353 SER A C 1
ATOM 2627 O O . SER A 1 353 ? 15.754 12.964 -10.987 1.00 86.25 353 SER A O 1
ATOM 2629 N N . GLY A 1 354 ? 16.960 11.463 -12.159 1.00 83.38 354 GLY A N 1
ATOM 2630 C CA . GLY A 1 354 ? 17.009 10.445 -11.109 1.00 83.38 354 GLY A CA 1
ATOM 2631 C C . GLY A 1 354 ? 15.713 9.653 -10.929 1.00 83.38 354 GLY A C 1
ATOM 2632 O O . GLY A 1 354 ? 15.621 8.891 -9.960 1.00 83.38 354 GLY A O 1
ATOM 2633 N N . ALA A 1 355 ? 14.738 9.827 -11.831 1.00 90.06 355 ALA A N 1
ATOM 2634 C CA . ALA A 1 355 ? 13.488 9.088 -11.777 1.00 90.06 355 ALA A CA 1
ATOM 2635 C C . ALA A 1 355 ? 13.686 7.597 -12.072 1.00 90.06 355 ALA A C 1
ATOM 2637 O O . ALA A 1 355 ? 14.689 7.191 -12.652 1.00 90.06 355 ALA A O 1
ATOM 2638 N N . THR A 1 356 ? 12.725 6.766 -11.683 1.00 92.94 356 THR A N 1
ATOM 2639 C CA . THR A 1 356 ? 12.757 5.327 -11.971 1.00 92.94 356 THR A CA 1
ATOM 2640 C C . THR A 1 356 ? 11.355 4.750 -12.117 1.00 92.94 356 THR A C 1
ATOM 2642 O O . THR A 1 356 ? 10.393 5.283 -11.565 1.00 92.94 356 THR A O 1
ATOM 2645 N N . CYS A 1 357 ? 11.212 3.653 -12.855 1.00 95.38 357 CYS A N 1
ATOM 2646 C CA . CYS A 1 357 ? 9.919 2.992 -12.963 1.00 95.38 357 CYS A CA 1
ATOM 2647 C C . CYS A 1 357 ? 9.580 2.226 -11.675 1.00 95.38 357 CYS A C 1
ATOM 2649 O O . CYS A 1 357 ? 8.523 2.453 -11.095 1.00 95.38 357 CYS A O 1
ATOM 2651 N N . VAL A 1 358 ? 10.467 1.365 -11.171 1.00 97.12 358 VAL A N 1
ATOM 2652 C CA . VAL A 1 358 ? 10.194 0.552 -9.972 1.00 97.12 358 VAL A CA 1
ATOM 2653 C C . VAL A 1 358 ? 11.344 0.658 -8.972 1.00 97.12 358 VAL A C 1
ATOM 2655 O O . VAL A 1 358 ? 12.495 0.421 -9.321 1.00 97.12 358 VAL A O 1
ATOM 2658 N N . SER A 1 359 ? 11.040 0.994 -7.717 1.00 94.81 359 SER A N 1
ATOM 2659 C CA . SER A 1 359 ? 12.038 1.247 -6.668 1.00 94.81 359 SER A CA 1
ATOM 2660 C C . SER A 1 359 ? 11.698 0.559 -5.344 1.00 94.81 359 SER A C 1
ATOM 2662 O O . SER A 1 359 ? 10.531 0.366 -5.013 1.00 94.81 359 SER A O 1
ATOM 2664 N N . ASP A 1 360 ? 12.703 0.262 -4.526 1.00 91.25 360 ASP A N 1
ATOM 2665 C CA . ASP A 1 360 ? 12.528 -0.048 -3.095 1.00 91.25 360 ASP A CA 1
ATOM 2666 C C . ASP A 1 360 ? 12.529 1.218 -2.213 1.00 91.25 360 ASP A C 1
ATOM 2668 O O . ASP A 1 360 ? 12.651 1.141 -0.992 1.00 91.25 360 ASP A O 1
ATOM 2672 N N . PHE A 1 361 ? 12.475 2.413 -2.808 1.00 79.56 361 PHE A N 1
ATOM 2673 C CA . PHE A 1 361 ? 12.645 3.630 -2.030 1.00 79.56 361 PHE A CA 1
ATOM 2674 C C . PHE A 1 361 ? 12.090 4.894 -2.688 1.00 79.56 361 PHE A C 1
ATOM 2676 O O . PHE A 1 361 ? 12.270 5.093 -3.892 1.00 79.56 361 PHE A O 1
ATOM 2683 N N . ALA A 1 362 ? 11.460 5.754 -1.875 1.00 59.81 362 ALA A N 1
ATOM 2684 C CA . ALA A 1 362 ? 10.727 6.939 -2.320 1.00 59.81 362 ALA A CA 1
ATOM 2685 C C . ALA A 1 362 ? 11.039 8.258 -1.571 1.00 59.81 362 ALA A C 1
ATOM 2687 O O . ALA A 1 362 ? 10.472 9.281 -1.958 1.00 59.81 362 ALA A O 1
ATOM 2688 N N . GLY A 1 363 ? 11.910 8.294 -0.544 1.00 66.38 363 GLY A N 1
ATOM 2689 C CA . GLY A 1 363 ? 11.972 9.453 0.375 1.00 66.38 363 GLY A CA 1
ATOM 2690 C C . GLY A 1 363 ? 13.302 9.727 1.094 1.00 66.38 363 GLY A C 1
ATOM 2691 O O . GLY A 1 363 ? 14.375 9.541 0.541 1.00 66.38 363 GLY A O 1
ATOM 2692 N N . GLY A 1 364 ? 13.257 10.232 2.331 1.00 60.62 364 GLY A N 1
ATOM 2693 C CA . GLY A 1 364 ? 14.433 10.473 3.182 1.00 60.62 364 GLY A CA 1
ATOM 2694 C C . GLY A 1 364 ? 14.397 9.581 4.423 1.00 60.62 364 GLY A C 1
ATOM 2695 O O . GLY A 1 364 ? 13.403 9.571 5.137 1.00 60.62 364 GLY A O 1
ATOM 2696 N N . ILE A 1 365 ? 15.467 8.821 4.682 1.00 62.03 365 ILE A N 1
ATOM 2697 C CA . ILE A 1 365 ? 15.489 7.790 5.743 1.00 62.03 365 ILE A CA 1
ATOM 2698 C C . ILE A 1 365 ? 15.943 8.337 7.108 1.00 62.03 365 ILE A C 1
ATOM 2700 O O . ILE A 1 365 ? 15.723 7.704 8.141 1.00 62.03 365 ILE A O 1
ATOM 2704 N N . GLY A 1 366 ? 16.565 9.522 7.120 1.00 73.31 366 GLY A N 1
ATOM 2705 C CA . GLY A 1 366 ? 17.043 10.200 8.327 1.00 73.31 366 GLY A CA 1
ATOM 2706 C C . GLY A 1 366 ? 17.733 9.256 9.321 1.00 73.31 366 GLY A C 1
ATOM 2707 O O . GLY A 1 366 ? 18.519 8.385 8.948 1.00 73.31 366 GLY A O 1
ATOM 2708 N N . SER A 1 367 ? 17.389 9.407 10.597 1.00 76.81 367 SER A N 1
ATOM 2709 C CA . SER A 1 367 ? 17.842 8.563 11.709 1.00 76.81 367 SER A CA 1
ATOM 2710 C C . SER A 1 367 ? 17.208 7.167 11.756 1.00 76.81 367 SER A C 1
ATOM 2712 O O . SER A 1 367 ? 17.638 6.339 12.553 1.00 76.81 367 SER A O 1
ATOM 2714 N N . HIS A 1 368 ? 16.209 6.866 10.923 1.00 83.31 368 HIS A N 1
ATOM 2715 C CA . HIS A 1 368 ? 15.406 5.644 11.035 1.00 83.31 368 HIS A CA 1
ATOM 2716 C C . HIS A 1 368 ? 15.783 4.552 10.029 1.00 83.31 368 HIS A C 1
ATOM 2718 O O . HIS A 1 368 ? 15.015 3.616 9.816 1.00 83.31 368 HIS A O 1
ATOM 2724 N N . ARG A 1 369 ? 16.972 4.627 9.416 1.00 81.00 369 ARG A N 1
ATOM 2725 C CA . ARG A 1 369 ? 17.399 3.691 8.357 1.00 81.00 369 ARG A CA 1
ATOM 2726 C C . ARG A 1 369 ? 17.394 2.223 8.742 1.00 81.00 369 ARG A C 1
ATOM 2728 O O . ARG A 1 369 ? 17.112 1.391 7.890 1.00 81.00 369 ARG A O 1
ATOM 2735 N N . ALA A 1 370 ? 17.593 1.914 10.017 1.00 83.50 370 ALA A N 1
ATOM 2736 C CA . ALA A 1 370 ? 17.507 0.549 10.524 1.00 83.50 370 ALA A CA 1
ATOM 2737 C C . ALA A 1 370 ? 16.095 -0.070 10.442 1.00 83.50 370 ALA A C 1
ATOM 2739 O O . ALA A 1 370 ? 15.956 -1.273 10.629 1.00 83.50 370 ALA A O 1
ATOM 2740 N N . LEU A 1 371 ? 15.050 0.724 10.181 1.00 87.25 371 LEU A N 1
ATOM 2741 C CA . LEU A 1 371 ? 13.659 0.263 10.113 1.00 87.25 371 LEU A CA 1
ATOM 2742 C C . LEU A 1 371 ? 13.192 -0.073 8.688 1.00 87.25 371 LEU A C 1
ATOM 2744 O O . LEU A 1 371 ? 12.006 -0.334 8.492 1.00 87.25 371 LEU A O 1
ATOM 2748 N N . PHE A 1 372 ? 14.096 -0.041 7.705 1.00 89.12 372 PHE A N 1
ATOM 2749 C CA . PHE A 1 372 ? 13.805 -0.267 6.289 1.00 89.12 372 PHE A CA 1
ATOM 2750 C C . PHE A 1 372 ? 14.771 -1.299 5.703 1.00 89.12 372 PHE A C 1
ATOM 2752 O O . PHE A 1 372 ? 15.955 -1.303 6.041 1.00 89.12 372 PHE A O 1
ATOM 2759 N N . GLY A 1 373 ? 14.278 -2.166 4.821 1.00 90.31 373 GLY A N 1
ATOM 2760 C CA . GLY A 1 373 ? 15.084 -3.223 4.213 1.00 90.31 373 GLY A CA 1
ATOM 2761 C C . GLY A 1 373 ? 14.305 -4.498 3.921 1.00 90.31 373 GLY A C 1
ATOM 2762 O O . GLY A 1 373 ? 13.093 -4.576 4.127 1.00 90.31 373 GLY A O 1
ATOM 2763 N N . ALA A 1 374 ? 15.027 -5.506 3.431 1.00 91.12 374 ALA A N 1
ATOM 2764 C CA . ALA A 1 374 ? 14.480 -6.822 3.087 1.00 91.12 374 ALA A CA 1
ATOM 2765 C C . ALA A 1 374 ? 13.317 -6.774 2.070 1.00 91.12 374 ALA A C 1
ATOM 2767 O O . ALA A 1 374 ? 12.416 -7.614 2.103 1.00 91.12 374 ALA A O 1
ATOM 2768 N N . VAL A 1 375 ? 13.333 -5.794 1.160 1.00 95.56 375 VAL A N 1
ATOM 2769 C CA . VAL A 1 375 ? 12.338 -5.672 0.086 1.00 95.56 375 VAL A CA 1
ATOM 2770 C C . VAL A 1 375 ? 12.623 -6.700 -1.008 1.00 95.56 375 VAL A C 1
ATOM 2772 O O . VAL A 1 375 ? 13.775 -6.920 -1.377 1.00 95.56 375 VAL A O 1
ATOM 2775 N N . ARG A 1 376 ? 11.585 -7.344 -1.546 1.00 98.00 376 ARG A N 1
ATOM 2776 C CA . ARG A 1 376 ? 11.714 -8.380 -2.580 1.00 98.00 376 ARG A CA 1
ATOM 2777 C C . ARG A 1 376 ? 10.847 -8.073 -3.796 1.00 98.00 376 ARG A C 1
ATOM 2779 O O . ARG A 1 376 ? 9.634 -7.940 -3.683 1.00 98.00 376 ARG A O 1
ATOM 2786 N N . PHE A 1 377 ? 11.463 -8.048 -4.968 1.00 98.62 377 PHE A N 1
ATOM 2787 C CA . PHE A 1 377 ? 10.813 -8.008 -6.271 1.00 98.62 377 PHE A CA 1
ATOM 2788 C C . PHE A 1 377 ? 11.080 -9.333 -6.976 1.00 98.62 377 PHE A C 1
ATOM 2790 O O . PHE A 1 377 ? 12.219 -9.622 -7.355 1.00 98.62 377 PHE A O 1
ATOM 2797 N N . THR A 1 378 ? 10.049 -10.161 -7.124 1.00 98.75 378 THR A N 1
ATOM 2798 C CA . THR A 1 378 ? 10.192 -11.521 -7.654 1.00 98.75 378 THR A CA 1
ATOM 2799 C C . THR A 1 378 ? 9.262 -11.770 -8.834 1.00 98.75 378 THR A C 1
ATOM 2801 O O . THR A 1 378 ? 8.067 -11.509 -8.741 1.00 98.75 378 THR A O 1
ATOM 2804 N N . ASP A 1 379 ? 9.793 -12.303 -9.932 1.00 98.69 379 ASP A N 1
ATOM 2805 C CA . ASP A 1 379 ? 9.015 -12.763 -11.091 1.00 98.69 379 ASP A CA 1
ATOM 2806 C C . ASP A 1 379 ? 8.075 -11.695 -11.690 1.00 98.69 379 ASP A C 1
ATOM 2808 O O . ASP A 1 379 ? 7.012 -12.018 -12.218 1.00 98.69 379 ASP A O 1
ATOM 2812 N N . ASN A 1 380 ? 8.424 -10.407 -11.590 1.00 98.81 380 ASN A N 1
ATOM 2813 C CA . ASN A 1 380 ? 7.622 -9.329 -12.169 1.00 98.81 380 ASN A CA 1
ATOM 2814 C C . ASN A 1 380 ? 7.971 -9.107 -13.645 1.00 98.81 380 ASN A C 1
ATOM 2816 O O . ASN A 1 380 ? 9.116 -9.294 -14.056 1.00 98.81 380 ASN A O 1
ATOM 2820 N N . PHE A 1 381 ? 6.999 -8.625 -14.417 1.00 98.75 381 PHE A N 1
ATOM 2821 C CA . PHE A 1 381 ? 7.216 -8.060 -15.745 1.00 98.75 381 PHE A CA 1
ATOM 2822 C C . PHE A 1 381 ? 7.226 -6.534 -15.644 1.00 98.75 381 PHE A C 1
ATOM 2824 O O . PHE A 1 381 ? 6.263 -5.942 -15.162 1.00 98.75 381 PHE A O 1
ATOM 2831 N N . ILE A 1 382 ? 8.308 -5.890 -16.071 1.00 98.69 382 ILE A N 1
ATOM 2832 C CA . ILE A 1 382 ? 8.524 -4.449 -15.932 1.00 98.69 382 ILE A CA 1
ATOM 2833 C C . ILE A 1 382 ? 8.835 -3.878 -17.309 1.00 98.69 382 ILE A C 1
ATOM 2835 O O . ILE A 1 382 ? 9.938 -4.050 -17.819 1.00 98.69 382 ILE A O 1
ATOM 2839 N N . TYR A 1 383 ? 7.868 -3.175 -17.888 1.00 97.88 383 TYR A N 1
ATOM 2840 C CA . TYR A 1 383 ? 8.059 -2.336 -19.061 1.00 97.88 383 TYR A CA 1
ATOM 2841 C C . TYR A 1 383 ? 8.249 -0.888 -18.615 1.00 97.88 383 TYR A C 1
ATOM 2843 O O . TYR A 1 383 ? 7.386 -0.320 -17.936 1.00 97.88 383 TYR A O 1
ATOM 2851 N N . CYS A 1 384 ? 9.375 -0.295 -18.997 1.00 96.25 384 CYS A N 1
ATOM 2852 C CA . CYS A 1 384 ? 9.756 1.043 -18.583 1.00 96.25 384 CYS A CA 1
ATOM 2853 C C . CYS A 1 384 ? 10.148 1.924 -19.770 1.00 96.25 384 CYS A C 1
ATOM 2855 O O . CYS A 1 384 ? 11.019 1.579 -20.569 1.00 96.25 384 CYS A O 1
ATOM 2857 N N . ASP A 1 385 ? 9.549 3.110 -19.832 1.00 92.62 385 ASP A N 1
ATOM 2858 C CA . ASP A 1 385 ? 9.913 4.165 -20.767 1.00 92.62 385 ASP A CA 1
ATOM 2859 C C . ASP A 1 385 ? 10.245 5.460 -20.030 1.00 92.62 385 ASP A C 1
ATOM 2861 O O . ASP A 1 385 ? 9.367 6.158 -19.515 1.00 92.62 385 ASP A O 1
ATOM 2865 N N . THR A 1 386 ? 11.532 5.798 -20.025 1.00 85.19 386 THR A N 1
ATOM 2866 C CA . THR A 1 386 ? 12.062 7.019 -19.407 1.00 85.19 386 THR A CA 1
ATOM 2867 C C . THR A 1 386 ? 12.290 8.156 -20.408 1.00 85.19 386 THR A C 1
ATOM 2869 O O . THR A 1 386 ? 12.887 9.178 -20.074 1.00 85.19 386 THR A O 1
ATOM 2872 N N . ARG A 1 387 ? 11.806 8.012 -21.652 1.00 85.06 387 ARG A N 1
ATOM 2873 C CA . ARG A 1 387 ? 11.994 8.974 -22.755 1.00 85.06 387 ARG A CA 1
ATOM 2874 C C . ARG A 1 387 ? 13.463 9.277 -23.062 1.00 85.06 387 ARG A C 1
ATOM 2876 O O . ARG A 1 387 ? 13.806 10.392 -23.450 1.00 85.06 387 ARG A O 1
ATOM 2883 N N . GLY A 1 388 ? 14.326 8.284 -22.875 1.00 79.31 388 GLY A N 1
ATOM 2884 C CA . GLY A 1 388 ? 15.754 8.391 -23.153 1.00 79.31 388 GLY A CA 1
ATOM 2885 C C . GLY A 1 388 ? 16.531 9.289 -22.189 1.00 79.31 388 GLY A C 1
ATOM 2886 O O . GLY A 1 388 ? 17.598 9.779 -22.550 1.00 79.31 388 GLY A O 1
ATOM 2887 N N . SER A 1 389 ? 16.022 9.521 -20.975 1.00 82.88 389 SER A N 1
ATOM 2888 C CA . SER A 1 389 ? 16.696 10.351 -19.969 1.00 82.88 389 SER A CA 1
ATOM 2889 C C . SER A 1 389 ? 17.915 9.683 -19.314 1.00 82.88 389 SER A C 1
ATOM 2891 O O . SER A 1 389 ? 18.597 10.324 -18.518 1.00 82.88 389 SER A O 1
ATOM 2893 N N . GLY A 1 390 ? 18.191 8.405 -19.605 1.00 85.44 390 GLY A N 1
ATOM 2894 C CA . GLY A 1 390 ? 19.224 7.617 -18.925 1.00 85.44 390 GLY A CA 1
ATOM 2895 C C . GLY A 1 390 ? 18.796 7.097 -17.550 1.00 85.44 390 GLY A C 1
ATOM 2896 O O . GLY A 1 390 ? 19.602 6.503 -16.836 1.00 85.44 390 GLY A O 1
ATOM 2897 N N . ASN A 1 391 ? 17.538 7.306 -17.164 1.00 91.12 391 ASN A N 1
ATOM 2898 C CA . ASN A 1 391 ? 17.000 6.835 -15.895 1.00 91.12 391 ASN A CA 1
ATOM 2899 C C . ASN A 1 391 ? 16.871 5.299 -15.867 1.00 91.12 391 ASN A C 1
ATOM 2901 O O . ASN A 1 391 ? 16.633 4.679 -16.910 1.00 91.12 391 ASN A O 1
ATOM 2905 N N . PRO A 1 392 ? 16.999 4.666 -14.687 1.00 93.75 392 PRO A N 1
ATOM 2906 C CA . PRO A 1 392 ? 16.884 3.222 -14.560 1.00 93.75 392 PRO A CA 1
ATOM 2907 C C . PRO A 1 392 ? 15.427 2.737 -14.536 1.00 93.75 392 PRO A C 1
ATOM 2909 O O . PRO A 1 392 ? 14.562 3.340 -13.893 1.00 93.75 392 PRO A O 1
ATOM 2912 N N . ALA A 1 393 ? 15.170 1.582 -15.150 1.00 96.38 393 ALA A N 1
ATOM 2913 C CA . ALA A 1 393 ? 13.897 0.884 -15.051 1.00 96.38 393 ALA A CA 1
ATOM 2914 C C . ALA A 1 393 ? 13.648 0.379 -13.631 1.00 96.38 393 ALA A C 1
ATOM 2916 O O . ALA A 1 393 ? 12.554 0.574 -13.101 1.00 96.38 393 ALA A O 1
ATOM 2917 N N . VAL A 1 394 ? 14.670 -0.199 -12.995 1.00 97.00 394 VAL A N 1
ATOM 2918 C CA . VAL A 1 394 ? 14.604 -0.586 -11.584 1.00 97.00 394 VAL A CA 1
ATOM 2919 C C . VAL A 1 394 ? 15.697 0.064 -10.752 1.00 97.00 394 VAL A C 1
ATOM 2921 O O . VAL A 1 394 ? 16.838 0.197 -11.198 1.00 97.00 394 VAL A O 1
ATOM 2924 N N . LYS A 1 395 ? 15.366 0.439 -9.518 1.00 94.25 395 LYS A N 1
ATOM 2925 C CA . LYS A 1 395 ? 16.305 1.053 -8.581 1.00 94.25 395 LYS A CA 1
ATOM 2926 C C . LYS A 1 395 ? 16.258 0.382 -7.217 1.00 94.25 395 LYS A C 1
ATOM 2928 O O . LYS A 1 395 ? 15.186 0.152 -6.670 1.00 94.25 395 LYS A O 1
ATOM 2933 N N . SER A 1 396 ? 17.428 0.124 -6.643 1.00 92.19 396 SER A N 1
ATOM 2934 C CA . SER A 1 396 ? 17.562 -0.294 -5.250 1.00 92.19 396 SER A CA 1
ATOM 2935 C C . SER A 1 396 ? 18.364 0.718 -4.448 1.00 92.19 396 SER A C 1
ATOM 2937 O O . SER A 1 396 ? 19.389 1.204 -4.912 1.00 92.19 396 SER A O 1
ATOM 2939 N N . ALA A 1 397 ? 17.914 1.016 -3.240 1.00 88.94 397 ALA A N 1
ATOM 2940 C CA . ALA A 1 397 ? 18.574 1.877 -2.270 1.00 88.94 397 ALA A CA 1
ATOM 2941 C C . ALA A 1 397 ? 18.525 1.300 -0.845 1.00 88.94 397 ALA A C 1
ATOM 2943 O O . ALA A 1 397 ? 19.343 1.680 -0.001 1.00 88.94 397 ALA A O 1
ATOM 2944 N N . LEU A 1 398 ? 17.585 0.396 -0.554 1.00 88.56 398 LEU A N 1
ATOM 2945 C CA . LEU A 1 398 ? 17.453 -0.214 0.764 1.00 88.56 398 LEU A CA 1
ATOM 2946 C C . LEU A 1 398 ? 18.401 -1.409 0.944 1.00 88.56 398 LEU A C 1
ATOM 2948 O O . LEU A 1 398 ? 18.738 -2.099 -0.021 1.00 88.56 398 LEU A O 1
ATOM 2952 N N . PRO A 1 399 ? 18.848 -1.673 2.185 1.00 87.00 399 PRO A N 1
ATOM 2953 C CA . PRO A 1 399 ? 19.701 -2.815 2.459 1.00 87.00 399 PRO A CA 1
ATOM 2954 C C . PRO A 1 399 ? 18.945 -4.140 2.295 1.00 87.00 399 PRO A C 1
ATOM 2956 O O . PRO A 1 399 ? 17.783 -4.282 2.692 1.00 87.00 399 PRO A O 1
ATOM 2959 N N . GLY A 1 400 ? 19.634 -5.138 1.749 1.00 90.12 400 GLY A N 1
ATOM 2960 C CA . GLY A 1 400 ? 19.118 -6.496 1.595 1.00 90.12 400 GLY A CA 1
ATOM 2961 C C . GLY A 1 400 ? 18.019 -6.643 0.542 1.00 90.12 400 GLY A C 1
ATOM 2962 O O . GLY A 1 400 ? 17.318 -7.656 0.556 1.00 90.12 400 GLY A O 1
ATOM 2963 N N . THR A 1 401 ? 17.832 -5.658 -0.342 1.00 94.38 401 THR A N 1
ATOM 2964 C CA . THR A 1 401 ? 16.819 -5.733 -1.399 1.00 94.38 401 THR A CA 1
ATOM 2965 C C . THR A 1 401 ? 17.141 -6.833 -2.405 1.00 94.38 401 THR A C 1
ATOM 2967 O O . THR A 1 401 ? 18.281 -7.004 -2.837 1.00 94.38 401 THR A O 1
ATOM 2970 N N . GLN A 1 402 ? 16.117 -7.578 -2.810 1.00 97.81 402 GLN A N 1
ATOM 2971 C CA . GLN A 1 402 ? 16.234 -8.705 -3.728 1.00 97.81 402 GLN A CA 1
ATOM 2972 C C . GLN A 1 402 ? 15.414 -8.462 -4.996 1.00 97.81 402 GLN A C 1
ATOM 2974 O O . GLN A 1 402 ? 14.223 -8.184 -4.924 1.00 97.81 402 GLN A O 1
ATOM 2979 N N . TRP A 1 403 ? 16.041 -8.644 -6.153 1.00 98.38 403 TRP A N 1
ATOM 2980 C CA . TRP A 1 403 ? 15.448 -8.651 -7.486 1.00 98.38 403 TRP A CA 1
ATOM 2981 C C . TRP A 1 403 ? 15.707 -10.022 -8.103 1.00 98.38 403 TRP A C 1
ATOM 2983 O O . TRP A 1 403 ? 16.833 -10.317 -8.516 1.00 98.38 403 TRP A O 1
ATOM 2993 N N . ILE A 1 404 ? 14.691 -10.883 -8.113 1.00 98.62 404 ILE A N 1
ATOM 2994 C CA . ILE A 1 404 ? 14.833 -12.291 -8.491 1.00 98.62 404 ILE A CA 1
ATOM 2995 C C . ILE A 1 404 ? 13.870 -12.645 -9.624 1.00 98.62 404 ILE A C 1
ATOM 2997 O O . ILE A 1 404 ? 12.667 -12.463 -9.484 1.00 98.62 404 ILE A O 1
ATOM 3001 N N . GLY A 1 405 ? 14.377 -13.182 -10.733 1.00 98.56 405 GLY A N 1
ATOM 3002 C CA . GLY A 1 405 ? 13.521 -13.748 -11.786 1.00 98.56 405 GLY A CA 1
ATOM 3003 C C . GLY A 1 405 ? 12.687 -12.733 -12.581 1.00 98.56 405 GLY A C 1
ATOM 3004 O O . GLY A 1 405 ? 11.788 -13.132 -13.317 1.00 98.56 405 GLY A O 1
ATOM 3005 N N . ASN A 1 406 ? 12.951 -11.429 -12.454 1.00 98.81 406 ASN A N 1
ATOM 3006 C CA . ASN A 1 406 ? 12.160 -10.399 -13.130 1.00 98.81 406 ASN A CA 1
ATOM 3007 C C . ASN A 1 406 ? 12.487 -10.327 -14.627 1.00 98.81 406 ASN A C 1
ATOM 3009 O O . ASN A 1 406 ? 13.610 -10.597 -15.055 1.00 98.81 406 ASN A O 1
ATOM 3013 N N . HIS A 1 407 ? 11.505 -9.899 -15.415 1.00 98.62 407 HIS A N 1
ATOM 3014 C CA . HIS A 1 407 ? 11.650 -9.550 -16.823 1.00 98.62 407 HIS A CA 1
ATOM 3015 C C . HIS A 1 407 ? 11.576 -8.030 -16.964 1.00 98.62 407 HIS A C 1
ATOM 3017 O O . HIS A 1 407 ? 10.525 -7.442 -16.731 1.00 98.62 407 HIS A O 1
ATOM 3023 N N . ILE A 1 408 ? 12.694 -7.395 -17.308 1.00 98.50 408 ILE A N 1
ATOM 3024 C CA . ILE A 1 408 ? 12.861 -5.940 -17.342 1.00 98.50 408 ILE A CA 1
ATOM 3025 C C . ILE A 1 408 ? 13.116 -5.508 -18.786 1.00 98.50 408 ILE A C 1
ATOM 3027 O O . ILE A 1 408 ? 14.135 -5.864 -19.379 1.00 98.50 408 ILE A O 1
ATOM 3031 N N . GLU A 1 409 ? 12.205 -4.715 -19.337 1.00 96.50 409 GLU A N 1
ATOM 3032 C CA . GLU A 1 409 ? 12.297 -4.127 -20.671 1.00 96.50 409 GLU A CA 1
ATOM 3033 C C . GLU A 1 409 ? 12.341 -2.605 -20.570 1.00 96.50 409 GLU A C 1
ATOM 3035 O O . GLU A 1 409 ? 11.376 -1.963 -20.154 1.00 96.50 409 GLU A O 1
ATOM 3040 N N . GLY A 1 410 ? 13.478 -2.030 -20.955 1.00 93.12 410 GLY A N 1
ATOM 3041 C CA . GLY A 1 410 ? 13.656 -0.590 -21.078 1.00 93.12 410 GLY A CA 1
ATOM 3042 C C . GLY A 1 410 ? 13.539 -0.142 -22.532 1.00 93.12 410 GLY A C 1
ATOM 3043 O O . GLY A 1 410 ? 14.220 -0.680 -23.408 1.00 93.12 410 GLY A O 1
ATOM 3044 N N . ASN A 1 411 ? 12.736 0.891 -22.788 1.00 91.50 411 ASN A N 1
ATOM 3045 C CA . ASN A 1 411 ? 12.780 1.602 -24.066 1.00 91.50 411 ASN A CA 1
ATOM 3046 C C . ASN A 1 411 ? 14.164 2.233 -24.306 1.00 91.50 411 ASN A C 1
ATOM 3048 O O . ASN A 1 411 ? 14.894 2.485 -23.339 1.00 91.50 411 ASN A O 1
ATOM 3052 N N . PRO A 1 412 ? 14.529 2.531 -25.570 1.00 89.56 412 PRO A N 1
ATOM 3053 C CA . PRO A 1 412 ? 15.796 3.175 -25.912 1.00 89.56 412 PRO A CA 1
ATOM 3054 C C . PRO A 1 412 ? 16.169 4.338 -24.982 1.00 89.56 412 PRO A C 1
ATOM 3056 O O . PRO A 1 412 ? 15.376 5.253 -24.757 1.00 89.56 412 PRO A O 1
ATOM 3059 N N . GLY A 1 413 ? 17.384 4.288 -24.435 1.00 87.19 413 GLY A N 1
ATOM 3060 C CA . GLY A 1 413 ? 17.914 5.266 -23.485 1.00 87.19 413 GLY A CA 1
ATOM 3061 C C . GLY A 1 413 ? 17.450 5.086 -22.030 1.00 87.19 413 GLY A C 1
ATOM 3062 O O . GLY A 1 413 ? 17.716 5.959 -21.209 1.00 87.19 413 GLY A O 1
ATOM 3063 N N . THR A 1 414 ? 16.788 3.973 -21.692 1.00 89.94 414 THR A N 1
ATOM 3064 C CA . THR A 1 414 ? 16.469 3.566 -20.309 1.00 89.94 414 THR A CA 1
ATOM 3065 C C . THR A 1 414 ? 17.522 2.584 -19.797 1.00 89.94 414 THR A C 1
ATOM 3067 O O . THR A 1 414 ? 17.770 1.553 -20.424 1.00 89.94 414 THR A O 1
ATOM 3070 N N . VAL A 1 415 ? 18.145 2.886 -18.655 1.00 91.94 415 VAL A N 1
ATOM 3071 C CA . VAL A 1 415 ? 19.086 1.968 -17.989 1.00 91.94 415 VAL A CA 1
ATOM 3072 C 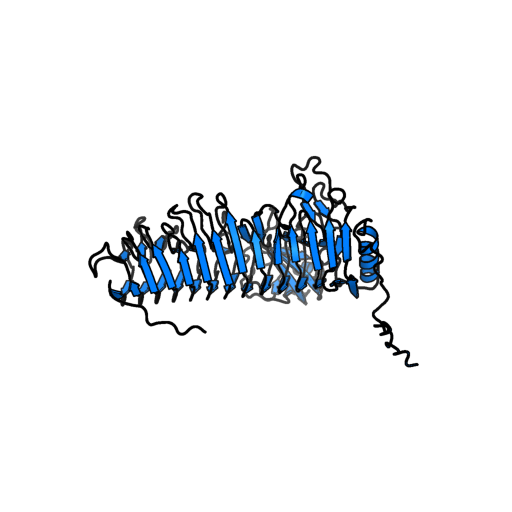C . VAL A 1 415 ? 18.293 0.808 -17.387 1.00 91.94 415 VAL A C 1
ATOM 3074 O O . VAL A 1 415 ? 17.176 0.995 -16.925 1.00 91.94 415 VAL A O 1
ATOM 3077 N N . GLY A 1 416 ? 18.834 -0.408 -17.377 1.00 94.12 416 GLY A N 1
ATOM 3078 C CA . GLY A 1 416 ? 18.107 -1.574 -16.870 1.00 94.12 416 GLY A CA 1
ATOM 3079 C C . GLY A 1 416 ? 17.930 -1.502 -15.357 1.00 94.12 416 GLY A C 1
ATOM 3080 O O . GLY A 1 416 ? 16.807 -1.490 -14.859 1.00 94.12 416 GLY A O 1
ATOM 3081 N N . ALA A 1 417 ? 19.042 -1.402 -14.629 1.00 95.75 417 ALA A N 1
ATOM 3082 C CA . ALA A 1 417 ? 19.038 -1.353 -13.170 1.00 95.75 417 ALA A CA 1
ATOM 3083 C C . ALA A 1 417 ? 20.068 -0.368 -12.603 1.00 95.75 417 ALA A C 1
ATOM 3085 O O . ALA A 1 417 ? 21.171 -0.250 -13.136 1.00 95.75 417 ALA A O 1
ATOM 3086 N N . ALA A 1 418 ? 19.720 0.276 -11.488 1.00 93.75 418 ALA A N 1
ATOM 3087 C CA . ALA A 1 418 ? 20.642 0.994 -10.606 1.00 93.75 418 ALA A CA 1
ATOM 3088 C C . ALA A 1 418 ? 20.564 0.407 -9.185 1.00 93.75 418 ALA A C 1
ATOM 3090 O O . ALA A 1 418 ? 19.511 0.449 -8.549 1.00 93.75 418 ALA A O 1
ATOM 3091 N N . LEU A 1 419 ? 21.653 -0.180 -8.694 1.00 92.88 419 LEU A N 1
ATOM 3092 C CA . LEU A 1 419 ? 21.695 -0.975 -7.465 1.00 92.88 419 LEU A CA 1
ATOM 3093 C C . LEU A 1 419 ? 22.594 -0.303 -6.423 1.00 92.88 419 LEU A C 1
ATOM 3095 O O . LEU A 1 419 ? 23.814 -0.458 -6.458 1.00 92.88 419 LEU A O 1
ATOM 3099 N N . ASN A 1 420 ? 21.974 0.428 -5.495 1.00 87.50 420 ASN A N 1
ATOM 3100 C CA . ASN A 1 420 ? 22.679 1.316 -4.568 1.00 87.50 420 ASN A CA 1
ATOM 3101 C C . ASN A 1 420 ? 22.541 0.937 -3.085 1.00 87.50 420 ASN A C 1
ATOM 3103 O O . ASN A 1 420 ? 23.132 1.585 -2.218 1.00 87.50 420 ASN A O 1
ATOM 3107 N N . GLY A 1 421 ? 21.741 -0.086 -2.776 1.00 78.50 421 GLY A N 1
ATOM 3108 C CA . GLY A 1 421 ? 21.621 -0.641 -1.428 1.00 78.50 421 GLY A CA 1
ATOM 3109 C C . GLY A 1 421 ? 22.832 -1.491 -1.028 1.00 78.50 421 GLY A C 1
ATOM 3110 O O . GLY A 1 421 ? 23.586 -1.952 -1.876 1.00 78.50 421 GLY A O 1
ATOM 3111 N N . ASP A 1 422 ? 23.003 -1.746 0.268 1.00 83.56 422 ASP A N 1
ATOM 3112 C CA . ASP A 1 422 ? 24.001 -2.709 0.751 1.00 83.56 422 ASP A CA 1
ATOM 3113 C C . ASP A 1 422 ? 23.400 -4.117 0.804 1.00 83.56 422 ASP A C 1
ATOM 3115 O O . ASP A 1 422 ? 22.247 -4.297 1.193 1.00 83.56 422 ASP A O 1
ATOM 3119 N N . GLY A 1 423 ? 24.171 -5.140 0.453 1.00 87.81 423 GLY A N 1
ATOM 3120 C CA . GLY A 1 423 ? 23.751 -6.537 0.535 1.00 87.81 423 GLY A CA 1
ATOM 3121 C C . GLY A 1 423 ? 22.611 -6.905 -0.418 1.00 87.81 423 GLY A C 1
ATOM 3122 O O . GLY A 1 423 ? 21.852 -7.826 -0.116 1.00 87.81 423 GLY A O 1
ATOM 3123 N N . PHE A 1 424 ? 22.451 -6.194 -1.541 1.00 92.19 424 PHE A N 1
ATOM 3124 C CA . PHE A 1 424 ? 21.407 -6.523 -2.513 1.00 92.19 424 PHE A CA 1
ATOM 3125 C C . PHE A 1 424 ? 21.659 -7.876 -3.196 1.00 92.19 424 PHE A C 1
ATOM 3127 O O . PHE A 1 424 ? 22.791 -8.356 -3.305 1.00 92.19 424 PHE A O 1
ATOM 3134 N N . MET A 1 425 ? 20.599 -8.459 -3.750 1.00 96.56 425 MET A N 1
ATOM 3135 C CA . MET A 1 425 ? 20.677 -9.610 -4.648 1.00 96.56 425 MET A CA 1
ATOM 3136 C C . MET A 1 425 ? 19.943 -9.304 -5.952 1.00 96.56 425 MET A C 1
ATOM 3138 O O . MET A 1 425 ? 18.740 -9.090 -5.939 1.00 96.56 425 MET A O 1
ATOM 3142 N N . PHE A 1 426 ? 20.645 -9.333 -7.079 1.00 97.81 426 PHE A N 1
ATOM 3143 C CA . PHE A 1 426 ? 20.095 -9.181 -8.424 1.00 97.81 426 PHE A CA 1
ATOM 3144 C C . PHE A 1 426 ? 20.357 -10.471 -9.210 1.00 97.81 426 PHE A C 1
ATOM 3146 O O . PHE A 1 426 ? 21.435 -10.667 -9.779 1.00 97.81 426 PHE A O 1
ATOM 3153 N N . SER A 1 427 ? 19.401 -11.404 -9.162 1.00 98.19 427 SER A N 1
ATOM 3154 C CA . SER A 1 427 ? 19.603 -12.790 -9.591 1.00 98.19 427 SER A CA 1
ATOM 3155 C C . SER A 1 427 ? 18.560 -13.298 -10.584 1.00 98.19 427 SER A C 1
ATOM 3157 O O . SER A 1 427 ? 17.360 -13.159 -10.360 1.00 98.19 427 SER A O 1
ATOM 3159 N N . GLY A 1 428 ? 18.994 -13.974 -11.648 1.00 97.81 428 GLY A N 1
ATOM 3160 C CA . GLY A 1 428 ? 18.077 -14.690 -12.543 1.00 97.81 428 GLY A CA 1
ATOM 3161 C C . GLY A 1 428 ? 17.151 -13.790 -13.366 1.00 97.81 428 GLY A C 1
ATOM 3162 O O . GLY A 1 428 ? 16.135 -14.271 -13.863 1.00 97.81 428 GLY A O 1
ATOM 3163 N N . ASN A 1 429 ? 17.453 -12.495 -13.483 1.00 98.50 429 ASN A N 1
ATOM 3164 C CA . ASN A 1 429 ? 16.623 -11.543 -14.215 1.00 98.50 429 ASN A CA 1
ATOM 3165 C C . ASN A 1 429 ? 16.931 -11.587 -15.718 1.00 98.50 429 ASN A C 1
ATOM 3167 O O . ASN A 1 429 ? 18.064 -11.843 -16.133 1.00 98.50 429 ASN A O 1
ATOM 3171 N N . TYR A 1 430 ? 15.924 -11.287 -16.531 1.00 97.88 430 TYR 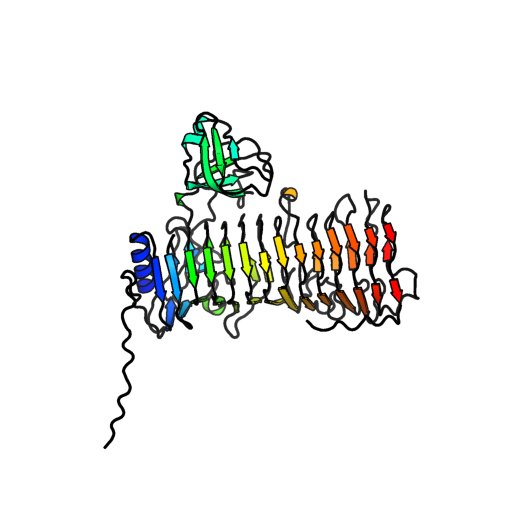A N 1
ATOM 3172 C CA . TYR A 1 430 ? 16.094 -10.908 -17.929 1.00 97.88 430 TYR A CA 1
ATOM 3173 C C . TYR A 1 430 ? 16.063 -9.382 -18.027 1.00 97.88 430 TYR A C 1
ATOM 3175 O O . TYR A 1 430 ? 15.121 -8.760 -17.543 1.00 97.88 430 TYR A O 1
ATOM 3183 N N . VAL A 1 431 ? 17.083 -8.783 -18.637 1.00 96.69 431 VAL A N 1
ATOM 3184 C CA . VAL A 1 431 ? 17.211 -7.332 -18.812 1.00 96.69 431 VAL A CA 1
ATOM 3185 C C . VAL A 1 431 ? 17.410 -7.041 -20.290 1.00 96.69 431 VAL A C 1
ATOM 3187 O O . VAL A 1 431 ? 18.372 -7.521 -20.880 1.00 96.69 431 VAL A O 1
ATOM 3190 N N . ASN A 1 432 ? 16.526 -6.248 -20.885 1.00 94.12 432 ASN A N 1
ATOM 3191 C CA . ASN A 1 432 ? 16.619 -5.824 -22.276 1.00 94.12 432 ASN A CA 1
ATOM 3192 C C . ASN A 1 432 ? 16.630 -4.300 -22.361 1.00 94.12 432 ASN A C 1
ATOM 3194 O O . ASN A 1 432 ? 15.667 -3.651 -21.951 1.00 94.12 432 ASN A O 1
ATOM 3198 N N . VAL A 1 433 ? 17.719 -3.739 -22.879 1.00 91.50 433 VAL A N 1
ATOM 3199 C CA . VAL A 1 433 ? 17.939 -2.292 -22.968 1.00 91.50 433 VAL A CA 1
ATOM 3200 C C . VAL A 1 433 ? 18.659 -1.928 -24.256 1.00 91.50 433 VAL A C 1
ATOM 3202 O O . VAL A 1 433 ? 19.343 -2.746 -24.868 1.00 91.50 433 VAL A O 1
ATOM 3205 N N . SER A 1 434 ? 18.553 -0.669 -24.671 1.00 87.69 434 SER A N 1
ATOM 3206 C CA . SER A 1 434 ? 19.303 -0.163 -25.821 1.00 87.69 434 SER A CA 1
ATOM 3207 C C . SER A 1 434 ? 19.674 1.305 -25.658 1.00 87.69 434 SER A C 1
ATOM 3209 O O . SER A 1 434 ? 19.025 2.029 -24.909 1.00 87.69 434 SER A O 1
ATOM 3211 N N . HIS A 1 435 ? 20.716 1.748 -26.367 1.00 84.88 435 HIS A N 1
ATOM 3212 C CA . HIS A 1 435 ? 21.153 3.153 -26.405 1.00 84.88 435 HIS A CA 1
ATOM 3213 C C . HIS A 1 435 ? 21.478 3.779 -25.032 1.00 84.88 435 HIS A C 1
ATOM 3215 O O . HIS A 1 435 ? 21.171 4.941 -24.781 1.00 84.88 435 HIS A O 1
ATOM 3221 N N . VAL A 1 436 ? 22.120 3.016 -24.146 1.00 81.81 436 VAL A N 1
ATOM 3222 C CA . VAL A 1 436 ? 22.578 3.461 -22.816 1.00 81.81 436 VAL A CA 1
ATOM 3223 C C . VAL A 1 436 ? 24.046 3.137 -22.603 1.00 81.81 436 VAL A C 1
ATOM 3225 O O . VAL A 1 436 ? 24.542 2.182 -23.173 1.00 81.81 436 VAL A O 1
ATOM 3228 N N . SER A 1 437 ? 24.756 3.874 -21.754 1.00 80.19 437 SER A N 1
ATOM 3229 C CA . SER A 1 437 ? 26.171 3.585 -21.474 1.00 80.19 437 SER A CA 1
ATOM 3230 C C . SER A 1 437 ? 26.377 2.263 -20.717 1.00 80.19 437 SER A C 1
ATOM 3232 O O . SER A 1 437 ? 27.374 1.568 -20.930 1.00 80.19 437 SER A O 1
ATOM 3234 N N . TRP A 1 438 ? 25.423 1.884 -19.865 1.00 84.69 438 TRP A N 1
ATOM 3235 C CA . TRP A 1 438 ? 25.450 0.648 -19.084 1.00 84.69 438 TRP A CA 1
ATOM 3236 C C . TRP A 1 438 ? 24.051 0.045 -18.948 1.00 84.69 438 TRP A C 1
ATOM 3238 O O . TRP A 1 438 ? 23.063 0.769 -18.811 1.00 84.69 438 TRP A O 1
ATOM 3248 N N . ALA A 1 439 ? 23.961 -1.286 -18.958 1.00 89.50 439 ALA A N 1
ATOM 3249 C CA . ALA A 1 439 ? 22.701 -1.980 -18.693 1.00 89.50 439 ALA A CA 1
ATOM 3250 C C . ALA A 1 439 ? 22.393 -2.078 -17.189 1.00 89.50 439 ALA A C 1
ATOM 3252 O O . ALA A 1 439 ? 21.247 -1.889 -16.783 1.00 89.50 439 ALA A O 1
ATOM 3253 N N . ILE A 1 440 ? 23.409 -2.331 -16.362 1.00 92.69 440 ILE A N 1
ATOM 3254 C CA . ILE A 1 440 ? 23.310 -2.391 -14.901 1.00 92.69 440 ILE A CA 1
ATOM 3255 C C . ILE A 1 440 ? 24.381 -1.479 -14.306 1.00 92.69 440 ILE A C 1
ATOM 3257 O O . ILE A 1 440 ? 25.557 -1.601 -14.637 1.00 92.69 440 ILE A O 1
ATOM 3261 N N . LEU A 1 441 ? 23.974 -0.596 -13.404 1.00 90.75 441 LEU A N 1
ATOM 3262 C CA . LEU A 1 441 ? 24.859 0.190 -12.555 1.00 90.75 441 LEU A CA 1
ATOM 3263 C C . LEU A 1 441 ? 24.760 -0.346 -11.131 1.00 90.75 441 LEU A C 1
ATOM 3265 O O . LEU A 1 441 ? 23.653 -0.463 -10.610 1.00 90.75 441 LEU A O 1
ATOM 3269 N N . ALA A 1 442 ? 25.884 -0.653 -10.494 1.00 88.50 442 ALA A N 1
ATOM 3270 C CA . ALA A 1 442 ? 25.912 -0.958 -9.069 1.00 88.50 442 ALA A CA 1
ATOM 3271 C C . ALA A 1 442 ? 26.905 -0.037 -8.353 1.00 88.50 442 ALA A C 1
ATOM 3273 O O . ALA A 1 442 ? 28.105 -0.056 -8.614 1.00 88.50 442 ALA A O 1
ATOM 3274 N N . GLU A 1 443 ? 26.371 0.788 -7.459 1.00 79.50 443 GLU A N 1
ATOM 3275 C CA . GLU A 1 443 ? 27.115 1.790 -6.704 1.00 79.50 443 GLU A CA 1
ATOM 3276 C C . GLU A 1 443 ? 26.480 1.941 -5.325 1.00 79.50 443 GLU A C 1
ATOM 3278 O O . GLU A 1 443 ? 25.426 2.555 -5.189 1.00 79.50 443 GLU A O 1
ATOM 3283 N N . THR A 1 444 ? 27.115 1.441 -4.268 1.00 70.00 444 THR A N 1
ATOM 3284 C CA . THR A 1 444 ? 26.630 1.747 -2.916 1.00 70.00 444 THR A CA 1
ATOM 3285 C C . THR A 1 444 ? 26.829 3.229 -2.570 1.00 70.00 444 THR A C 1
ATOM 3287 O O . THR A 1 444 ? 27.728 3.903 -3.074 1.00 70.00 444 THR A O 1
ATOM 3290 N N . TYR A 1 445 ? 26.027 3.758 -1.648 1.00 66.81 445 TYR A N 1
ATOM 3291 C CA . TYR A 1 445 ? 26.266 5.053 -0.992 1.00 66.81 445 TYR A CA 1
ATOM 3292 C C . TYR A 1 445 ? 26.805 4.914 0.441 1.00 66.81 445 TYR A C 1
ATOM 3294 O O . TYR A 1 445 ? 26.915 5.906 1.161 1.00 66.81 445 TYR A O 1
ATOM 3302 N N . SER A 1 446 ? 27.110 3.695 0.888 1.00 65.94 446 SER A N 1
ATOM 3303 C CA . SER A 1 446 ? 27.630 3.415 2.227 1.00 65.94 446 SER A CA 1
ATOM 3304 C C . SER A 1 446 ? 29.158 3.262 2.240 1.00 65.94 446 SER A C 1
ATOM 3306 O O . SER A 1 446 ? 29.818 3.243 1.203 1.00 65.94 446 SER A O 1
ATOM 3308 N N . GLY A 1 447 ? 29.743 3.134 3.433 1.00 65.12 447 GLY A N 1
ATOM 3309 C CA . GLY A 1 447 ? 31.164 2.794 3.581 1.00 65.12 447 GLY A CA 1
ATOM 3310 C C . GLY A 1 447 ? 31.507 1.338 3.223 1.00 65.12 447 GLY A C 1
ATOM 3311 O O . GLY A 1 447 ? 32.675 0.960 3.340 1.00 65.12 447 GLY A O 1
ATOM 3312 N N . THR A 1 448 ? 30.519 0.522 2.831 1.00 68.56 448 THR A N 1
ATOM 3313 C CA . THR A 1 448 ? 30.685 -0.905 2.530 1.00 68.56 448 THR A CA 1
ATOM 3314 C C . THR A 1 448 ? 30.084 -1.306 1.189 1.00 68.56 448 THR A C 1
ATOM 3316 O O . THR A 1 448 ? 28.921 -1.026 0.923 1.00 68.56 448 THR A O 1
ATOM 3319 N N . ASP A 1 449 ? 30.823 -2.083 0.407 1.00 73.00 449 ASP A N 1
ATOM 3320 C CA . ASP A 1 449 ? 30.349 -2.639 -0.859 1.00 73.00 449 ASP A CA 1
ATOM 3321 C C . ASP A 1 449 ? 29.966 -4.090 -0.629 1.00 73.00 449 ASP A C 1
ATOM 3323 O O . ASP A 1 449 ? 30.803 -4.931 -0.303 1.00 73.00 449 ASP A O 1
ATOM 3327 N N . SER A 1 450 ? 28.685 -4.407 -0.762 1.00 82.12 450 SER A N 1
ATOM 3328 C CA . SER A 1 450 ? 28.235 -5.794 -0.745 1.00 82.12 450 SER A CA 1
ATOM 3329 C C . SER A 1 450 ? 27.007 -5.944 -1.624 1.00 82.12 450 SER A C 1
ATOM 3331 O O . SER A 1 450 ? 26.067 -5.159 -1.544 1.00 82.12 450 SER A O 1
ATOM 3333 N N . GLY A 1 451 ? 27.019 -6.951 -2.484 1.00 89.81 451 GLY A N 1
ATOM 3334 C CA . GLY A 1 451 ? 25.911 -7.234 -3.382 1.00 89.81 451 GLY A CA 1
ATOM 3335 C C . GLY A 1 451 ? 26.236 -8.400 -4.298 1.00 89.81 451 GLY A C 1
ATOM 3336 O O . GLY A 1 451 ? 27.404 -8.697 -4.560 1.00 89.81 451 GLY A O 1
ATOM 3337 N N . VAL A 1 452 ? 25.198 -9.079 -4.772 1.00 93.75 452 VAL A N 1
ATOM 3338 C CA . VAL A 1 452 ? 25.323 -10.231 -5.669 1.00 93.75 452 VAL A CA 1
ATOM 3339 C C . VAL A 1 452 ? 24.588 -9.932 -6.969 1.00 93.75 452 VAL A C 1
ATOM 3341 O O . VAL A 1 452 ? 23.389 -9.674 -6.942 1.00 93.75 452 VAL A O 1
ATOM 3344 N N . ILE A 1 453 ? 25.283 -10.010 -8.105 1.00 94.75 453 ILE A N 1
ATOM 3345 C CA . ILE A 1 453 ? 24.701 -9.931 -9.452 1.00 94.75 453 ILE A CA 1
ATOM 3346 C C . ILE A 1 453 ? 24.971 -11.260 -10.148 1.00 94.75 453 ILE A C 1
ATOM 3348 O O . ILE A 1 453 ? 26.099 -11.526 -10.571 1.00 94.75 453 ILE A O 1
ATOM 3352 N N . MET A 1 454 ? 23.962 -12.125 -10.261 1.00 95.25 454 MET A N 1
ATOM 3353 C CA . MET A 1 454 ? 24.200 -13.473 -10.777 1.00 95.25 454 MET A CA 1
ATOM 3354 C C . MET A 1 454 ? 23.131 -14.041 -11.694 1.00 95.25 454 MET A C 1
ATOM 3356 O O . MET A 1 454 ? 21.948 -13.755 -11.554 1.00 95.25 454 MET A O 1
ATOM 3360 N N . ASN A 1 455 ? 23.550 -14.928 -12.595 1.00 95.81 455 ASN A N 1
ATOM 3361 C CA . ASN A 1 455 ? 22.652 -15.721 -13.438 1.00 95.81 455 ASN A CA 1
ATOM 3362 C C . ASN A 1 455 ? 21.648 -14.882 -14.251 1.00 95.81 455 ASN A C 1
ATOM 3364 O O . ASN A 1 455 ? 20.572 -15.371 -14.590 1.00 95.81 455 ASN A O 1
ATOM 3368 N N . ASN A 1 456 ? 21.964 -13.617 -14.540 1.00 96.38 456 ASN A N 1
ATOM 3369 C CA . ASN A 1 456 ? 21.099 -12.750 -15.333 1.00 96.38 456 ASN A CA 1
ATOM 3370 C C . ASN A 1 456 ? 21.358 -12.959 -16.829 1.00 96.38 456 ASN A C 1
ATOM 3372 O O . ASN A 1 456 ? 22.481 -13.257 -17.239 1.00 96.38 456 ASN A O 1
ATOM 3376 N N . VAL A 1 457 ? 20.331 -12.745 -17.647 1.00 93.88 457 VAL A N 1
ATOM 3377 C CA . VAL A 1 457 ? 20.464 -12.601 -19.100 1.00 93.88 457 VAL A CA 1
ATOM 3378 C C . VAL A 1 457 ? 20.283 -11.129 -19.431 1.00 93.88 457 VAL A C 1
ATOM 3380 O O . VAL A 1 457 ? 19.212 -10.573 -19.203 1.00 93.88 457 VAL A O 1
ATOM 3383 N N . VAL A 1 458 ? 21.326 -10.498 -19.957 1.00 92.19 458 VAL A N 1
ATOM 3384 C CA . VAL A 1 458 ? 21.346 -9.072 -20.279 1.00 92.19 458 VAL A CA 1
ATOM 3385 C C . VAL A 1 458 ? 21.523 -8.912 -21.784 1.00 92.19 458 VAL A C 1
ATOM 3387 O O . VAL A 1 458 ? 22.559 -9.266 -22.344 1.00 92.19 458 VAL A O 1
ATOM 3390 N N . ASN A 1 459 ? 20.499 -8.382 -22.437 1.00 89.94 459 ASN A N 1
ATOM 3391 C CA . ASN A 1 459 ? 20.493 -8.042 -23.848 1.00 89.94 459 ASN A CA 1
ATOM 3392 C C . ASN A 1 459 ? 20.661 -6.527 -24.000 1.00 89.94 459 ASN A C 1
ATOM 3394 O O . ASN A 1 459 ? 19.786 -5.757 -23.601 1.00 89.94 459 ASN A O 1
ATOM 3398 N N . GLY A 1 460 ? 21.807 -6.109 -24.528 1.00 82.00 460 GLY A N 1
ATOM 3399 C CA . GLY A 1 460 ? 22.082 -4.722 -24.878 1.00 82.00 460 GLY A CA 1
ATOM 3400 C C . GLY A 1 460 ? 21.979 -4.547 -26.386 1.00 82.00 460 GLY A C 1
ATOM 3401 O O . GLY A 1 460 ? 22.611 -5.292 -27.114 1.00 82.00 460 GLY A O 1
ATOM 3402 N N . GLY A 1 461 ? 21.213 -3.575 -26.875 1.00 77.62 461 GLY A N 1
ATOM 3403 C CA . GLY A 1 461 ? 21.143 -3.232 -28.301 1.00 77.62 461 GLY A CA 1
ATOM 3404 C C . GLY A 1 461 ? 21.680 -1.832 -28.616 1.00 77.62 461 GLY A C 1
ATOM 3405 O O . GLY A 1 461 ? 21.611 -0.920 -27.792 1.00 77.62 461 GLY A O 1
ATOM 3406 N N . GLY A 1 462 ? 22.173 -1.612 -29.835 1.00 72.88 462 GLY A N 1
ATOM 3407 C CA . GLY A 1 462 ? 22.624 -0.288 -30.282 1.00 72.88 462 GLY A CA 1
ATOM 3408 C C . GLY A 1 462 ? 23.960 0.135 -29.657 1.00 72.88 462 GLY A C 1
ATOM 3409 O O . GLY A 1 462 ? 24.915 -0.630 -29.655 1.00 72.88 462 GLY A O 1
ATOM 3410 N N . SER A 1 463 ? 24.053 1.364 -29.140 1.00 68.69 463 SER A N 1
ATOM 3411 C CA . SER A 1 463 ? 25.312 1.960 -28.652 1.00 68.69 463 SER A CA 1
ATOM 3412 C C . SER A 1 463 ? 25.694 1.574 -27.215 1.00 68.69 463 SER A C 1
ATOM 3414 O O . SER A 1 463 ? 26.356 2.359 -26.537 1.00 68.69 463 SER A O 1
ATOM 3416 N N . VAL A 1 464 ? 25.235 0.424 -26.710 1.00 64.56 464 VAL A N 1
ATOM 3417 C CA . VAL A 1 464 ? 25.500 0.052 -25.315 1.00 64.56 464 VAL A CA 1
ATOM 3418 C C . VAL A 1 464 ? 26.952 -0.371 -25.132 1.00 64.56 464 VAL A C 1
ATOM 3420 O O . VAL A 1 464 ? 27.414 -1.323 -25.763 1.00 64.56 464 VAL A O 1
ATOM 3423 N N . SER A 1 465 ? 27.680 0.343 -24.268 1.00 67.25 465 SER A N 1
ATOM 3424 C CA . SER A 1 465 ? 29.106 0.096 -24.024 1.00 67.25 465 SER A CA 1
ATOM 3425 C C . SER A 1 465 ? 29.366 -0.989 -22.980 1.00 67.25 465 SER A C 1
ATOM 3427 O O . SER A 1 465 ? 30.227 -1.831 -23.215 1.00 67.25 465 SER A O 1
ATOM 3429 N N . ASN A 1 466 ? 28.614 -1.010 -21.870 1.00 77.19 466 ASN A N 1
ATOM 3430 C CA . ASN A 1 466 ? 28.893 -1.883 -20.724 1.00 77.19 466 ASN A CA 1
ATOM 3431 C C . ASN A 1 466 ? 27.655 -2.684 -20.293 1.00 77.19 466 ASN A C 1
ATOM 3433 O O . ASN A 1 466 ? 26.531 -2.182 -20.290 1.00 77.19 466 ASN A O 1
ATOM 3437 N N . GLY A 1 467 ? 27.850 -3.936 -19.883 1.00 82.12 467 GLY A N 1
ATOM 3438 C CA . GLY A 1 467 ? 26.787 -4.751 -19.293 1.00 82.12 467 GLY A CA 1
ATOM 3439 C C . GLY A 1 467 ? 26.573 -4.422 -17.817 1.00 82.12 467 GLY A C 1
ATOM 3440 O O . GLY A 1 467 ? 25.439 -4.211 -17.397 1.00 82.12 467 GLY A O 1
ATOM 3441 N N . ILE A 1 468 ? 27.659 -4.337 -17.046 1.00 86.94 468 ILE A N 1
ATOM 3442 C CA . ILE A 1 468 ? 27.668 -3.930 -15.637 1.00 86.94 468 ILE A CA 1
ATOM 3443 C C . ILE A 1 468 ? 28.751 -2.869 -15.435 1.00 86.94 468 ILE A C 1
ATOM 3445 O O . ILE A 1 468 ? 29.889 -3.074 -15.854 1.00 86.94 468 ILE A O 1
ATOM 3449 N N . ASP A 1 469 ? 28.414 -1.781 -14.748 1.00 87.00 469 ASP A N 1
ATOM 3450 C CA . ASP A 1 469 ? 29.374 -0.776 -14.293 1.00 87.00 469 ASP A CA 1
ATOM 3451 C C . ASP A 1 469 ? 29.374 -0.644 -12.765 1.00 87.00 469 ASP A C 1
ATOM 3453 O O . ASP A 1 469 ? 28.316 -0.666 -12.129 1.00 87.00 469 ASP A O 1
ATOM 3457 N N . LEU A 1 470 ? 30.574 -0.526 -12.191 1.00 83.88 470 LEU A N 1
ATOM 3458 C CA . LEU A 1 470 ? 30.843 -0.374 -10.761 1.00 83.88 470 LEU A CA 1
ATOM 3459 C C . LEU A 1 470 ? 31.725 0.865 -10.527 1.00 83.88 470 LEU A C 1
ATOM 3461 O O . LEU A 1 470 ? 32.930 0.714 -10.256 1.00 83.88 470 LEU A O 1
ATOM 3465 N N . PRO A 1 471 ? 31.179 2.090 -10.649 1.00 73.44 471 PRO A N 1
ATOM 3466 C CA . PRO A 1 471 ? 31.974 3.309 -10.577 1.00 73.44 471 PRO A CA 1
ATOM 3467 C C . PRO A 1 471 ? 32.717 3.399 -9.238 1.00 73.44 471 PRO A C 1
ATOM 3469 O O . PRO A 1 471 ? 32.147 3.245 -8.156 1.00 73.44 471 PRO A O 1
ATOM 3472 N N . GLY A 1 472 ? 34.033 3.600 -9.315 1.00 59.16 472 GLY A N 1
ATOM 3473 C CA . GLY A 1 472 ? 34.945 3.594 -8.173 1.00 59.16 472 GLY A CA 1
ATOM 3474 C C . GLY A 1 472 ? 34.839 4.868 -7.344 1.00 59.16 472 GLY A C 1
ATOM 3475 O O . GLY A 1 472 ? 35.628 5.793 -7.512 1.00 59.16 472 GLY A O 1
ATOM 3476 N N . GLY A 1 473 ? 33.876 4.926 -6.429 1.00 57.00 473 GLY A N 1
ATOM 3477 C CA . GLY A 1 473 ? 33.793 5.991 -5.433 1.00 57.00 473 GLY A CA 1
ATOM 3478 C C . GLY A 1 473 ? 34.695 5.709 -4.231 1.00 57.00 473 GLY A C 1
ATOM 3479 O O . GLY A 1 473 ? 34.191 5.239 -3.221 1.00 57.00 473 GLY A O 1
ATOM 3480 N N . GLY A 1 474 ? 35.999 5.992 -4.319 1.00 58.75 474 GLY A N 1
ATOM 3481 C CA . GLY A 1 474 ? 36.956 5.824 -3.209 1.00 58.75 474 GLY A CA 1
ATOM 3482 C C . GLY A 1 474 ? 37.132 4.374 -2.707 1.00 58.75 474 GLY A C 1
ATOM 3483 O O . GLY A 1 474 ? 36.398 3.476 -3.109 1.00 58.75 474 GLY A O 1
ATOM 3484 N N . PRO A 1 475 ? 38.129 4.093 -1.849 1.00 57.34 475 PRO A N 1
ATOM 3485 C CA . PRO A 1 475 ? 38.283 2.768 -1.254 1.00 57.34 475 PRO A CA 1
ATOM 3486 C C . PRO A 1 475 ? 37.147 2.500 -0.259 1.00 57.34 475 PRO A C 1
ATOM 3488 O O . PRO A 1 475 ? 36.975 3.242 0.710 1.00 57.34 475 PRO A O 1
ATOM 3491 N N . ARG A 1 476 ? 36.390 1.427 -0.488 1.00 70.12 476 ARG A N 1
ATOM 3492 C CA . ARG A 1 476 ? 35.290 0.969 0.371 1.00 70.12 476 ARG A CA 1
ATOM 3493 C C . ARG A 1 476 ? 35.561 -0.451 0.862 1.00 70.12 476 ARG A C 1
ATOM 3495 O O . ARG A 1 476 ? 36.284 -1.210 0.216 1.00 70.12 476 ARG A O 1
ATOM 3502 N N . ALA A 1 477 ? 35.036 -0.805 2.034 1.00 61.28 477 ALA A N 1
ATOM 3503 C CA . ALA A 1 477 ? 35.242 -2.134 2.608 1.00 61.28 477 ALA A CA 1
ATOM 3504 C C . ALA A 1 477 ? 34.265 -3.149 1.990 1.00 61.28 477 ALA A C 1
ATOM 3506 O O . ALA A 1 477 ? 33.065 -2.906 1.984 1.00 61.28 477 ALA A O 1
ATOM 3507 N N . GLY A 1 478 ? 34.746 -4.304 1.521 1.00 72.19 478 GLY A N 1
ATOM 3508 C CA . GLY A 1 478 ? 33.898 -5.362 0.951 1.00 72.19 478 GLY A CA 1
ATOM 3509 C C . GLY A 1 478 ? 34.177 -5.625 -0.530 1.00 72.19 478 GLY A C 1
ATOM 3510 O O . GLY A 1 478 ? 35.326 -5.555 -0.947 1.00 72.19 478 GLY A O 1
ATOM 3511 N N . GLY A 1 479 ? 33.147 -5.998 -1.290 1.00 81.44 479 GLY A N 1
ATOM 3512 C CA . GLY A 1 479 ? 33.196 -6.268 -2.725 1.00 81.44 479 GLY A CA 1
ATOM 3513 C C . GLY A 1 479 ? 31.893 -6.878 -3.257 1.00 81.44 479 GLY A C 1
ATOM 3514 O O . GLY A 1 479 ? 31.113 -7.478 -2.513 1.00 81.44 479 GLY A O 1
ATOM 3515 N N . TYR A 1 480 ? 31.660 -6.748 -4.563 1.00 86.69 480 TYR A N 1
ATOM 3516 C CA . TYR A 1 480 ? 30.520 -7.386 -5.232 1.00 86.69 480 TYR A CA 1
ATOM 3517 C C . TYR A 1 480 ? 30.857 -8.816 -5.670 1.00 86.69 480 TYR A C 1
ATOM 3519 O O . TYR A 1 480 ? 32.005 -9.127 -5.990 1.00 86.69 480 TYR A O 1
ATOM 3527 N N . VAL A 1 481 ? 29.848 -9.684 -5.749 1.00 89.81 481 VAL A N 1
ATOM 3528 C CA . VAL A 1 481 ? 29.957 -11.009 -6.378 1.00 89.81 481 VAL A CA 1
ATOM 3529 C C . VAL A 1 481 ? 29.199 -10.990 -7.699 1.00 89.81 481 VAL A C 1
ATOM 3531 O O . VAL A 1 481 ? 27.975 -10.862 -7.710 1.00 89.81 481 VAL A O 1
ATOM 3534 N N . ILE A 1 482 ? 29.916 -11.141 -8.814 1.00 90.75 482 ILE A N 1
ATOM 3535 C CA . ILE A 1 482 ? 29.351 -11.110 -10.166 1.00 90.75 482 ILE A CA 1
ATOM 3536 C C . ILE A 1 482 ? 29.628 -12.434 -10.875 1.00 90.75 482 ILE A C 1
ATOM 3538 O O . ILE A 1 482 ? 30.765 -12.705 -11.278 1.00 90.75 482 ILE A O 1
ATOM 3542 N N . THR A 1 483 ? 28.598 -13.268 -11.048 1.00 91.19 483 THR A N 1
ATOM 3543 C CA . THR A 1 483 ? 28.797 -14.626 -11.580 1.00 91.19 483 THR A CA 1
ATOM 3544 C C . THR A 1 483 ? 27.658 -15.186 -12.422 1.00 91.19 483 THR A C 1
ATOM 3546 O O . THR A 1 483 ? 26.491 -14.936 -12.149 1.00 91.19 483 THR A O 1
ATOM 3549 N N . GLY A 1 484 ? 27.975 -15.980 -13.445 1.00 89.44 484 GLY A N 1
ATOM 3550 C CA . GLY A 1 484 ? 26.967 -16.708 -14.225 1.00 89.44 484 GLY A CA 1
ATOM 3551 C C . GLY A 1 484 ? 26.099 -15.835 -15.137 1.00 89.44 484 GLY A C 1
ATOM 3552 O O . GLY A 1 484 ? 25.092 -16.316 -15.651 1.00 89.44 484 GLY A O 1
ATOM 3553 N N . ASN A 1 485 ? 26.434 -14.556 -15.332 1.00 90.38 485 ASN A N 1
ATOM 3554 C CA . ASN A 1 485 ? 25.645 -13.664 -16.183 1.00 90.38 485 ASN A CA 1
ATOM 3555 C C . ASN A 1 485 ? 25.951 -13.914 -17.667 1.00 90.38 485 ASN A C 1
ATOM 3557 O O . ASN A 1 485 ? 27.094 -14.188 -18.036 1.00 90.38 485 ASN A O 1
ATOM 3561 N N . THR A 1 486 ? 24.932 -13.795 -18.516 1.00 89.31 486 THR A N 1
ATOM 3562 C CA . THR A 1 486 ? 25.035 -13.908 -19.976 1.00 89.31 486 THR A CA 1
ATOM 3563 C C . THR A 1 486 ? 24.732 -12.560 -20.619 1.00 89.31 486 THR A C 1
ATOM 3565 O O . THR A 1 486 ? 23.657 -12.009 -20.396 1.00 89.31 486 THR A O 1
ATOM 3568 N N . PHE A 1 487 ? 25.653 -12.051 -21.435 1.00 86.44 487 PHE A N 1
ATOM 3569 C CA . PHE A 1 487 ? 25.537 -10.771 -22.133 1.00 86.44 487 PHE A CA 1
ATOM 3570 C C . PHE A 1 487 ? 25.462 -10.977 -23.648 1.00 86.44 487 PHE A C 1
ATOM 3572 O O . PHE A 1 487 ? 26.318 -11.650 -24.229 1.00 86.44 487 PHE A O 1
ATOM 3579 N N . VAL A 1 488 ? 24.458 -10.376 -24.288 1.00 84.94 488 VAL A N 1
ATOM 3580 C CA . VAL A 1 488 ? 24.210 -10.482 -25.736 1.00 84.94 488 VAL A CA 1
ATOM 3581 C C . VAL A 1 488 ? 23.924 -9.119 -26.362 1.00 84.94 488 VAL A C 1
ATOM 3583 O O . VAL A 1 488 ? 23.450 -8.219 -25.677 1.00 84.94 488 VAL A O 1
ATOM 3586 N N . GLY A 1 489 ? 24.227 -8.968 -27.656 1.00 78.06 489 GLY A N 1
ATOM 3587 C CA . GLY A 1 489 ? 23.872 -7.788 -28.461 1.00 78.06 489 GLY A CA 1
ATOM 3588 C C . GLY A 1 489 ? 24.778 -6.550 -28.322 1.00 78.06 489 GLY A C 1
ATOM 3589 O O . GLY A 1 489 ? 24.629 -5.598 -29.087 1.00 78.06 489 GLY A O 1
ATOM 3590 N N . PHE A 1 490 ? 25.748 -6.545 -27.403 1.00 75.12 490 PHE A N 1
ATOM 3591 C CA . PHE A 1 490 ? 26.665 -5.415 -27.201 1.00 75.12 490 PHE A CA 1
ATOM 3592 C C . PHE A 1 490 ? 27.670 -5.316 -28.365 1.00 75.12 490 PHE A C 1
ATOM 3594 O O . PHE A 1 490 ? 28.592 -6.123 -28.463 1.00 75.12 490 PHE A O 1
ATOM 3601 N N . THR A 1 491 ? 27.493 -4.339 -29.263 1.00 62.44 491 THR A N 1
ATOM 3602 C CA . THR A 1 491 ? 28.270 -4.226 -30.518 1.00 62.44 491 THR A CA 1
ATOM 3603 C C . THR A 1 491 ? 29.528 -3.358 -30.426 1.00 62.44 491 THR A C 1
ATOM 3605 O O . THR A 1 491 ? 30.385 -3.433 -31.302 1.00 62.44 491 THR A O 1
ATOM 3608 N N . THR A 1 492 ? 29.646 -2.508 -29.403 1.00 55.22 492 THR A N 1
ATOM 3609 C CA . THR A 1 492 ? 30.712 -1.488 -29.301 1.00 55.22 492 THR A CA 1
ATOM 3610 C C . THR A 1 492 ? 31.943 -1.920 -28.503 1.00 55.22 492 THR A C 1
ATOM 3612 O O . THR A 1 492 ? 32.987 -1.284 -28.623 1.00 55.22 492 THR A O 1
ATOM 3615 N N . ALA A 1 493 ? 31.863 -3.014 -27.743 1.00 47.44 493 ALA A N 1
ATOM 3616 C CA . ALA A 1 493 ? 33.013 -3.624 -27.085 1.00 47.44 493 ALA A CA 1
ATOM 3617 C C . ALA A 1 493 ? 33.347 -4.936 -27.799 1.00 47.44 493 ALA A C 1
ATOM 3619 O O . ALA A 1 493 ? 32.535 -5.861 -27.835 1.00 47.44 493 ALA A O 1
ATOM 3620 N N . GLY A 1 494 ? 34.544 -5.009 -28.384 1.00 41.47 494 GLY A N 1
ATOM 3621 C CA . GLY A 1 494 ? 35.095 -6.263 -28.878 1.00 41.47 494 GLY A CA 1
ATOM 3622 C C . GLY A 1 494 ? 34.971 -7.343 -27.804 1.00 41.47 494 GLY A C 1
ATOM 3623 O O . GLY A 1 494 ? 35.230 -7.110 -26.623 1.00 41.47 494 GLY A O 1
ATOM 3624 N N . VAL A 1 495 ? 34.508 -8.510 -28.236 1.00 43.50 495 VAL A N 1
ATOM 3625 C CA . VAL A 1 495 ? 34.254 -9.697 -27.423 1.00 43.50 495 VAL A CA 1
ATOM 3626 C C . VAL A 1 495 ? 35.365 -9.886 -26.376 1.00 43.50 495 VAL A C 1
ATOM 3628 O O . VAL A 1 495 ? 36.536 -10.008 -26.728 1.00 43.50 495 VAL A O 1
ATOM 3631 N N . ASN A 1 496 ? 34.963 -9.931 -25.101 1.00 42.97 496 ASN A N 1
ATOM 3632 C CA . ASN A 1 496 ? 35.730 -10.289 -23.894 1.00 42.97 496 ASN A CA 1
ATOM 3633 C C . ASN A 1 496 ? 36.417 -9.213 -23.027 1.00 42.97 496 ASN A C 1
ATOM 3635 O O . ASN A 1 496 ? 36.864 -9.597 -21.948 1.00 42.97 496 ASN A O 1
ATOM 3639 N N . ILE A 1 497 ? 36.475 -7.912 -23.349 1.00 45.72 497 ILE A N 1
ATOM 3640 C CA . ILE A 1 497 ? 37.062 -6.912 -22.415 1.00 45.72 497 ILE A CA 1
ATOM 3641 C C . ILE A 1 497 ? 36.430 -5.513 -22.607 1.00 45.72 497 ILE A C 1
ATOM 3643 O O . ILE A 1 497 ? 36.611 -4.952 -23.685 1.00 45.72 497 ILE A O 1
ATOM 3647 N N . PRO A 1 498 ? 35.787 -4.866 -21.606 1.00 52.12 498 PRO A N 1
ATOM 3648 C CA . PRO A 1 498 ? 35.210 -5.346 -20.352 1.00 52.12 498 PRO A CA 1
ATOM 3649 C C . PRO A 1 498 ? 33.689 -5.066 -20.315 1.00 52.12 498 PRO A C 1
ATOM 3651 O O . PRO A 1 498 ? 33.255 -3.950 -20.054 1.00 52.12 498 PRO A O 1
ATOM 3654 N N . VAL A 1 499 ? 32.851 -6.093 -20.496 1.00 63.00 499 VAL A N 1
ATOM 3655 C CA . VAL A 1 499 ? 31.392 -5.967 -20.259 1.00 63.00 499 VAL A CA 1
ATOM 3656 C C . VAL A 1 499 ? 31.093 -5.641 -18.784 1.00 63.00 499 VAL A C 1
ATOM 3658 O O . VAL A 1 499 ? 29.999 -5.192 -18.455 1.00 63.00 499 VAL A O 1
ATOM 3661 N N . ILE A 1 500 ? 32.082 -5.846 -17.908 1.00 72.69 500 ILE A N 1
ATOM 3662 C CA . ILE A 1 500 ? 32.059 -5.510 -16.488 1.00 72.69 500 ILE A CA 1
ATOM 3663 C C . ILE A 1 500 ? 33.230 -4.570 -16.198 1.00 72.69 500 ILE A C 1
ATOM 3665 O O . ILE A 1 500 ? 34.386 -4.997 -16.225 1.00 72.69 500 ILE A O 1
ATOM 3669 N N . THR A 1 501 ? 32.944 -3.316 -15.878 1.00 70.94 501 THR A N 1
ATOM 3670 C CA . THR A 1 501 ? 33.934 -2.358 -15.375 1.00 70.94 501 THR A CA 1
ATOM 3671 C C . THR A 1 501 ? 33.939 -2.407 -13.848 1.00 70.94 501 THR A C 1
ATOM 3673 O O . THR A 1 501 ? 33.013 -1.941 -13.194 1.00 70.94 501 THR A O 1
ATOM 3676 N N . ALA A 1 502 ? 34.970 -3.026 -13.262 1.00 64.00 502 ALA A N 1
ATOM 3677 C CA . ALA A 1 502 ? 35.110 -3.172 -11.813 1.00 64.00 502 ALA A CA 1
ATOM 3678 C C . ALA A 1 502 ? 36.289 -2.343 -11.285 1.00 64.00 502 ALA A C 1
ATOM 3680 O O . ALA A 1 502 ? 37.444 -2.686 -11.532 1.00 64.00 502 ALA A O 1
ATOM 3681 N N . SER A 1 503 ? 36.005 -1.278 -10.530 1.00 64.44 503 SER A N 1
ATOM 3682 C CA . SER A 1 503 ? 37.029 -0.476 -9.826 1.00 64.44 503 SER A CA 1
ATOM 3683 C C . SER A 1 503 ? 37.103 -0.716 -8.312 1.00 64.44 503 SER A C 1
ATOM 3685 O O . SER A 1 503 ? 37.958 -0.140 -7.641 1.00 64.44 503 SER A O 1
ATOM 3687 N N . HIS A 1 504 ? 36.246 -1.580 -7.765 1.00 68.31 504 HIS A N 1
ATOM 3688 C CA . HIS A 1 504 ? 36.159 -1.838 -6.324 1.00 68.31 504 HIS A CA 1
ATOM 3689 C C . HIS A 1 504 ? 37.013 -3.033 -5.894 1.00 68.31 504 HIS A C 1
ATOM 3691 O O . HIS A 1 504 ? 36.813 -4.157 -6.368 1.00 68.31 504 HIS A O 1
ATOM 3697 N N . SER A 1 505 ? 37.950 -2.801 -4.968 1.00 68.50 505 SER A N 1
ATOM 3698 C CA . SER A 1 505 ? 38.781 -3.849 -4.361 1.00 68.50 505 SER A CA 1
ATOM 3699 C C . SER A 1 505 ? 37.912 -4.906 -3.681 1.00 68.50 505 SER A C 1
ATOM 3701 O O . SER A 1 505 ? 36.956 -4.541 -3.017 1.00 68.50 505 SER A O 1
ATOM 3703 N N . GLY A 1 506 ? 38.246 -6.193 -3.823 1.00 74.00 506 GLY A N 1
ATOM 3704 C CA . GLY A 1 506 ? 37.479 -7.297 -3.223 1.00 74.00 506 GLY A CA 1
ATOM 3705 C C . GLY A 1 506 ? 36.318 -7.818 -4.079 1.00 74.00 506 GLY A C 1
ATOM 3706 O O . GLY A 1 506 ? 35.726 -8.839 -3.734 1.00 74.00 506 GLY A O 1
ATOM 3707 N N . THR A 1 507 ? 36.021 -7.176 -5.216 1.00 78.44 507 THR A N 1
ATOM 3708 C CA . THR A 1 507 ? 35.024 -7.668 -6.180 1.00 78.44 507 THR A CA 1
ATOM 3709 C C . THR A 1 507 ? 35.468 -8.992 -6.803 1.00 78.44 507 THR A C 1
ATOM 3711 O O . THR A 1 507 ? 36.573 -9.104 -7.335 1.00 78.44 507 THR A O 1
ATOM 3714 N N . VAL A 1 508 ? 34.584 -9.990 -6.780 1.00 81.31 508 VAL A N 1
ATOM 3715 C CA . VAL A 1 508 ? 34.787 -11.301 -7.405 1.00 81.31 508 VAL A CA 1
ATOM 3716 C C . VAL A 1 508 ? 33.973 -11.373 -8.692 1.00 81.31 508 VAL A C 1
ATOM 3718 O O . VAL A 1 508 ? 32.746 -11.302 -8.662 1.00 81.31 508 VAL A O 1
ATOM 3721 N N . VAL A 1 509 ? 34.654 -11.569 -9.823 1.00 81.81 509 VAL A N 1
ATOM 3722 C CA . VAL A 1 509 ? 34.038 -11.757 -11.144 1.00 81.81 509 VAL A CA 1
ATOM 3723 C C . VAL A 1 509 ? 34.396 -13.147 -11.666 1.00 81.81 509 VAL A C 1
ATOM 3725 O O . VAL A 1 509 ? 35.573 -13.451 -11.840 1.00 81.81 509 VAL A O 1
ATOM 3728 N N . ALA A 1 510 ? 33.401 -14.001 -11.918 1.00 81.06 510 ALA A N 1
ATOM 3729 C CA . ALA A 1 510 ? 33.626 -15.375 -12.380 1.00 81.06 510 ALA A CA 1
ATOM 3730 C C . ALA A 1 510 ? 32.525 -15.857 -13.336 1.00 81.06 510 ALA A C 1
ATOM 3732 O O . ALA A 1 510 ? 31.387 -15.433 -13.223 1.00 81.06 510 ALA A O 1
ATOM 3733 N N . ASN A 1 511 ? 32.832 -16.779 -14.253 1.00 77.62 511 ASN A N 1
ATOM 3734 C CA . ASN A 1 511 ? 31.836 -17.514 -15.056 1.00 77.62 511 ASN A CA 1
ATOM 3735 C C . ASN A 1 511 ? 30.787 -16.641 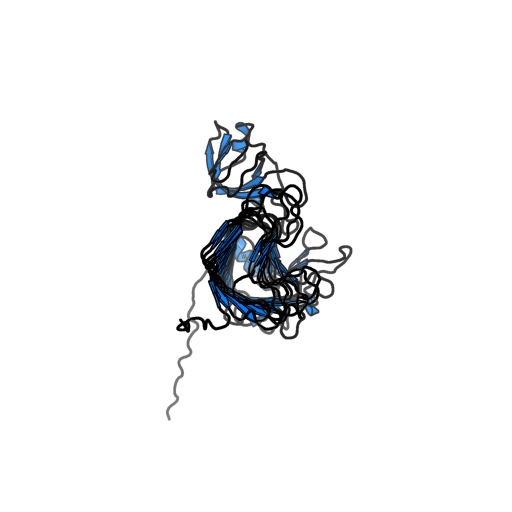-15.784 1.00 77.62 511 ASN A C 1
ATOM 3737 O O . ASN A 1 511 ? 29.629 -17.036 -15.892 1.00 77.62 511 ASN A O 1
ATOM 3741 N N . ASN A 1 512 ? 31.165 -15.450 -16.252 1.00 76.38 512 ASN A N 1
ATOM 3742 C CA . ASN A 1 512 ? 30.289 -14.599 -17.059 1.00 76.38 512 ASN A CA 1
ATOM 3743 C C . ASN A 1 512 ? 30.562 -14.855 -18.546 1.00 76.38 512 ASN A C 1
ATOM 3745 O O . ASN A 1 512 ? 31.719 -14.967 -18.953 1.00 76.38 512 ASN A O 1
ATOM 3749 N N . PHE A 1 513 ? 29.506 -14.937 -19.350 1.00 75.50 513 PHE A N 1
ATOM 3750 C CA . PHE A 1 513 ? 29.580 -15.242 -20.776 1.00 75.50 513 PHE A CA 1
ATOM 3751 C C . PHE A 1 513 ? 29.148 -14.025 -21.591 1.00 75.50 513 PHE A C 1
ATOM 3753 O O . PHE A 1 513 ? 28.109 -13.431 -21.318 1.00 75.50 513 PHE A O 1
ATOM 3760 N N . GLY A 1 514 ? 29.926 -13.665 -22.608 1.00 65.88 514 GLY A N 1
ATOM 3761 C CA . GLY A 1 514 ? 29.555 -12.661 -23.599 1.00 65.88 514 GLY A CA 1
ATOM 3762 C C . GLY A 1 514 ? 29.750 -13.235 -24.993 1.00 65.88 514 GLY A C 1
ATOM 3763 O O . GLY A 1 514 ? 30.808 -13.788 -25.285 1.00 65.88 514 GLY A O 1
ATOM 3764 N N . SER A 1 515 ? 28.744 -13.132 -25.854 1.00 53.81 515 SER A N 1
ATOM 3765 C CA . SER A 1 515 ? 28.909 -13.438 -27.275 1.00 53.81 515 SER A CA 1
ATOM 3766 C C . SER A 1 515 ? 27.990 -12.540 -28.103 1.00 53.81 515 SER A C 1
ATOM 3768 O O . SER A 1 515 ? 26.794 -12.477 -27.805 1.00 53.81 515 SER A O 1
ATOM 3770 N N . PRO A 1 516 ? 28.510 -11.857 -29.140 1.00 53.84 516 PRO A N 1
ATOM 3771 C CA . PRO A 1 516 ? 27.690 -11.053 -30.045 1.00 53.84 516 PRO A CA 1
ATOM 3772 C C . PRO A 1 516 ? 26.677 -11.909 -30.823 1.00 53.84 516 PRO A C 1
ATOM 3774 O O . PRO A 1 516 ? 25.642 -11.391 -31.230 1.00 53.84 516 PRO A O 1
ATOM 3777 N N . ASP A 1 517 ? 26.927 -13.219 -30.943 1.00 48.03 517 ASP A N 1
ATOM 3778 C CA . ASP A 1 517 ? 26.134 -14.155 -31.747 1.00 48.03 517 ASP A CA 1
ATOM 3779 C C . ASP A 1 517 ? 25.274 -15.124 -30.910 1.00 48.03 517 ASP A C 1
ATOM 3781 O O . ASP A 1 517 ? 24.643 -16.032 -31.458 1.00 48.03 517 ASP A O 1
ATOM 3785 N N . TYR A 1 518 ? 25.231 -14.982 -29.576 1.00 45.34 518 TYR A N 1
ATOM 3786 C CA . TYR A 1 518 ? 24.401 -15.863 -28.747 1.00 45.34 518 TYR A CA 1
ATOM 3787 C C . TYR A 1 518 ? 22.923 -15.482 -28.863 1.00 45.34 518 TYR A C 1
ATOM 3789 O O . TYR A 1 518 ? 22.445 -14.520 -28.266 1.00 45.34 518 TYR A O 1
ATOM 3797 N N . GLN A 1 519 ? 22.186 -16.282 -29.628 1.00 47.12 519 GLN A N 1
ATOM 3798 C CA . GLN A 1 519 ? 20.728 -16.291 -29.618 1.00 47.12 519 GLN A CA 1
ATOM 3799 C C . GLN A 1 519 ? 20.267 -16.990 -28.328 1.00 47.12 519 GLN A C 1
ATOM 3801 O O . GLN A 1 519 ? 20.598 -18.166 -28.136 1.00 47.12 519 GLN A O 1
ATOM 3806 N N . PRO A 1 520 ? 19.522 -16.321 -27.427 1.00 44.00 520 PRO A N 1
ATOM 3807 C CA . PRO A 1 520 ? 18.990 -16.993 -26.251 1.00 44.00 520 PRO A CA 1
ATOM 3808 C C . PRO A 1 520 ? 18.087 -18.159 -26.688 1.00 44.00 520 PRO A C 1
ATOM 3810 O O . PRO A 1 520 ? 17.333 -18.022 -27.657 1.00 44.00 520 PRO A O 1
ATOM 3813 N N . PRO A 1 521 ? 18.134 -19.320 -26.008 1.00 40.56 521 PRO A N 1
ATOM 3814 C CA . PRO A 1 521 ? 17.260 -20.436 -26.338 1.00 40.56 521 PRO A CA 1
ATOM 3815 C C . PRO A 1 521 ? 15.801 -19.985 -26.242 1.00 40.56 521 PRO A C 1
ATOM 3817 O O . PRO A 1 521 ? 15.386 -19.417 -25.229 1.00 40.56 521 PRO A O 1
ATOM 3820 N N . ALA A 1 522 ? 15.027 -20.235 -27.302 1.00 39.12 522 ALA A N 1
ATOM 3821 C CA . ALA A 1 522 ? 13.620 -19.863 -27.376 1.00 39.12 522 ALA A CA 1
ATOM 3822 C C . ALA A 1 522 ? 12.868 -20.386 -26.139 1.00 39.12 52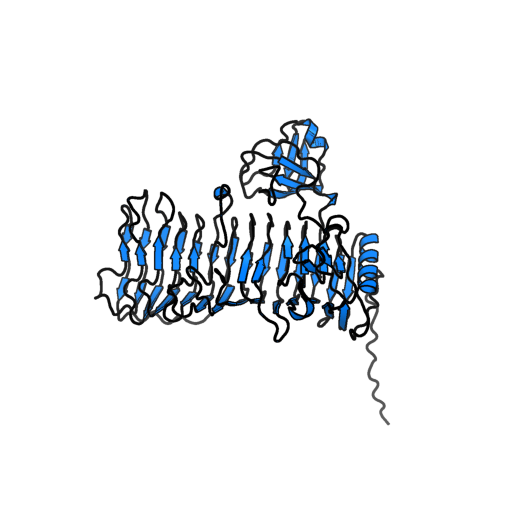2 ALA A C 1
ATOM 3824 O O . ALA A 1 522 ? 12.718 -21.598 -25.949 1.00 39.12 522 ALA A O 1
ATOM 3825 N N . ARG A 1 523 ? 12.407 -19.474 -25.271 1.00 42.81 523 ARG A N 1
ATOM 3826 C CA . ARG A 1 523 ? 11.551 -19.843 -24.139 1.00 42.81 523 ARG A CA 1
ATOM 3827 C C . ARG A 1 523 ? 10.227 -20.354 -24.700 1.00 42.81 523 ARG A C 1
ATOM 3829 O O . ARG A 1 523 ? 9.531 -19.640 -25.414 1.00 42.81 523 ARG A O 1
ATOM 3836 N N . LYS A 1 524 ? 9.863 -21.588 -24.346 1.00 30.14 524 LYS A N 1
ATOM 3837 C CA . LYS A 1 524 ? 8.485 -22.068 -24.497 1.00 30.14 524 LYS A CA 1
ATOM 3838 C C . LYS A 1 524 ? 7.605 -21.188 -23.607 1.00 30.14 524 LYS A C 1
ATOM 3840 O O . LYS A 1 524 ? 7.843 -21.143 -22.400 1.00 30.14 524 LYS A O 1
ATOM 3845 N N . SER A 1 525 ? 6.646 -20.476 -24.196 1.00 31.23 525 SER A N 1
ATOM 3846 C CA . SER A 1 525 ? 5.618 -19.753 -23.446 1.00 31.23 525 SER A CA 1
ATOM 3847 C C . SER A 1 525 ? 4.931 -20.716 -22.473 1.00 31.23 525 SER A C 1
ATOM 3849 O O . SER A 1 525 ? 4.623 -21.853 -22.841 1.00 31.23 525 SER A O 1
ATOM 3851 N N . ARG A 1 526 ? 4.753 -20.285 -21.223 1.00 34.69 526 ARG A N 1
ATOM 3852 C CA . ARG A 1 526 ? 3.849 -20.932 -20.268 1.00 34.69 526 ARG A CA 1
ATOM 3853 C C . ARG A 1 526 ? 2.574 -20.126 -20.179 1.00 34.69 526 ARG A C 1
ATOM 3855 O O . ARG A 1 526 ? 2.702 -18.883 -20.191 1.00 34.69 526 ARG A O 1
#

Sequence (526 aa):
MIKKWLPALALANLNWAGVVFHGDPTGQNDSAAPLQQAINQLAAQGGGTLLVPRGNYAMNTYRRSTHPCKFTNILVPSNVTLQGEPGARLRQNASGRGPVGACGTVENSVLAVANATTFQTISFQRGAFYGAHPVTANDTSVSATNPSDAKHFVVGDSIGIYGEKTGDVLPSEFTTVTRVDAAKGVIGFAVHLARAFPTAYITKVTDYAVRNVTLTNLTLEGAVPFEAQEGFNITLENCALRYDTTAGGGNLVTGFVINTVRNFRMSGGSVEPVSGGAFVGTELPQRNSADVTFEGVTFTGETFGTGEFGIHWKFSRCTFWLTSATAPQAFALQGWDMAATGNIFHATGYSASGATCVSDFAGGIGSHRALFGAVRFTDNFIYCDTRGSGNPAVKSALPGTQWIGNHIEGNPGTVGAALNGDGFMFSGNYVNVSHVSWAILAETYSGTDSGVIMNNVVNGGGSVSNGIDLPGGGPRAGGYVITGNTFVGFTTAGVNIPVITASHSGTVVANNFGSPDYQPPARKSR

Foldseek 3Di:
DDDDDDPDPPPPDPDDDDQAQDFDQAQPDARLVSVQVSLVVQVVVVAGEDEQEAGAHEQQAWDDAPANQEIESHEHFARYEYAYDARAEYAYDLNNDDDRPPVLAHHYEDYEHWDRNPSHALPLLDDDKFWWAWDAFQDFKTATPDLQCLVVDDFQFKKKKFLDNDDRFTQIAIFTWHDTDSVRRMTGTPDTHHGIRNTIIMDTCRNGEGEDYEYENYEAEAQARYEYHRYEQYEYEQYAQEWEPVSRPSHHHALHEYENYENYEYEAYEREYDVVGAFAAHADYERAYEQYEYYNYEYEHAAYEYYPAYYNYEYYQYEYHHEDQAAQERYEAWFYQYEYEAYEFDYENDAPPNREHYEPDDDDCPPPLSGTDNYEYYQYEFEDENVLNLHENYEYQHAAYEYYQYEFHYDENYAHYEAAYAAYEAENYEFEYENHQENYEYEYPDLAHEYEHAQYEHEYAYQHNAHYEYDDPDAGHAEYEYENYEYEHNDPDDPDPDSYHDPYPHYHHDHYYYDPPDDDPDDDDD

Secondary structure (DSSP, 8-state):
-----------------S------TTSSSB-HHHHHHHHHHHHHTT-EEEEE-SEEEEE---EE-SSTTEEEEEEE-TTEEEEEEEEEEEEE-GGGS---TTSSS-EEEEEEES-TTTTTS--TT-SPPEEE--B-TT-SEEEBSSGGGGGG--TT-EEEEES-SSSSS--EEEEEEEEEETTTTEEEESS--SS-BSSEEEEE-TTT-EEEEEEEEEEEEESEEEEEEEEEEEEEES-EEEE-HHHHTTS---S-EEEEEEEEEEESSEEEEPTTPPP-EEEESBSS-EEEEEES-EEEESEEEE-TTEES-EEES-EEEEE-SS-SEEEE--EES-EEES-EEEEE---STT-EEEES--S--GGGGGG-B--EEES-EEEEE-TTS--EEEEE-STT-EEES-EEEE-TT-EEEEE-STTEEEES-EEEEESSSEEEEE--SSSEEEEEEES-EEEEESS--EEEEE---S--EEEEEEES-EEE---SS-TTS-SEEE-STT-EEES-EE-TT-PPP-PPP-

Radius of gyration: 26.1 Å; chains: 1; bounding box: 94×50×71 Å